Protein AF-0000000076434706 (afdb_homodimer)

Solvent-accessible surface area (backbone atoms only — not comparable to full-atom values): 27942 Å² total; per-residue (Å²): 70,75,66,72,85,72,75,72,94,51,91,73,78,90,73,64,68,85,38,49,45,87,68,60,86,87,56,50,72,70,38,49,73,47,32,59,71,27,40,52,49,27,45,44,50,39,51,59,68,43,44,68,49,67,61,36,30,35,37,32,50,57,23,44,31,42,40,21,42,36,35,35,33,57,46,65,76,40,58,67,49,44,28,37,24,30,38,58,69,92,48,37,65,62,39,45,74,42,54,31,69,41,65,36,38,60,88,79,40,61,60,69,62,58,45,36,74,79,29,72,66,40,31,40,26,29,46,33,44,38,30,53,67,54,45,48,52,43,51,71,36,36,22,79,72,7,30,29,36,33,56,41,44,51,60,74,67,71,54,78,77,91,38,67,65,55,55,52,47,48,62,70,52,43,39,65,51,37,61,78,62,23,22,70,52,19,29,33,48,31,13,38,37,73,75,65,44,73,86,40,49,68,62,53,50,51,52,51,51,52,50,52,50,36,37,76,71,64,60,44,72,62,50,71,48,47,81,34,45,55,92,39,46,67,59,53,49,48,42,56,73,67,62,70,53,50,24,31,77,43,74,39,75,66,80,78,75,81,121,71,75,65,72,84,71,76,73,94,51,90,74,77,90,75,65,69,87,39,50,46,87,68,60,87,87,56,49,72,68,38,48,72,47,33,57,71,26,40,51,50,27,45,43,49,39,51,60,68,42,44,68,50,68,61,37,30,36,37,32,50,57,23,45,30,43,41,20,43,35,36,34,34,56,47,66,76,38,56,67,47,43,28,37,23,29,38,59,69,91,49,38,65,62,39,44,74,42,54,31,69,42,66,35,40,61,86,80,42,62,59,67,62,58,45,36,73,77,31,73,68,41,29,39,28,30,46,34,46,38,31,52,68,53,44,48,52,43,52,71,37,36,22,77,73,8,29,28,36,32,56,42,44,52,60,73,68,71,54,79,78,93,39,69,66,54,54,51,46,48,61,69,53,43,38,66,50,37,60,76,59,24,22,69,53,19,30,32,46,30,12,37,36,74,73,65,44,72,87,40,48,69,60,52,51,52,50,50,51,52,50,51,50,36,36,74,71,65,59,43,73,61,51,71,48,46,80,33,45,56,91,40,46,68,60,54,50,48,42,55,74,68,61,69,52,50,24,32,77,43,74,39,75,66,83,78,73,82,123

Foldseek 3Di:
DFDADDDPLDPDDDDDPLRDDDDDPVDDPLQVVLDQQQLLQLCCQCCVQLVHAAQFEEEQELLQESNNLSNLLVNVVHHNYAYEYEDAPVCVVVSVVSRHNHYDDVVVDPSLVVQCVVVVQAGQEYEAQAFFVVQVVNQVRHHQLHEYEYEHHNNLPPDDDPPVVSVVVSVVRGDDDDPVRCVVRNYYYHYDYPNVCPVVSVVSVVSVVVSVVCVVVVSDTFDEFEEAESVCVVVLVVCVSVSVTGTDYYYDYDDDPPD/DFDADDDPLDPDDDDDPLRDDDDDPVDDPLQVVLPQQQLLQLCCQCCVQLVHAAQFEEEQELLQESNNLSNLLVNVVHHNYAYEYEDAPVCVVVSVVSRHNHYDDVVVDPSLVVQCVVVVQAGQEYEAQAFFVVQVVNQVRHHQLHEYEYEHHNNLPPDDDPPVVSVVVSVVRGDDDDPVRCVVRNYYYHYDYPNVCPVVSVVSVVSVVVSVVCVVVVSDTFDEFEEEESVCVVVLVVCVSVSVTGTDYYYDYDDDPPD

Sequence (518 aa):
MVLIRSGMWQEEVTVPSAQTFLMPEAMTFEEAAALLVNYITAYMVLFDFGNLRPGHSVLVHMAAGGVGMAALQLCRTVENVTVFGTASASKHEVLKENGVTHPIDYHTTDYVDEIKKISPKGVDIVMDPLGGSDTAKGYNLLKPMGKVVTYGMANLLTGPKRNLMALARTWWNQFSVTALQLLPANRAVCGFHLGYLEGEVELVSGVVTRLLALYNQGHIKPRIDSVWPFEKVADAMRQMQEKKNVGKVLLVPGPEKENMVLIRSGMWQEEVTVPSAQTFLMPEAMTFEEAAALLVNYITAYMVLFDFGNLRPGHSVLVHMAAGGVGMAALQLCRTVENVTVFGTASASKHEVLKENGVTHPIDYHTTDYVDEIKKISPKGVDIVMDPLGGSDTAKGYNLLKPMGKVVTYGMANLLTGPKRNLMALARTWWNQFSVTALQLLPANRAVCGFHLGYLEGEVELVSGVVTRLLALYNQGHIKPRIDSVWPFEKVADAMRQMQEKKNVGKVLLVPGPEKEN

Structure (mmCIF, N/CA/C/O backbone):
data_AF-0000000076434706-model_v1
#
loop_
_entity.id
_entity.type
_entity.pdbx_description
1 polymer 'Synaptic vesicle membrane protein VAT-1 homolog'
#
loop_
_atom_site.group_PDB
_atom_site.id
_atom_site.type_symbol
_atom_site.label_atom_id
_atom_site.label_alt_id
_atom_site.label_comp_id
_atom_site.label_asym_id
_atom_site.label_entity_id
_atom_site.label_seq_id
_atom_site.pdbx_PDB_ins_code
_atom_site.Cartn_x
_atom_site.Cartn_y
_atom_site.Cartn_z
_atom_site.occupancy
_atom_site.B_iso_or_equiv
_atom_site.auth_seq_id
_atom_site.auth_comp_id
_atom_site.auth_asym_id
_atom_site.auth_atom_id
_atom_site.pdbx_PDB_model_num
ATOM 1 N N . MET A 1 1 ? -8.234 13.336 24.891 1 95.56 1 MET A N 1
ATOM 2 C CA . MET A 1 1 ? -8.219 13.82 23.516 1 95.56 1 MET A CA 1
ATOM 3 C C . MET A 1 1 ? -9.406 13.273 22.734 1 95.56 1 MET A C 1
ATOM 5 O O . MET A 1 1 ? -9.859 12.156 23 1 95.56 1 MET A O 1
ATOM 9 N N . VAL A 1 2 ? -9.93 14.07 21.844 1 92.5 2 VAL A N 1
ATOM 10 C CA . VAL A 1 2 ? -11.125 13.664 21.109 1 92.5 2 VAL A CA 1
ATOM 11 C C . VAL A 1 2 ? -10.875 13.805 19.609 1 92.5 2 VAL A C 1
ATOM 13 O O . VAL A 1 2 ? -10.289 14.797 19.156 1 92.5 2 VAL A O 1
ATOM 16 N N . LEU A 1 3 ? -11.289 12.75 18.938 1 92.75 3 LEU A N 1
ATOM 17 C CA . LEU A 1 3 ? -11.227 12.758 17.469 1 92.75 3 LEU A CA 1
ATOM 18 C C . LEU A 1 3 ? -12.633 12.758 16.875 1 92.75 3 LEU A C 1
ATOM 20 O O . LEU A 1 3 ? -13.344 11.758 16.953 1 92.75 3 LEU A O 1
ATOM 24 N N . ILE A 1 4 ? -13.016 13.898 16.328 1 86.75 4 ILE A N 1
ATOM 25 C CA . ILE A 1 4 ? -14.32 13.992 15.688 1 86.75 4 ILE A CA 1
ATOM 26 C C . ILE A 1 4 ? -14.195 14.773 14.383 1 86.75 4 ILE A C 1
ATOM 28 O O . ILE A 1 4 ? -13.312 15.617 14.234 1 86.75 4 ILE A O 1
ATOM 32 N N . ARG A 1 5 ? -15.102 14.445 13.461 1 82.06 5 ARG A N 1
ATOM 33 C CA . ARG A 1 5 ? -15.008 14.953 12.094 1 82.06 5 ARG A CA 1
ATOM 34 C C . ARG A 1 5 ? -15.242 16.453 12.055 1 82.06 5 ARG A C 1
ATOM 36 O O . ARG A 1 5 ? -14.586 17.172 11.289 1 82.06 5 ARG A O 1
ATOM 43 N N . SER A 1 6 ? -16.219 16.891 12.812 1 80.62 6 SER A N 1
ATOM 44 C CA . SER A 1 6 ? -16.547 18.312 12.766 1 80.62 6 SER A CA 1
ATOM 45 C C . SER A 1 6 ? -17.203 18.781 14.055 1 80.62 6 SER A C 1
ATOM 47 O O . SER A 1 6 ? -17.594 17.953 14.891 1 80.62 6 SER A O 1
ATOM 49 N N . GLY A 1 7 ? -17.125 20.078 14.289 1 78.81 7 GLY A N 1
ATOM 50 C CA . GLY A 1 7 ? -17.953 20.672 15.336 1 78.81 7 GLY A CA 1
ATOM 51 C C . GLY A 1 7 ? -17.188 20.953 16.609 1 78.81 7 GLY A C 1
ATOM 52 O O . GLY A 1 7 ? -17.781 21.125 17.672 1 78.81 7 GLY A O 1
ATOM 53 N N . MET A 1 8 ? -15.875 21.156 16.469 1 82.31 8 MET A N 1
ATOM 54 C CA . MET A 1 8 ? -15.094 21.25 17.703 1 82.31 8 MET A CA 1
ATOM 55 C C . MET A 1 8 ? -14.828 22.703 18.062 1 82.31 8 MET A C 1
ATOM 57 O O . MET A 1 8 ? -14.352 23 19.172 1 82.31 8 MET A O 1
ATOM 61 N N . TRP A 1 9 ? -15.219 23.609 17.156 1 84.5 9 TRP A N 1
ATOM 62 C CA . TRP A 1 9 ? -15.023 25.016 17.484 1 84.5 9 TRP A CA 1
ATOM 63 C C . TRP A 1 9 ? -16.125 25.531 18.391 1 84.5 9 TRP A C 1
ATOM 65 O O . TRP A 1 9 ? -16.812 26.5 18.047 1 84.5 9 TRP A O 1
ATOM 75 N N . GLN A 1 10 ? -16.266 24.859 19.438 1 86.94 10 GLN A N 1
ATOM 76 C CA . GLN A 1 10 ? -17.297 25.172 20.438 1 86.94 10 GLN A CA 1
ATOM 77 C C . GLN A 1 10 ? -16.719 25.078 21.844 1 86.94 10 GLN A C 1
ATOM 79 O O . GLN A 1 10 ? -15.711 24.406 22.078 1 86.94 10 GLN A O 1
ATOM 84 N N . GLU A 1 11 ? -17.406 25.766 22.812 1 86.5 11 GLU A N 1
ATOM 85 C CA . GLU A 1 11 ? -16.969 25.75 24.203 1 86.5 11 GLU A CA 1
ATOM 86 C C . GLU A 1 11 ? -17.25 24.391 24.859 1 86.5 11 GLU A C 1
ATOM 88 O O . GLU A 1 11 ? -16.484 23.938 25.703 1 86.5 11 GLU A O 1
ATOM 93 N N . GLU A 1 12 ? -18.422 23.812 24.438 1 88.88 12 GLU A N 1
ATOM 94 C CA . GLU A 1 12 ? -18.812 22.5 24.922 1 88.88 12 GLU A CA 1
ATOM 95 C C . GLU A 1 12 ? -19.328 21.609 23.797 1 88.88 12 GLU A C 1
ATOM 97 O O . GLU A 1 12 ? -20.062 22.078 22.922 1 88.88 12 GLU A O 1
ATOM 102 N N . VAL A 1 13 ? -18.766 20.375 23.828 1 89.88 13 VAL A N 1
ATOM 103 C CA . VAL A 1 13 ? -19.203 19.438 22.797 1 89.88 13 VAL A CA 1
ATOM 104 C C . VAL A 1 13 ? -19.484 18.078 23.438 1 89.88 13 VAL A C 1
ATOM 106 O O . VAL A 1 13 ? -18.844 17.688 24.406 1 89.88 13 VAL A O 1
ATOM 109 N N . THR A 1 14 ? -20.578 17.422 22.922 1 91.25 14 THR A N 1
ATOM 110 C CA . THR A 1 14 ? -20.844 16.031 23.266 1 91.25 14 THR A CA 1
ATOM 111 C C . THR A 1 14 ? -20.234 15.086 22.234 1 91.25 14 THR A C 1
ATOM 113 O O . THR A 1 14 ? -20.453 15.25 21.047 1 91.25 14 THR A O 1
ATOM 116 N N . VAL A 1 15 ? -19.391 14.141 22.781 1 90.19 15 VAL A N 1
ATOM 117 C CA . VAL A 1 15 ? -18.703 13.25 21.844 1 90.19 15 VAL A CA 1
ATOM 118 C C . VAL A 1 15 ? -18.875 11.805 22.297 1 90.19 15 VAL A C 1
ATOM 120 O O . VAL A 1 15 ? -19 11.531 23.5 1 90.19 15 VAL A O 1
ATOM 123 N N . PRO A 1 16 ? -18.984 10.867 21.375 1 89.19 16 PRO A N 1
ATOM 124 C CA . PRO A 1 16 ? -18.984 9.453 21.75 1 89.19 16 PRO A CA 1
ATOM 125 C C . PRO A 1 16 ? -17.719 9.055 22.516 1 89.19 16 PRO A C 1
ATOM 127 O O . PRO A 1 16 ? -16.625 9.531 22.188 1 89.19 16 PRO A O 1
ATOM 130 N N . SER A 1 17 ? -17.859 8.125 23.422 1 92.19 17 SER A N 1
ATOM 131 C CA . SER A 1 17 ? -16.719 7.664 24.219 1 92.19 17 SER A CA 1
ATOM 132 C C . SER A 1 17 ? -15.688 6.953 23.359 1 92.19 17 SER A C 1
ATOM 134 O O . SER A 1 17 ? -14.492 7.02 23.641 1 92.19 17 SER A O 1
ATOM 136 N N . ALA A 1 18 ? -16.156 6.371 22.297 1 89.5 18 ALA A N 1
ATOM 137 C CA . ALA A 1 18 ? -15.273 5.602 21.422 1 89.5 18 ALA A CA 1
ATOM 138 C C . ALA A 1 18 ? -14.297 6.512 20.688 1 89.5 18 ALA A C 1
ATOM 140 O O . ALA A 1 18 ? -13.273 6.047 20.172 1 89.5 18 ALA A O 1
ATOM 141 N N . GLN A 1 19 ? -14.594 7.77 20.688 1 91.06 19 GLN A N 1
ATOM 142 C CA . GLN A 1 19 ? -13.75 8.734 19.984 1 91.06 19 GLN A CA 1
ATOM 143 C C . GLN A 1 19 ? -12.898 9.539 20.953 1 91.06 19 GLN A C 1
ATOM 145 O O . GLN A 1 19 ? -12.344 10.578 20.594 1 91.06 19 GLN A O 1
ATOM 150 N N . THR A 1 20 ? -12.883 9.07 22.203 1 94.12 20 THR A N 1
ATOM 151 C CA . THR A 1 20 ? -12.148 9.766 23.266 1 94.12 20 THR A CA 1
ATOM 152 C C . THR A 1 20 ? -10.953 8.938 23.719 1 94.12 20 THR A C 1
ATOM 154 O O . THR A 1 20 ? -11.062 7.727 23.906 1 94.12 20 THR A O 1
ATOM 157 N N . PHE A 1 21 ? -9.805 9.578 23.828 1 95.88 21 PHE A N 1
ATOM 158 C CA . PHE A 1 21 ? -8.555 8.93 24.188 1 95.88 21 PHE A CA 1
ATOM 159 C C . PHE A 1 21 ? -7.918 9.602 25.406 1 95.88 21 PHE A C 1
ATOM 161 O O . PHE A 1 21 ? -7.988 10.82 25.547 1 95.88 21 PHE A O 1
ATOM 168 N N . LEU A 1 22 ? -7.262 8.797 26.203 1 94.56 22 LEU A N 1
ATOM 169 C CA . LEU A 1 22 ? -6.609 9.344 27.391 1 94.56 22 LEU A CA 1
ATOM 170 C C . LEU A 1 22 ? -5.371 10.148 27 1 94.56 22 LEU A C 1
ATOM 172 O O . LEU A 1 22 ? -4.605 9.742 26.125 1 94.56 22 LEU A O 1
ATOM 176 N N . MET A 1 23 ? -5.219 11.234 27.578 1 95.81 23 MET A N 1
ATOM 177 C CA . MET A 1 23 ? -4.059 12.102 27.375 1 95.81 23 MET A CA 1
ATOM 178 C C . MET A 1 23 ? -2.934 11.734 28.344 1 95.81 23 MET A C 1
ATOM 180 O O . MET A 1 23 ? -3.154 11.633 29.547 1 95.81 23 MET A O 1
ATOM 184 N N . PRO A 1 24 ? -1.732 11.523 27.797 1 95.75 24 PRO A N 1
ATOM 185 C CA . PRO A 1 24 ? -0.607 11.297 28.719 1 95.75 24 PRO A CA 1
ATOM 186 C C . PRO A 1 24 ? -0.407 12.445 29.703 1 95.75 24 PRO A C 1
ATOM 188 O O . PRO A 1 24 ? -0.671 13.602 29.359 1 95.75 24 PRO A O 1
ATOM 191 N N . GLU A 1 25 ? 0.149 12.141 30.828 1 94.19 25 GLU A N 1
ATOM 192 C CA . GLU A 1 25 ? 0.311 13.117 31.891 1 94.19 25 GLU A CA 1
ATOM 193 C C . GLU A 1 25 ? 1.234 14.258 31.469 1 94.19 25 GLU A C 1
ATOM 195 O O . GLU A 1 25 ? 0.989 15.422 31.781 1 94.19 25 GLU A O 1
ATOM 200 N N . ALA A 1 26 ? 2.223 13.914 30.734 1 94.5 26 ALA A N 1
ATOM 201 C CA . ALA A 1 26 ? 3.24 14.898 30.375 1 94.5 26 ALA A CA 1
ATOM 202 C C . ALA A 1 26 ? 2.801 15.727 29.172 1 94.5 26 ALA A C 1
ATOM 204 O O . ALA A 1 26 ? 3.451 16.719 28.828 1 94.5 26 ALA A O 1
ATOM 205 N N . MET A 1 27 ? 1.728 15.445 28.578 1 96.69 27 MET A N 1
ATOM 206 C CA . MET A 1 27 ? 1.267 16.094 27.344 1 96.69 27 MET A CA 1
ATOM 207 C C . MET A 1 27 ? 0.471 17.359 27.672 1 96.69 27 MET A C 1
ATOM 209 O O . MET A 1 27 ? -0.375 17.359 28.562 1 96.69 27 MET A O 1
ATOM 213 N N . THR A 1 28 ? 0.796 18.5 27 1 96.31 28 THR A N 1
ATOM 214 C CA . THR A 1 28 ? -0.004 19.719 27.156 1 96.31 28 THR A CA 1
ATOM 215 C C . THR A 1 28 ? -1.301 19.609 26.359 1 96.31 28 THR A C 1
ATOM 217 O O . THR A 1 28 ? -1.406 18.797 25.438 1 96.31 28 THR A O 1
ATOM 220 N N . PHE A 1 29 ? -2.277 20.406 26.656 1 94.75 29 PHE A N 1
ATOM 221 C CA . PHE A 1 29 ? -3.543 20.422 25.938 1 94.75 29 PHE A CA 1
ATOM 222 C C . PHE A 1 29 ? -3.33 20.828 24.484 1 94.75 29 PHE A C 1
ATOM 224 O O . PHE A 1 29 ? -4.039 20.344 23.594 1 94.75 29 PHE A O 1
ATOM 231 N N . GLU A 1 30 ? -2.355 21.734 24.266 1 95.25 30 GLU A N 1
ATOM 232 C CA . GLU A 1 30 ? -2.037 22.156 22.906 1 95.25 30 GLU A CA 1
ATOM 233 C C . GLU A 1 30 ? -1.479 21 22.078 1 95.25 30 GLU A C 1
ATOM 235 O O . GLU A 1 30 ? -1.896 20.781 20.938 1 95.25 30 GLU A O 1
ATOM 240 N N . GLU A 1 31 ? -0.585 20.281 22.672 1 96.56 31 GLU A N 1
ATOM 241 C CA . GLU A 1 31 ? -0.024 19.125 22.016 1 96.56 31 GLU A CA 1
ATOM 242 C C . GLU A 1 31 ? -1.102 18.078 21.719 1 96.56 31 GLU A C 1
ATOM 244 O O . GLU A 1 31 ? -1.13 17.484 20.641 1 96.56 31 GLU A O 1
ATOM 249 N N . ALA A 1 32 ? -1.974 17.891 22.703 1 96.31 32 ALA A N 1
ATOM 250 C CA . ALA A 1 32 ? -3.055 16.922 22.578 1 96.31 32 ALA A CA 1
ATOM 251 C C . ALA A 1 32 ? -3.975 17.281 21.406 1 96.31 32 ALA A C 1
ATOM 253 O O . ALA A 1 32 ? -4.352 16.406 20.625 1 96.31 32 ALA A O 1
ATOM 254 N N . ALA A 1 33 ? -4.297 18.578 21.312 1 94.44 33 ALA A N 1
ATOM 255 C CA . ALA A 1 33 ? -5.191 19.047 20.266 1 94.44 33 ALA A CA 1
ATOM 256 C C . ALA A 1 33 ? -4.551 18.891 18.891 1 94.44 33 ALA A C 1
ATOM 258 O O . ALA A 1 33 ? -5.25 18.766 17.875 1 94.44 33 ALA A O 1
ATOM 259 N N . ALA A 1 34 ? -3.205 18.844 18.891 1 96.19 34 ALA A N 1
ATOM 260 C CA . ALA A 1 34 ? -2.479 18.828 17.625 1 96.19 34 ALA A CA 1
ATOM 261 C C . ALA A 1 34 ? -2.088 17.406 17.219 1 96.19 34 ALA A C 1
ATOM 263 O O . ALA A 1 34 ? -1.602 17.188 16.109 1 96.19 34 ALA A O 1
ATOM 264 N N . LEU A 1 35 ? -2.318 16.406 18.047 1 97.75 35 LEU A N 1
ATOM 265 C CA . LEU A 1 35 ? -1.722 15.102 17.828 1 97.75 35 LEU A CA 1
ATOM 266 C C . LEU A 1 35 ? -2.613 14.227 16.953 1 97.75 35 LEU A C 1
ATOM 268 O O . LEU A 1 35 ? -2.182 13.758 15.898 1 97.75 35 LEU A O 1
ATOM 272 N N . LEU A 1 36 ? -3.861 14.062 17.266 1 96.44 36 LEU A N 1
ATOM 273 C CA . LEU A 1 36 ? -4.672 12.969 16.75 1 96.44 36 LEU A CA 1
ATOM 274 C C . LEU A 1 36 ? -4.828 13.055 15.242 1 96.44 36 LEU A C 1
ATOM 276 O O . LEU A 1 36 ? -4.336 12.195 14.508 1 96.44 36 LEU A O 1
ATOM 280 N N . VAL A 1 37 ? -5.355 14.125 14.68 1 96.38 37 VAL A N 1
ATOM 281 C CA . VAL A 1 37 ? -5.688 14.172 13.258 1 96.38 37 VAL A CA 1
ATOM 282 C C . VAL A 1 37 ? -4.41 14.094 12.43 1 96.38 37 VAL A C 1
ATOM 284 O O . VAL A 1 37 ? -4.305 13.273 11.516 1 96.38 37 VAL A O 1
ATOM 287 N N . ASN A 1 38 ? -3.426 14.875 12.781 1 97.44 38 ASN A N 1
ATOM 288 C CA . ASN A 1 38 ? -2.225 14.992 11.961 1 97.44 38 ASN A CA 1
ATOM 289 C C . ASN A 1 38 ? -1.368 13.734 12.031 1 97.44 38 ASN A C 1
ATOM 291 O O . ASN A 1 38 ? -0.935 13.219 11.008 1 97.44 38 ASN A O 1
ATOM 295 N N . TYR A 1 39 ? -1.211 13.211 13.242 1 98.62 39 TYR A N 1
ATOM 296 C CA . TYR A 1 39 ? -0.28 12.102 13.398 1 98.62 39 TYR A CA 1
ATOM 297 C C . TYR A 1 39 ? -0.934 10.781 13 1 98.62 39 TYR A C 1
ATOM 299 O O . TYR A 1 39 ? -0.264 9.875 12.508 1 98.62 39 TYR A O 1
ATOM 307 N N . ILE A 1 40 ? -2.246 10.625 13.203 1 98.38 40 ILE A N 1
ATOM 308 C CA . ILE A 1 40 ? -2.934 9.453 12.68 1 98.38 40 ILE A CA 1
ATOM 309 C C . ILE A 1 40 ? -2.824 9.43 11.156 1 98.38 40 ILE A C 1
ATOM 311 O O . ILE A 1 40 ? -2.477 8.398 10.57 1 98.38 40 ILE A O 1
ATOM 315 N N . THR A 1 41 ? -3.068 10.578 10.523 1 98.19 41 THR A N 1
ATOM 316 C CA . THR A 1 41 ? -2.986 10.695 9.07 1 98.19 41 THR A CA 1
ATOM 317 C C . THR A 1 41 ? -1.587 10.328 8.578 1 98.19 41 THR A C 1
ATOM 319 O O . THR A 1 41 ? -1.431 9.469 7.711 1 98.19 41 THR A O 1
ATOM 322 N N . ALA A 1 42 ? -0.584 10.945 9.141 1 98.75 42 ALA A N 1
ATOM 323 C CA . ALA A 1 42 ? 0.793 10.688 8.719 1 98.75 42 ALA A CA 1
ATOM 324 C C . ALA A 1 42 ? 1.169 9.227 8.93 1 98.75 42 ALA A C 1
ATOM 326 O O . ALA A 1 42 ? 1.794 8.609 8.062 1 98.75 42 ALA A O 1
ATOM 327 N N . TYR A 1 43 ? 0.765 8.68 10.055 1 98.88 43 TYR A N 1
ATOM 328 C CA . TYR A 1 43 ? 1.098 7.301 10.391 1 98.88 43 TYR A CA 1
ATOM 329 C C . TYR A 1 43 ? 0.472 6.336 9.391 1 98.88 43 TYR A C 1
ATOM 331 O O . TYR A 1 43 ? 1.151 5.449 8.867 1 98.88 43 TYR A O 1
ATOM 339 N N . MET A 1 44 ? -0.799 6.5 9.172 1 98.44 44 MET A N 1
ATOM 340 C CA . MET A 1 44 ? -1.516 5.586 8.289 1 98.44 44 MET A CA 1
ATOM 341 C C . MET A 1 44 ? -1.005 5.707 6.855 1 98.44 44 MET A C 1
ATOM 343 O O . MET A 1 44 ? -0.87 4.703 6.156 1 98.44 44 MET A O 1
ATOM 347 N N . VAL A 1 45 ? -0.68 6.914 6.426 1 98.62 45 VAL A N 1
ATOM 348 C CA . VAL A 1 45 ? -0.166 7.152 5.078 1 98.62 45 VAL A CA 1
ATOM 349 C C . VAL A 1 45 ? 1.216 6.516 4.934 1 98.62 45 VAL A C 1
ATOM 351 O O . VAL A 1 45 ? 1.481 5.805 3.963 1 98.62 45 VAL A O 1
ATOM 354 N N . LEU A 1 46 ? 2.066 6.664 5.934 1 98.81 46 LEU A N 1
ATOM 355 C CA . LEU A 1 46 ? 3.457 6.23 5.836 1 98.81 46 LEU A CA 1
ATOM 356 C C . LEU A 1 46 ? 3.574 4.727 6.082 1 98.81 46 LEU A C 1
ATOM 358 O O . LEU A 1 46 ? 4.262 4.027 5.336 1 98.81 46 LEU A O 1
ATOM 362 N N . PHE A 1 47 ? 2.889 4.25 7.102 1 98.62 47 PHE A N 1
ATOM 363 C CA . PHE A 1 47 ? 3.195 2.902 7.562 1 98.62 47 PHE A CA 1
ATOM 364 C C . PHE A 1 47 ? 2.17 1.904 7.039 1 98.62 47 PHE A C 1
ATOM 366 O O . PHE A 1 47 ? 2.504 0.749 6.77 1 98.62 47 PHE A O 1
ATOM 373 N N . ASP A 1 48 ? 0.913 2.285 6.957 1 97.81 48 ASP A N 1
ATOM 374 C CA . ASP A 1 48 ? -0.093 1.341 6.48 1 97.81 48 ASP A CA 1
ATOM 375 C C . ASP A 1 48 ? -0.117 1.292 4.953 1 97.81 48 ASP A C 1
ATOM 377 O O . ASP A 1 48 ? 0.208 0.264 4.355 1 97.81 48 ASP A O 1
ATOM 381 N N . PHE A 1 49 ? -0.366 2.426 4.281 1 98.31 49 PHE A N 1
ATOM 382 C CA . PHE A 1 49 ? -0.39 2.451 2.824 1 98.31 49 PHE A CA 1
ATOM 383 C C . PHE A 1 49 ? 1.025 2.463 2.26 1 98.31 49 PHE A C 1
ATOM 385 O O . PHE A 1 49 ? 1.336 1.713 1.333 1 98.31 49 PHE A O 1
ATOM 392 N N . GLY A 1 50 ? 1.878 3.248 2.861 1 98.5 50 GLY A N 1
ATOM 393 C CA . GLY A 1 50 ? 3.215 3.447 2.324 1 98.5 50 GLY A CA 1
ATOM 394 C C . GLY A 1 50 ? 4.141 2.273 2.576 1 98.5 50 GLY A C 1
ATOM 395 O O . GLY A 1 50 ? 5.094 2.055 1.823 1 98.5 50 GLY A O 1
ATOM 396 N N . ASN A 1 51 ? 3.797 1.545 3.717 1 98.62 51 ASN A N 1
ATOM 397 C CA . ASN A 1 51 ? 4.691 0.46 4.105 1 98.62 51 ASN A CA 1
ATOM 398 C C . ASN A 1 51 ? 6.141 0.932 4.191 1 98.62 51 ASN A C 1
ATOM 400 O O . ASN A 1 51 ? 7.027 0.342 3.57 1 98.62 51 ASN A O 1
ATOM 404 N N . LEU A 1 52 ? 6.355 2.033 4.945 1 98.81 52 LEU A N 1
ATOM 405 C CA . LEU A 1 52 ? 7.668 2.65 5.102 1 98.81 52 LEU A CA 1
ATOM 406 C C . LEU A 1 52 ? 8.656 1.67 5.723 1 98.81 52 LEU A C 1
ATOM 408 O O . LEU A 1 52 ? 8.367 1.053 6.75 1 98.81 52 LEU A O 1
ATOM 412 N N . ARG A 1 53 ? 9.797 1.525 5.082 1 97.94 53 ARG A N 1
ATOM 413 C CA . ARG A 1 53 ? 10.852 0.609 5.504 1 97.94 53 ARG A CA 1
ATOM 414 C C . ARG A 1 53 ? 12.211 1.305 5.516 1 97.94 53 ARG A C 1
ATOM 416 O O . ARG A 1 53 ? 12.367 2.381 4.938 1 97.94 53 ARG A O 1
ATOM 423 N N . PRO A 1 54 ? 13.172 0.714 6.258 1 98.25 54 PRO A N 1
ATOM 424 C CA . PRO A 1 54 ? 14.516 1.295 6.266 1 98.25 54 PRO A CA 1
ATOM 425 C C . PRO A 1 54 ? 15.086 1.491 4.859 1 98.25 54 PRO A C 1
ATOM 427 O O . PRO A 1 54 ? 14.938 0.617 4.004 1 98.25 54 PRO A O 1
ATOM 430 N N . GLY A 1 55 ? 15.672 2.67 4.641 1 97.75 55 GLY A N 1
ATOM 431 C CA . GLY A 1 55 ? 16.328 2.961 3.377 1 97.75 55 GLY A CA 1
ATOM 432 C C . GLY A 1 55 ? 15.414 3.596 2.354 1 97.75 55 GLY A C 1
ATOM 433 O O . GLY A 1 55 ? 15.859 4.035 1.293 1 97.75 55 GLY A O 1
ATOM 434 N N . HIS A 1 56 ? 14.078 3.746 2.652 1 98.56 56 HIS A N 1
ATOM 435 C CA . HIS A 1 56 ? 13.109 4.316 1.723 1 98.56 56 HIS A CA 1
ATOM 436 C C . HIS A 1 56 ? 13.32 5.82 1.558 1 98.56 56 HIS A C 1
ATOM 438 O O . HIS A 1 56 ? 13.953 6.457 2.404 1 98.56 56 HIS A O 1
ATOM 444 N N . SER A 1 57 ? 12.859 6.312 0.493 1 98.81 57 SER A N 1
ATOM 445 C CA . SER A 1 57 ? 12.773 7.746 0.239 1 98.81 57 SER A CA 1
ATOM 446 C C . SER A 1 57 ? 11.32 8.211 0.18 1 98.81 57 SER A C 1
ATOM 448 O O . SER A 1 57 ? 10.461 7.508 -0.355 1 98.81 57 SER A O 1
ATOM 450 N N . VAL A 1 58 ? 11.078 9.406 0.768 1 98.94 58 VAL A N 1
ATOM 451 C CA . VAL A 1 58 ? 9.719 9.922 0.894 1 98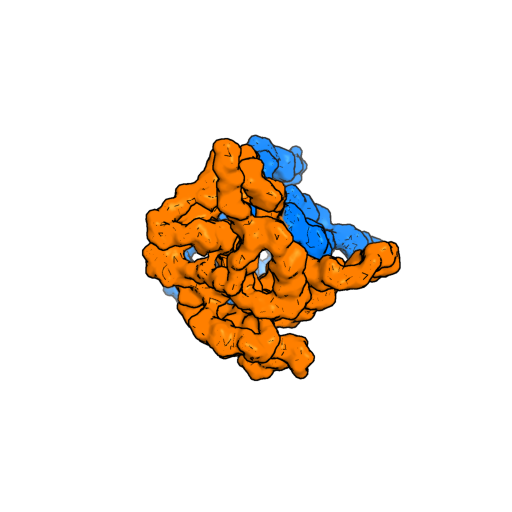.94 58 VAL A CA 1
ATOM 452 C C . VAL A 1 58 ? 9.672 11.375 0.439 1 98.94 58 VAL A C 1
ATOM 454 O O . VAL A 1 58 ? 10.531 12.18 0.814 1 98.94 58 VAL A O 1
ATOM 457 N N . LEU A 1 59 ? 8.727 11.703 -0.431 1 98.94 59 LEU A N 1
ATOM 458 C CA . LEU A 1 59 ? 8.398 13.094 -0.714 1 98.94 59 LEU A CA 1
ATOM 459 C C . LEU A 1 59 ? 7.234 13.562 0.148 1 98.94 59 LEU A C 1
ATOM 461 O O . LEU A 1 59 ? 6.129 13.016 0.059 1 98.94 59 LEU A O 1
ATOM 465 N N . VAL A 1 60 ? 7.488 14.508 0.96 1 98.75 60 VAL A N 1
ATOM 466 C CA . VAL A 1 60 ? 6.48 15.109 1.823 1 98.75 60 VAL A CA 1
ATOM 467 C C . VAL A 1 60 ? 6.168 16.531 1.339 1 98.75 60 VAL A C 1
ATOM 469 O O . VAL A 1 60 ? 6.938 17.453 1.585 1 98.75 60 VAL A O 1
ATOM 472 N N . HIS A 1 61 ? 5.016 16.656 0.691 1 97.69 61 HIS A N 1
ATOM 473 C CA . HIS A 1 61 ? 4.555 18 0.323 1 97.69 61 HIS A CA 1
ATOM 474 C C . HIS A 1 61 ? 4.066 18.766 1.544 1 97.69 61 HIS A C 1
ATOM 476 O O . HIS A 1 61 ? 3.598 18.172 2.514 1 97.69 61 HIS A O 1
ATOM 482 N N . MET A 1 62 ? 4.133 20.125 1.432 1 96.06 62 MET A N 1
ATOM 483 C CA . MET A 1 62 ? 3.701 20.953 2.555 1 96.06 62 MET A CA 1
ATOM 484 C C . MET A 1 62 ? 4.305 20.453 3.863 1 96.06 62 MET A C 1
ATOM 486 O O . MET A 1 62 ? 3.588 20.25 4.848 1 96.06 62 MET A O 1
ATOM 490 N N . ALA A 1 63 ? 5.609 20.297 3.846 1 97.81 63 ALA A N 1
ATOM 491 C CA . ALA A 1 63 ? 6.328 19.578 4.891 1 97.81 63 ALA A CA 1
ATOM 492 C C . ALA A 1 63 ? 6.273 20.328 6.219 1 97.81 63 ALA A C 1
ATOM 494 O O . ALA A 1 63 ? 6.434 19.734 7.285 1 97.81 63 ALA A O 1
ATOM 495 N N . ALA A 1 64 ? 6.059 21.594 6.188 1 96.94 64 ALA A N 1
ATOM 496 C CA . ALA A 1 64 ? 6.094 22.391 7.402 1 96.94 64 ALA A CA 1
ATOM 497 C C . ALA A 1 64 ? 4.719 22.453 8.062 1 96.94 64 ALA A C 1
ATOM 499 O O . ALA A 1 64 ? 4.578 22.969 9.172 1 96.94 64 ALA A O 1
ATOM 500 N N . GLY A 1 65 ? 3.727 21.938 7.387 1 95.06 65 GLY A N 1
ATOM 501 C CA . GLY A 1 65 ? 2.393 21.922 7.965 1 95.06 65 GLY A CA 1
ATOM 502 C C . GLY A 1 65 ? 2.223 20.875 9.055 1 95.06 65 GLY A C 1
ATOM 503 O O . GLY A 1 65 ? 3.193 20.25 9.477 1 95.06 65 GLY A O 1
ATOM 504 N N . GLY A 1 66 ? 0.969 20.781 9.555 1 95.06 66 GLY A N 1
ATOM 505 C CA . GLY A 1 66 ? 0.695 19.844 10.641 1 95.06 66 GLY A CA 1
ATOM 506 C C . GLY A 1 66 ? 1.015 18.406 10.289 1 95.06 66 GLY A C 1
ATOM 507 O O . GLY A 1 66 ? 1.843 17.766 10.945 1 95.06 66 GLY A O 1
ATOM 508 N N . VAL A 1 67 ? 0.397 17.922 9.188 1 97.25 67 VAL A N 1
ATOM 509 C CA . VAL A 1 67 ? 0.619 16.547 8.758 1 97.25 67 VAL A CA 1
ATOM 510 C C . VAL A 1 67 ? 2.061 16.375 8.281 1 97.25 67 VAL A C 1
ATOM 512 O O . VAL A 1 67 ? 2.684 15.336 8.523 1 97.25 67 VAL A O 1
ATOM 515 N N . GLY A 1 68 ? 2.605 17.391 7.641 1 97.88 68 GLY A N 1
ATOM 516 C CA . GLY A 1 68 ? 3.988 17.359 7.188 1 97.88 68 GLY A CA 1
ATOM 517 C C . GLY A 1 68 ? 4.98 17.156 8.312 1 97.88 68 GLY A C 1
ATOM 518 O O . GLY A 1 68 ? 5.812 16.25 8.266 1 97.88 68 GLY A O 1
ATOM 519 N N . MET A 1 69 ? 4.863 17.953 9.32 1 97.69 69 MET A N 1
ATOM 520 C CA . MET A 1 69 ? 5.746 17.844 10.477 1 97.69 69 MET A CA 1
ATOM 521 C C . MET A 1 69 ? 5.605 16.484 11.156 1 97.69 69 MET A C 1
ATOM 523 O O . MET A 1 69 ? 6.594 15.898 11.594 1 97.69 69 MET A O 1
ATOM 527 N N . ALA A 1 70 ? 4.363 16.047 11.258 1 98.25 70 ALA A N 1
ATOM 528 C CA . ALA A 1 70 ? 4.129 14.711 11.805 1 98.25 70 ALA A CA 1
ATOM 529 C C . ALA A 1 70 ? 4.855 13.648 10.984 1 98.25 70 ALA A C 1
ATOM 531 O O . ALA A 1 70 ? 5.508 12.758 11.539 1 98.25 70 ALA A O 1
ATOM 532 N N . ALA A 1 71 ? 4.773 13.742 9.664 1 98.75 71 ALA A N 1
ATOM 533 C CA . ALA A 1 71 ? 5.398 12.789 8.758 1 98.75 71 ALA A CA 1
ATOM 534 C C . ALA A 1 71 ? 6.918 12.789 8.922 1 98.75 71 ALA A C 1
ATOM 536 O O . ALA A 1 71 ? 7.547 11.727 8.938 1 98.75 71 ALA A O 1
ATOM 537 N N . LEU A 1 72 ? 7.484 14 9.047 1 98.56 72 LEU A N 1
ATOM 538 C CA . LEU A 1 72 ? 8.93 14.117 9.227 1 98.56 72 LEU A CA 1
ATOM 539 C C . LEU A 1 72 ? 9.375 13.383 10.492 1 98.56 72 LEU A C 1
ATOM 541 O O . LEU A 1 72 ? 10.328 12.602 10.453 1 98.56 72 LEU A O 1
ATOM 545 N N . GLN A 1 73 ? 8.688 13.594 11.562 1 98.25 73 GLN A N 1
ATOM 546 C CA . GLN A 1 73 ? 9.047 12.961 12.828 1 98.25 73 GLN A CA 1
ATOM 547 C C . GLN A 1 73 ? 8.883 11.445 12.75 1 98.25 73 GLN A C 1
ATOM 549 O O . GLN A 1 73 ? 9.727 10.703 13.266 1 98.25 73 GLN A O 1
ATOM 554 N N . LEU A 1 74 ? 7.844 10.977 12.133 1 98.75 74 LEU A N 1
ATOM 555 C CA . LEU A 1 74 ? 7.602 9.547 12.008 1 98.75 74 LEU A CA 1
ATOM 556 C C . LEU A 1 74 ? 8.648 8.891 11.109 1 98.75 74 LEU A C 1
ATOM 558 O O . LEU A 1 74 ? 9.094 7.773 11.383 1 98.75 74 LEU A O 1
ATOM 562 N N . CYS A 1 75 ? 9.062 9.586 10.047 1 98.81 75 CYS A N 1
ATOM 563 C CA . CYS A 1 75 ? 10.117 9.07 9.18 1 98.81 75 CYS A CA 1
ATOM 564 C C . CYS A 1 75 ? 11.398 8.836 9.969 1 98.81 75 CYS A C 1
ATOM 566 O O . CYS A 1 75 ? 12.141 7.895 9.688 1 98.81 75 CYS A O 1
ATOM 568 N N . ARG A 1 76 ? 11.656 9.641 10.953 1 98.31 76 ARG A N 1
ATOM 569 C CA . ARG A 1 76 ? 12.883 9.547 11.734 1 98.31 76 ARG A CA 1
ATOM 570 C C . ARG A 1 76 ? 12.891 8.297 12.602 1 98.31 76 ARG A C 1
ATOM 572 O O . ARG A 1 76 ? 13.93 7.906 13.133 1 98.31 76 ARG A O 1
ATOM 579 N N . THR A 1 77 ? 11.734 7.711 12.844 1 98.44 77 THR A N 1
ATOM 580 C CA . THR A 1 77 ? 11.664 6.504 13.656 1 98.44 77 THR A CA 1
ATOM 581 C C . THR A 1 77 ? 12.133 5.289 12.859 1 98.44 77 THR A C 1
ATOM 583 O O . THR A 1 77 ? 12.258 4.191 13.414 1 98.44 77 THR A O 1
ATOM 586 N N . VAL A 1 78 ? 12.359 5.387 11.562 1 98.5 78 VAL A N 1
ATOM 587 C CA . VAL A 1 78 ? 12.789 4.309 10.68 1 98.5 78 VAL A CA 1
ATOM 588 C C . VAL A 1 78 ? 14.203 4.594 10.164 1 98.5 78 VAL A C 1
ATOM 590 O O . VAL A 1 78 ? 14.523 5.73 9.805 1 98.5 78 VAL A O 1
ATOM 593 N N . GLU A 1 79 ? 15.062 3.619 10.062 1 98.12 79 GLU A N 1
ATOM 594 C CA . GLU A 1 79 ? 16.484 3.777 9.758 1 98.12 79 GLU A CA 1
ATOM 595 C C . GLU A 1 79 ? 16.688 4.219 8.312 1 98.12 79 GLU A C 1
ATOM 597 O O . GLU A 1 79 ? 16.094 3.648 7.391 1 98.12 79 GLU A O 1
ATOM 602 N N . ASN A 1 80 ? 17.484 5.238 8.125 1 97.88 80 ASN A N 1
ATOM 603 C CA . ASN A 1 80 ? 18.062 5.605 6.84 1 97.88 80 ASN A CA 1
ATOM 604 C C . ASN A 1 80 ? 16.984 6.012 5.84 1 97.88 80 ASN A C 1
ATOM 606 O O . ASN A 1 80 ? 17.031 5.617 4.672 1 97.88 80 ASN A O 1
ATOM 610 N N . VAL A 1 81 ? 15.969 6.684 6.305 1 98.62 81 VAL A N 1
ATOM 611 C CA . VAL A 1 81 ? 14.945 7.215 5.406 1 98.62 81 VAL A CA 1
ATOM 612 C C . VAL A 1 81 ? 15.406 8.555 4.84 1 98.62 81 VAL A C 1
ATOM 614 O O . VAL A 1 81 ? 15.883 9.422 5.578 1 98.62 81 VAL A O 1
ATOM 617 N N . THR A 1 82 ? 15.367 8.703 3.537 1 98.81 82 THR A N 1
ATOM 618 C CA . THR A 1 82 ? 15.641 9.977 2.875 1 98.81 82 THR A CA 1
ATOM 619 C C . THR A 1 82 ? 14.344 10.758 2.65 1 98.81 82 THR A C 1
ATOM 621 O O . THR A 1 82 ? 13.43 10.273 1.979 1 98.81 82 THR A O 1
ATOM 624 N N . VAL A 1 83 ? 14.312 11.961 3.195 1 98.88 83 VAL A N 1
ATOM 625 C CA . VAL A 1 83 ? 13.07 12.727 3.109 1 98.88 83 VAL A CA 1
ATOM 626 C C . VAL A 1 83 ? 13.289 13.961 2.234 1 98.88 83 VAL A C 1
ATOM 628 O O . VAL A 1 83 ? 14.18 14.766 2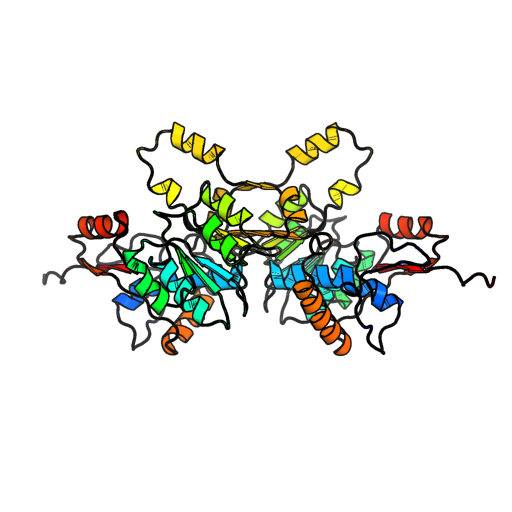.5 1 98.88 83 VAL A O 1
ATOM 631 N N . PHE A 1 84 ? 12.531 14.055 1.164 1 98.88 84 PHE A N 1
ATOM 632 C CA . PHE A 1 84 ? 12.367 15.289 0.397 1 98.88 84 PHE A CA 1
ATOM 633 C C . PHE A 1 84 ? 11.156 16.078 0.886 1 98.88 84 PHE A C 1
ATOM 635 O O . PHE A 1 84 ? 10.039 15.562 0.88 1 98.88 84 PHE A O 1
ATOM 642 N N . GLY A 1 85 ? 11.367 17.266 1.379 1 98.62 85 GLY A N 1
ATOM 643 C CA . GLY A 1 85 ? 10.273 18.078 1.898 1 98.62 85 GLY A CA 1
ATOM 644 C C . GLY A 1 85 ? 10.117 19.406 1.168 1 98.62 85 GLY A C 1
ATOM 645 O O . GLY A 1 85 ? 11.078 20.156 1.022 1 98.62 85 GLY A O 1
ATOM 646 N N . THR A 1 86 ? 8.906 19.641 0.674 1 98.12 86 THR A N 1
ATOM 647 C CA . THR A 1 86 ? 8.688 20.922 0.009 1 98.12 86 THR A CA 1
ATOM 648 C C . THR A 1 86 ? 8.141 21.953 0.992 1 98.12 86 THR A C 1
ATOM 650 O O . THR A 1 86 ? 7.266 21.641 1.799 1 98.12 86 THR A O 1
ATOM 653 N N . ALA A 1 87 ? 8.648 23.125 1.003 1 97.06 87 ALA A N 1
ATOM 654 C CA . ALA A 1 87 ? 8.227 24.281 1.787 1 97.06 87 ALA A CA 1
ATOM 655 C C . ALA A 1 87 ? 8.914 25.547 1.296 1 97.06 87 ALA A C 1
ATOM 657 O O . ALA A 1 87 ? 9.875 25.484 0.522 1 97.06 87 ALA A O 1
ATOM 658 N N . SER A 1 88 ? 8.383 26.672 1.751 1 95.94 88 SER A N 1
ATOM 659 C CA . SER A 1 88 ? 9.078 27.922 1.464 1 95.94 88 SER A CA 1
ATOM 660 C C . SER A 1 88 ? 10.484 27.938 2.062 1 95.94 88 SER A C 1
ATOM 662 O O . SER A 1 88 ? 10.727 27.281 3.08 1 95.94 88 SER A O 1
ATOM 664 N N . ALA A 1 89 ? 11.359 28.688 1.441 1 96.38 89 ALA A N 1
ATOM 665 C CA . ALA A 1 89 ? 12.766 28.719 1.841 1 96.38 89 ALA A CA 1
ATOM 666 C C . ALA A 1 89 ? 12.906 29.109 3.309 1 96.38 89 ALA A C 1
ATOM 668 O O . ALA A 1 89 ? 13.797 28.609 4.004 1 96.38 89 ALA A O 1
ATOM 669 N N . SER A 1 90 ? 12.078 29.969 3.781 1 95.69 90 SER A N 1
ATOM 670 C CA . SER A 1 90 ? 12.164 30.484 5.145 1 95.69 90 SER A CA 1
ATOM 671 C C . SER A 1 90 ? 11.945 29.375 6.172 1 95.69 90 SER A C 1
ATOM 673 O O . SER A 1 90 ? 12.273 29.547 7.348 1 95.69 90 SER A O 1
ATOM 675 N N . LYS A 1 91 ? 11.461 28.219 5.73 1 96.94 91 LYS A N 1
ATOM 676 C CA . LYS A 1 91 ? 11.133 27.141 6.652 1 96.94 91 LYS A CA 1
ATOM 677 C C . LYS A 1 91 ? 12.148 26 6.555 1 96.94 91 LYS A C 1
ATOM 679 O O . LYS A 1 91 ? 12.023 25 7.246 1 96.94 91 LYS A O 1
ATOM 684 N N . HIS A 1 92 ? 13.172 26.125 5.762 1 97.5 92 HIS A N 1
ATOM 685 C CA . HIS A 1 92 ? 14.07 25.016 5.453 1 97.5 92 HIS A CA 1
ATOM 686 C C . HIS A 1 92 ? 14.898 24.625 6.672 1 97.5 92 HIS A C 1
ATOM 688 O O . HIS A 1 92 ? 15.188 23.453 6.883 1 97.5 92 HIS A O 1
ATOM 694 N N . GLU A 1 93 ? 15.25 25.578 7.445 1 96.75 93 GLU A N 1
ATOM 695 C CA . GLU A 1 93 ? 16.062 25.266 8.617 1 96.75 93 GLU A CA 1
ATOM 696 C C . GLU A 1 93 ? 15.297 24.406 9.609 1 96.75 93 GLU A C 1
ATOM 698 O O . GLU A 1 93 ? 15.82 23.406 10.125 1 96.75 93 GLU A O 1
ATOM 703 N N . VAL A 1 94 ? 14.062 24.797 9.805 1 95.12 94 VAL A N 1
ATOM 704 C CA . VAL A 1 94 ? 13.25 24.031 10.742 1 95.12 94 VAL A CA 1
ATOM 705 C C . VAL A 1 94 ? 13.008 22.625 10.18 1 95.12 94 VAL A C 1
ATOM 707 O O . VAL A 1 94 ? 12.969 21.656 10.938 1 95.12 94 VAL A O 1
ATOM 710 N N . LEU A 1 95 ? 12.836 22.484 8.906 1 96.94 95 LEU A N 1
ATOM 711 C CA . LEU A 1 95 ? 12.641 21.172 8.281 1 96.94 95 LEU A CA 1
ATOM 712 C C . LEU A 1 95 ? 13.859 20.281 8.484 1 96.94 95 LEU A C 1
ATOM 714 O O . LEU A 1 95 ? 13.727 19.109 8.828 1 96.94 95 LEU A O 1
ATOM 718 N N . LYS A 1 96 ? 15.016 20.891 8.281 1 96.75 96 LYS A N 1
ATOM 719 C CA . LYS A 1 96 ? 16.25 20.141 8.469 1 96.75 96 LYS A CA 1
ATOM 720 C C . LYS A 1 96 ? 16.406 19.656 9.906 1 96.75 96 LYS A C 1
ATOM 722 O O . LYS A 1 96 ? 16.812 18.516 10.141 1 96.75 96 LYS A O 1
ATOM 727 N N . GLU A 1 97 ? 15.977 20.484 10.758 1 94.75 97 GLU A N 1
ATOM 728 C CA . GLU A 1 97 ? 16.047 20.141 12.172 1 94.75 97 GLU A CA 1
ATOM 729 C C . GLU A 1 97 ? 15.078 19 12.508 1 94.75 97 GLU A C 1
ATOM 731 O O . GLU A 1 97 ? 15.25 18.312 13.516 1 94.75 97 GLU A O 1
ATOM 736 N N . ASN A 1 98 ? 14.125 18.859 11.617 1 94 98 ASN A N 1
ATOM 737 C CA . ASN A 1 98 ? 13.117 17.828 11.867 1 94 98 ASN A CA 1
ATOM 738 C C . ASN A 1 98 ? 13.289 16.641 10.938 1 94 98 ASN A C 1
ATOM 740 O O . ASN A 1 98 ? 12.336 15.898 10.695 1 94 98 ASN A O 1
ATOM 744 N N . GLY A 1 99 ? 14.469 16.531 10.344 1 93.56 99 GLY A N 1
ATOM 745 C CA . GLY A 1 99 ? 14.797 15.273 9.711 1 93.56 99 GLY A CA 1
ATOM 746 C C . GLY A 1 99 ? 14.672 15.305 8.203 1 93.56 99 GLY A C 1
ATOM 747 O O . GLY A 1 99 ? 14.883 14.289 7.535 1 93.56 99 GLY A O 1
ATOM 748 N N . VAL A 1 100 ? 14.32 16.438 7.676 1 97.69 100 VAL A N 1
ATOM 749 C CA . VAL A 1 100 ? 14.297 16.531 6.219 1 97.69 100 VAL A CA 1
ATOM 750 C C . VAL A 1 100 ? 15.719 16.453 5.672 1 97.69 100 VAL A C 1
ATOM 752 O O . VAL A 1 100 ? 16.609 17.188 6.117 1 97.69 100 VAL A O 1
ATOM 755 N N . THR A 1 101 ? 15.953 15.547 4.793 1 98.19 101 THR A N 1
ATOM 756 C CA . THR A 1 101 ? 17.25 15.398 4.16 1 98.19 101 THR A CA 1
ATOM 757 C C . THR A 1 101 ? 17.469 16.469 3.096 1 98.19 101 THR A C 1
ATOM 759 O O . THR A 1 101 ? 18.531 17.094 3.025 1 98.19 101 THR A O 1
ATOM 762 N N . HIS A 1 102 ? 16.422 16.719 2.307 1 98.38 102 HIS A N 1
ATOM 763 C CA . HIS A 1 102 ? 16.516 17.672 1.206 1 98.38 102 HIS A CA 1
ATOM 764 C C . HIS A 1 102 ? 15.289 18.578 1.169 1 98.38 102 HIS A C 1
ATOM 766 O O . HIS A 1 102 ? 14.273 18.234 0.551 1 98.38 102 HIS A O 1
ATOM 772 N N . PRO A 1 103 ? 15.367 19.703 1.83 1 98.38 103 PRO A N 1
ATOM 773 C CA . PRO A 1 103 ? 14.281 20.672 1.672 1 98.38 103 PRO A CA 1
ATOM 774 C C . PRO A 1 103 ? 14.25 21.297 0.279 1 98.38 103 PRO A C 1
ATOM 776 O O . PRO A 1 103 ? 15.297 21.562 -0.313 1 98.38 103 PRO A O 1
ATOM 779 N N . ILE A 1 104 ? 13.102 21.484 -0.257 1 98.5 104 ILE A N 1
ATOM 780 C CA . ILE A 1 104 ? 12.938 22 -1.608 1 98.5 104 ILE A CA 1
ATOM 781 C C . ILE A 1 104 ? 11.992 23.203 -1.586 1 98.5 104 ILE A C 1
ATOM 783 O O . ILE A 1 104 ? 10.859 23.094 -1.108 1 98.5 104 ILE A O 1
ATOM 787 N N . ASP A 1 105 ? 12.414 24.344 -2.078 1 97.62 105 ASP A N 1
ATOM 788 C CA . ASP A 1 105 ? 11.555 25.516 -2.238 1 97.62 105 ASP A CA 1
ATOM 789 C C . ASP A 1 105 ? 10.727 25.406 -3.52 1 97.62 105 ASP A C 1
ATOM 791 O O . ASP A 1 105 ? 11.211 25.75 -4.602 1 97.62 105 ASP A O 1
ATOM 795 N N . TYR A 1 106 ? 9.5 25.047 -3.355 1 92.5 106 TYR A N 1
ATOM 796 C CA . TYR A 1 106 ? 8.648 24.766 -4.508 1 92.5 106 TYR A CA 1
ATOM 797 C C . TYR A 1 106 ? 8.242 26.047 -5.215 1 92.5 106 TYR A C 1
ATOM 799 O O . TYR A 1 106 ? 7.668 26.016 -6.301 1 92.5 106 TYR A O 1
ATOM 807 N N . HIS A 1 107 ? 8.609 27.234 -4.637 1 92.88 107 HIS A N 1
ATOM 808 C CA . HIS A 1 107 ? 8.328 28.516 -5.277 1 92.88 107 HIS A CA 1
ATOM 809 C C . HIS A 1 107 ? 9.359 28.828 -6.352 1 92.88 107 HIS A C 1
ATOM 811 O O . HIS A 1 107 ? 9.07 29.562 -7.305 1 92.88 107 HIS A O 1
ATOM 817 N N . THR A 1 108 ? 10.445 28.312 -6.191 1 94.69 108 THR A N 1
ATOM 818 C CA . THR A 1 108 ? 11.539 28.75 -7.051 1 94.69 108 THR A CA 1
ATOM 819 C C . THR A 1 108 ? 12.016 27.625 -7.957 1 94.69 108 THR A C 1
ATOM 821 O O . THR A 1 108 ? 12.695 27.859 -8.953 1 94.69 108 THR A O 1
ATOM 824 N N . THR A 1 109 ? 11.695 26.453 -7.574 1 94.5 109 THR A N 1
ATOM 825 C CA . THR A 1 109 ? 12.172 25.328 -8.383 1 94.5 109 THR A CA 1
ATOM 826 C C . THR A 1 109 ? 11.07 24.297 -8.57 1 94.5 109 THR A C 1
ATOM 828 O O . THR A 1 109 ? 10.133 24.219 -7.773 1 94.5 109 THR A O 1
ATOM 831 N N . ASP A 1 110 ? 11.219 23.531 -9.656 1 96.25 110 ASP A N 1
ATOM 832 C CA . ASP A 1 110 ? 10.375 22.359 -9.852 1 96.25 110 ASP A CA 1
ATOM 833 C C . ASP A 1 110 ? 10.836 21.188 -8.984 1 96.25 110 ASP A C 1
ATOM 835 O O . ASP A 1 110 ? 11.961 20.703 -9.141 1 96.25 110 ASP A O 1
ATOM 839 N N . TYR A 1 111 ? 10.016 20.766 -8.102 1 97.38 111 TYR A N 1
ATOM 840 C CA . TYR A 1 111 ? 10.453 19.766 -7.133 1 97.38 111 TYR A CA 1
ATOM 841 C C . TYR A 1 111 ? 10.789 18.453 -7.824 1 97.38 111 TYR A C 1
ATOM 843 O O . TYR A 1 111 ? 11.617 17.672 -7.344 1 97.38 111 TYR A O 1
ATOM 851 N N . VAL A 1 112 ? 10.133 18.094 -8.953 1 98 112 VAL A N 1
ATOM 852 C CA . VAL A 1 112 ? 10.43 16.859 -9.695 1 98 112 VAL A CA 1
ATOM 853 C C . VAL A 1 112 ? 11.875 16.891 -10.18 1 98 112 VAL A C 1
ATOM 855 O O . VAL A 1 112 ? 12.617 15.922 -9.992 1 98 112 VAL A O 1
ATOM 858 N N . ASP A 1 113 ? 12.242 18 -10.781 1 97.69 113 ASP A N 1
ATOM 859 C CA . ASP A 1 113 ? 13.609 18.156 -11.273 1 97.69 113 ASP A CA 1
ATOM 860 C C . ASP A 1 113 ? 14.625 18.047 -10.141 1 97.69 113 ASP A C 1
ATOM 862 O O . ASP A 1 113 ? 15.656 17.391 -10.281 1 97.69 113 ASP A O 1
ATOM 866 N N . GLU A 1 114 ? 14.305 18.703 -9.047 1 97.81 114 GLU A N 1
ATOM 867 C CA . GLU A 1 114 ? 15.219 18.703 -7.91 1 97.81 114 GLU A CA 1
ATOM 868 C C . GLU A 1 114 ? 15.398 17.297 -7.352 1 97.81 114 GLU A C 1
ATOM 870 O O . GLU A 1 114 ? 16.516 16.891 -7.008 1 97.81 114 GLU A O 1
ATOM 875 N N . ILE A 1 115 ? 14.359 16.531 -7.273 1 98.5 115 ILE A N 1
ATOM 876 C CA . ILE A 1 115 ? 14.406 15.172 -6.734 1 98.5 115 ILE A CA 1
ATOM 877 C C . ILE A 1 115 ? 15.188 14.273 -7.684 1 98.5 115 ILE A C 1
ATOM 879 O O . ILE A 1 115 ? 16.031 13.477 -7.246 1 98.5 115 ILE A O 1
ATOM 883 N N . LYS A 1 116 ? 15 14.422 -8.93 1 98.12 116 LYS A N 1
ATOM 884 C CA . LYS A 1 116 ? 15.625 13.547 -9.922 1 98.12 116 LYS A CA 1
ATOM 885 C C . LYS A 1 116 ? 17.141 13.773 -9.977 1 98.12 116 LYS A C 1
ATOM 887 O O . LYS A 1 116 ? 17.891 12.883 -10.375 1 98.12 116 LYS A O 1
ATOM 892 N N . LYS A 1 117 ? 17.594 14.977 -9.602 1 97.62 117 LYS A N 1
ATOM 893 C CA . LYS A 1 117 ? 19.031 15.242 -9.516 1 97.62 117 LYS A CA 1
ATOM 894 C C . LYS A 1 117 ? 19.688 14.359 -8.469 1 97.62 117 LYS A C 1
ATOM 896 O O . LYS A 1 117 ? 20.844 13.938 -8.633 1 97.62 117 LYS A O 1
ATOM 901 N N . ILE A 1 118 ? 19 14.117 -7.438 1 97.56 118 ILE A N 1
ATOM 902 C CA . ILE A 1 118 ? 19.531 13.375 -6.301 1 97.56 118 ILE A CA 1
ATOM 903 C C . ILE A 1 118 ? 19.141 11.906 -6.414 1 97.56 118 ILE A C 1
ATOM 905 O O . ILE A 1 118 ? 19.938 11.016 -6.105 1 97.56 118 ILE A O 1
ATOM 909 N N . SER A 1 119 ? 17.891 11.672 -6.809 1 97.44 119 SER A N 1
ATOM 910 C CA . SER A 1 119 ? 17.297 10.344 -6.965 1 97.44 119 SER A CA 1
ATOM 911 C C . SER A 1 119 ? 16.688 10.172 -8.352 1 97.44 119 SER A C 1
ATOM 913 O O . SER A 1 119 ? 15.461 10.227 -8.5 1 97.44 119 SER A O 1
ATOM 915 N N . PRO A 1 120 ? 17.5 9.812 -9.336 1 97.06 120 PRO A N 1
ATOM 916 C CA . PRO A 1 120 ? 17.016 9.75 -10.719 1 97.06 120 PRO A CA 1
ATOM 917 C C . PRO A 1 120 ? 15.891 8.742 -10.914 1 97.06 120 PRO A C 1
ATOM 919 O O . PRO A 1 120 ? 15.055 8.922 -11.805 1 97.06 120 PRO A O 1
ATOM 922 N N . LYS A 1 121 ? 15.812 7.723 -10.094 1 96.06 121 LYS A N 1
ATOM 923 C CA . LYS A 1 121 ? 14.773 6.703 -10.234 1 96.06 121 LYS A CA 1
ATOM 924 C C . LYS A 1 121 ? 13.484 7.129 -9.539 1 96.06 121 LYS A C 1
ATOM 926 O O . LYS A 1 121 ? 12.453 6.465 -9.672 1 96.06 121 LYS A O 1
ATOM 931 N N . GLY A 1 122 ? 13.57 8.211 -8.773 1 98.06 122 GLY A N 1
ATOM 932 C CA . GLY A 1 122 ? 12.391 8.688 -8.07 1 98.06 122 GLY A CA 1
ATOM 933 C C . GLY A 1 122 ? 12.398 8.352 -6.59 1 98.06 122 GLY A C 1
ATOM 934 O O . GLY A 1 122 ? 13.469 8.281 -5.973 1 98.06 122 GLY A O 1
ATOM 935 N N . VAL A 1 123 ? 11.156 8.266 -6.039 1 98.81 123 VAL A N 1
ATOM 936 C CA . VAL A 1 123 ? 11.055 8.031 -4.602 1 98.81 123 VAL A CA 1
ATOM 937 C C . VAL A 1 123 ? 10.109 6.863 -4.332 1 98.81 123 VAL A C 1
ATOM 939 O O . VAL A 1 123 ? 9.32 6.48 -5.203 1 98.81 123 VAL A O 1
ATOM 942 N N . ASP A 1 124 ? 10.141 6.32 -3.098 1 98.75 124 ASP A N 1
ATOM 943 C CA . ASP A 1 124 ? 9.359 5.141 -2.73 1 98.75 124 ASP A CA 1
ATOM 944 C C . ASP A 1 124 ? 7.938 5.523 -2.332 1 98.75 124 ASP A C 1
ATOM 946 O O . ASP A 1 124 ? 6.996 4.77 -2.574 1 98.75 124 ASP A O 1
ATOM 950 N N . ILE A 1 125 ? 7.785 6.672 -1.693 1 98.94 125 ILE A N 1
ATOM 951 C CA . ILE A 1 125 ? 6.484 7.105 -1.199 1 98.94 125 ILE A CA 1
ATOM 952 C C . ILE A 1 125 ? 6.281 8.586 -1.504 1 98.94 125 ILE A C 1
ATOM 954 O O . ILE A 1 125 ? 7.184 9.398 -1.287 1 98.94 125 ILE A O 1
ATOM 958 N N . VAL A 1 126 ? 5.168 8.93 -2.061 1 98.88 126 VAL A N 1
ATOM 959 C CA . VAL A 1 126 ? 4.758 10.312 -2.232 1 98.88 126 VAL A CA 1
ATOM 960 C C . VAL A 1 126 ? 3.541 10.609 -1.359 1 98.88 126 VAL A C 1
ATOM 962 O O . VAL A 1 126 ? 2.482 10 -1.535 1 98.88 126 VAL A O 1
ATOM 965 N N . MET A 1 127 ? 3.693 11.477 -0.38 1 98.62 127 MET A N 1
ATOM 966 C CA . MET A 1 127 ? 2.576 12.008 0.398 1 98.62 127 MET A CA 1
ATOM 967 C C . MET A 1 127 ? 1.975 13.234 -0.276 1 98.62 127 MET A C 1
ATOM 969 O O . MET A 1 127 ? 2.6 14.297 -0.315 1 98.62 127 MET A O 1
ATOM 973 N N . ASP A 1 128 ? 0.708 13.125 -0.726 1 96.69 128 ASP A N 1
ATOM 974 C CA . ASP A 1 128 ? 0.154 14.141 -1.618 1 96.69 128 ASP A CA 1
ATOM 975 C C . ASP A 1 128 ? -1.093 14.781 -1.014 1 96.69 128 ASP A C 1
ATOM 977 O O . ASP A 1 128 ? -2.205 14.289 -1.203 1 96.69 128 ASP A O 1
ATOM 981 N N . PRO A 1 129 ? -0.959 15.891 -0.357 1 95.12 129 PRO A N 1
ATOM 982 C CA . PRO A 1 129 ? -2.125 16.656 0.098 1 95.12 129 PRO A CA 1
ATOM 983 C C . PRO A 1 129 ? -2.646 17.625 -0.962 1 95.12 129 PRO A C 1
ATOM 985 O O . PRO A 1 129 ? -3.604 18.359 -0.712 1 95.12 129 PRO A O 1
ATOM 988 N N . LEU A 1 130 ? -2 17.672 -2.086 1 91.69 130 LEU A N 1
ATOM 989 C CA . LEU A 1 130 ? -2.23 18.719 -3.08 1 91.69 130 LEU A CA 1
ATOM 990 C C . LEU A 1 130 ? -3.34 18.312 -4.047 1 91.69 130 LEU A C 1
ATOM 992 O O . LEU A 1 130 ? -4.273 19.078 -4.285 1 91.69 130 LEU A O 1
ATOM 996 N N . GLY A 1 131 ? -3.27 17.125 -4.613 1 87.69 131 GLY A N 1
ATOM 997 C CA . GLY A 1 131 ? -4.219 16.672 -5.617 1 87.69 131 GLY A CA 1
ATOM 998 C C . GLY A 1 131 ? -4.012 17.312 -6.973 1 87.69 131 GLY A C 1
ATOM 999 O O . GLY A 1 131 ? -2.934 17.844 -7.258 1 87.69 131 GLY A O 1
ATOM 1000 N N . GLY A 1 132 ? -4.984 17.109 -7.855 1 83.31 132 GLY A N 1
ATOM 1001 C CA . GLY A 1 132 ? -4.918 17.688 -9.188 1 83.31 132 GLY A CA 1
ATOM 1002 C C . GLY A 1 132 ? -3.748 17.188 -10.008 1 83.31 132 GLY A C 1
ATOM 1003 O O . GLY A 1 132 ? -3.479 15.984 -10.031 1 83.31 132 GLY A O 1
ATOM 1004 N N . SER A 1 133 ? -3.055 18.125 -10.664 1 85.88 133 SER A N 1
ATOM 1005 C CA . SER A 1 133 ? -1.942 17.75 -11.531 1 85.88 133 SER A CA 1
ATOM 1006 C C . SER A 1 133 ? -0.762 17.219 -10.727 1 85.88 133 SER A C 1
ATOM 1008 O O . SER A 1 133 ? 0.044 16.438 -11.242 1 85.88 133 SER A O 1
ATOM 1010 N N . ASP A 1 134 ? -0.706 17.578 -9.492 1 90.88 134 ASP A N 1
ATOM 1011 C CA . ASP A 1 134 ? 0.423 17.141 -8.672 1 90.88 134 ASP A CA 1
ATOM 1012 C C . ASP A 1 134 ? 0.328 15.656 -8.352 1 90.88 134 ASP A C 1
ATOM 1014 O O . ASP A 1 134 ? 1.346 15 -8.125 1 90.88 134 ASP A O 1
ATOM 1018 N N . THR A 1 135 ? -0.872 15.148 -8.305 1 93.56 135 THR A N 1
ATOM 1019 C CA . THR A 1 135 ? -0.998 13.711 -8.102 1 93.56 135 THR A CA 1
ATOM 1020 C C . THR A 1 135 ? -0.334 12.945 -9.242 1 93.56 135 THR A C 1
ATOM 1022 O O . THR A 1 135 ? 0.39 11.977 -9.008 1 93.56 135 THR A O 1
ATOM 1025 N N . ALA A 1 136 ? -0.566 13.438 -10.43 1 93.62 136 ALA A N 1
ATOM 1026 C CA . ALA A 1 136 ? 0.049 12.812 -11.594 1 93.62 136 ALA A CA 1
ATOM 1027 C C . ALA A 1 136 ? 1.569 12.945 -11.555 1 93.62 136 ALA A C 1
ATOM 1029 O O . ALA A 1 136 ? 2.291 11.992 -11.844 1 93.62 136 ALA A O 1
ATOM 1030 N N . LYS A 1 137 ? 2.057 14.094 -11.219 1 94.88 137 LYS A N 1
ATOM 1031 C CA . LYS A 1 137 ? 3.492 14.32 -11.094 1 94.88 137 LYS A CA 1
ATOM 1032 C C . LYS A 1 137 ? 4.105 13.398 -10.047 1 94.88 137 LYS A C 1
ATOM 1034 O O . LYS A 1 137 ? 5.156 12.797 -10.281 1 94.88 137 LYS A O 1
ATOM 1039 N N . GLY A 1 138 ? 3.418 13.328 -8.922 1 97.06 138 GLY A N 1
ATOM 1040 C CA . GLY A 1 138 ? 3.881 12.445 -7.867 1 97.06 138 GLY A CA 1
ATOM 1041 C C . GLY A 1 138 ? 3.914 10.984 -8.281 1 97.06 138 GLY A C 1
ATOM 1042 O O . GLY A 1 138 ? 4.895 10.289 -8.023 1 97.06 138 GLY A O 1
ATOM 1043 N N . TYR A 1 139 ? 2.83 10.602 -8.945 1 97.31 139 TYR A N 1
ATOM 1044 C CA . TYR A 1 139 ? 2.742 9.234 -9.438 1 97.31 139 TYR A CA 1
ATOM 1045 C C . TYR A 1 139 ? 3.9 8.922 -10.375 1 97.31 139 TYR A C 1
ATOM 1047 O O . TYR A 1 139 ? 4.523 7.863 -10.273 1 97.31 139 TYR A O 1
ATOM 1055 N N . ASN A 1 140 ? 4.223 9.805 -11.227 1 97.06 140 ASN A N 1
ATOM 1056 C CA . ASN A 1 140 ? 5.262 9.594 -12.227 1 97.06 140 ASN A CA 1
ATOM 1057 C C . ASN A 1 140 ? 6.656 9.68 -11.609 1 97.06 140 ASN A C 1
ATOM 1059 O O . ASN A 1 140 ? 7.645 9.289 -12.242 1 97.06 140 ASN A O 1
ATOM 1063 N N . LEU A 1 141 ? 6.742 10.172 -10.453 1 98.25 141 LEU A N 1
ATOM 1064 C CA . LEU A 1 141 ? 8.008 10.312 -9.734 1 98.25 141 LEU A CA 1
ATOM 1065 C C . LEU A 1 141 ? 8.312 9.062 -8.914 1 98.25 141 LEU A C 1
ATOM 1067 O O . LEU A 1 141 ? 9.383 8.961 -8.312 1 98.25 141 LEU A O 1
ATOM 1071 N N . LEU A 1 142 ? 7.449 8.07 -8.906 1 98.38 142 LEU A N 1
ATOM 1072 C CA . LEU A 1 142 ? 7.609 6.883 -8.078 1 98.38 142 LEU A CA 1
ATOM 1073 C C . LEU A 1 142 ? 8.625 5.926 -8.688 1 98.38 142 LEU A C 1
ATOM 1075 O O . LEU A 1 142 ? 8.641 5.723 -9.906 1 98.38 142 LEU A O 1
ATOM 1079 N N . LYS A 1 143 ? 9.438 5.371 -7.84 1 97.56 143 LYS A N 1
ATOM 1080 C CA . LYS A 1 143 ? 10.188 4.164 -8.188 1 97.56 143 LYS A CA 1
ATOM 1081 C C . LYS A 1 143 ? 9.242 2.994 -8.461 1 97.56 143 LYS A C 1
ATOM 1083 O O . LYS A 1 143 ? 8.078 3.016 -8.047 1 97.56 143 LYS A O 1
ATOM 1088 N N . PRO A 1 144 ? 9.805 1.945 -9.195 1 96.69 144 PRO A N 1
ATOM 1089 C CA . PRO A 1 144 ? 9.023 0.707 -9.156 1 96.69 144 PRO A CA 1
ATOM 1090 C C . PRO A 1 144 ? 8.719 0.244 -7.734 1 96.69 144 PRO A C 1
ATOM 1092 O O . PRO A 1 144 ? 9.578 0.339 -6.852 1 96.69 144 PRO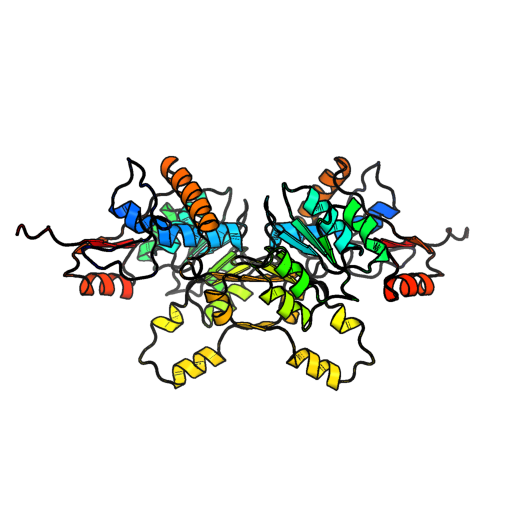 A O 1
ATOM 1095 N N . MET A 1 145 ? 7.418 -0.157 -7.504 1 97.81 145 MET A N 1
ATOM 1096 C CA . MET A 1 145 ? 6.875 -0.614 -6.227 1 97.81 145 MET A CA 1
ATOM 1097 C C . MET A 1 145 ? 6.547 0.567 -5.32 1 97.81 145 MET A C 1
ATOM 1099 O O . MET A 1 145 ? 6.234 0.384 -4.141 1 97.81 145 MET A O 1
ATOM 1103 N N . GLY A 1 146 ? 6.719 1.774 -5.844 1 98.44 146 GLY A N 1
ATOM 1104 C CA . GLY A 1 146 ? 6.406 2.969 -5.074 1 98.44 146 GLY A CA 1
ATOM 1105 C C . GLY A 1 146 ? 4.918 3.195 -4.898 1 98.44 146 GLY A C 1
ATOM 1106 O O . GLY A 1 146 ? 4.105 2.594 -5.609 1 98.44 146 GLY A O 1
ATOM 1107 N N . LYS A 1 147 ? 4.523 4.078 -3.945 1 98.5 147 LYS A N 1
ATOM 1108 C CA . LYS A 1 147 ? 3.133 4.383 -3.617 1 98.5 147 LYS A CA 1
ATOM 1109 C C . LYS A 1 147 ? 2.906 5.891 -3.529 1 98.5 147 LYS A C 1
ATOM 1111 O O . LYS A 1 147 ? 3.686 6.605 -2.895 1 98.5 147 LYS A O 1
ATOM 1116 N N . VAL A 1 148 ? 1.911 6.344 -4.266 1 98.38 148 VAL A N 1
ATOM 1117 C CA . VAL A 1 148 ? 1.438 7.703 -4.031 1 98.38 148 VAL A CA 1
ATOM 1118 C C . VAL A 1 148 ? 0.152 7.668 -3.207 1 98.38 148 VAL A C 1
ATOM 1120 O O . VAL A 1 148 ? -0.783 6.934 -3.535 1 98.38 148 VAL A O 1
ATOM 1123 N N . VAL A 1 149 ? 0.151 8.375 -2.094 1 98.25 149 VAL A N 1
ATOM 1124 C CA . VAL A 1 149 ? -1.008 8.406 -1.206 1 98.25 149 VAL A CA 1
ATOM 1125 C C . VAL A 1 149 ? -1.597 9.812 -1.17 1 98.25 149 VAL A C 1
ATOM 1127 O O . VAL A 1 149 ? -0.995 10.727 -0.605 1 98.25 149 VAL A O 1
ATOM 1130 N N . THR A 1 150 ? -2.707 9.945 -1.783 1 96.88 150 THR A N 1
ATOM 1131 C CA . THR A 1 150 ? -3.432 11.211 -1.731 1 96.88 150 THR A CA 1
ATOM 1132 C C . THR A 1 150 ? -4.273 11.297 -0.461 1 96.88 150 THR A C 1
ATOM 1134 O O . THR A 1 150 ? -5.043 10.383 -0.156 1 96.88 150 THR A O 1
ATOM 1137 N N . TYR A 1 151 ? -4.16 12.414 0.294 1 96.44 151 TYR A N 1
ATOM 1138 C CA . TYR A 1 151 ? -4.918 12.531 1.536 1 96.44 151 TYR A CA 1
ATOM 1139 C C . TYR A 1 151 ? -5.512 13.922 1.688 1 96.44 151 TYR A C 1
ATOM 1141 O O . TYR A 1 151 ? -5.973 14.297 2.77 1 96.44 151 TYR A O 1
ATOM 1149 N N . GLY A 1 152 ? -5.422 14.633 0.593 1 88.38 152 GLY A N 1
ATOM 1150 C CA . GLY A 1 152 ? -6.012 15.961 0.538 1 88.38 152 GLY A CA 1
ATOM 1151 C C . GLY A 1 152 ? -6.137 16.5 -0.874 1 88.38 152 GLY A C 1
ATOM 1152 O O . GLY A 1 152 ? -5.758 15.836 -1.836 1 88.38 152 GLY A O 1
ATOM 1153 N N . MET A 1 153 ? -6.785 17.703 -0.979 1 81.56 153 MET A N 1
ATOM 1154 C CA . MET A 1 153 ? -6.969 18.391 -2.252 1 81.56 153 MET A CA 1
ATOM 1155 C C . MET A 1 153 ? -6.773 19.891 -2.088 1 81.56 153 MET A C 1
ATOM 1157 O O . MET A 1 153 ? -7.633 20.672 -2.48 1 81.56 153 MET A O 1
ATOM 1161 N N . ALA A 1 154 ? -5.645 20.125 -1.561 1 74.44 154 ALA A N 1
ATOM 1162 C CA . ALA A 1 154 ? -5.367 21.531 -1.247 1 74.44 154 ALA A CA 1
ATOM 1163 C C . ALA A 1 154 ? -5.473 22.406 -2.496 1 74.44 154 ALA A C 1
ATOM 1165 O O . ALA A 1 154 ? -5.969 23.531 -2.432 1 74.44 154 ALA A O 1
ATOM 1166 N N . ASN A 1 155 ? -5.066 21.906 -3.65 1 69.06 155 ASN A N 1
ATOM 1167 C CA . ASN A 1 155 ? -5.098 22.656 -4.902 1 69.06 155 ASN A CA 1
ATOM 1168 C C . ASN A 1 155 ? -6.531 22.938 -5.348 1 69.06 155 ASN A C 1
ATOM 1170 O O . ASN A 1 155 ? -6.793 23.953 -5.988 1 69.06 155 ASN A O 1
ATOM 1174 N N . LEU A 1 156 ? -7.336 22.016 -5.074 1 61.88 156 LEU A N 1
ATOM 1175 C CA . LEU A 1 156 ? -8.727 22.172 -5.5 1 61.88 156 LEU A CA 1
ATOM 1176 C C . LEU A 1 156 ? -9.477 23.141 -4.586 1 61.88 156 LEU A C 1
ATOM 1178 O O . LEU A 1 156 ? -10.477 23.734 -4.992 1 61.88 156 LEU A O 1
ATOM 1182 N N . LEU A 1 157 ? -9.062 23.281 -3.365 1 58.53 157 LEU A N 1
ATOM 1183 C CA . LEU A 1 157 ? -9.758 24.094 -2.367 1 58.53 157 LEU A CA 1
ATOM 1184 C C . LEU A 1 157 ? -9.328 25.547 -2.438 1 58.53 157 LEU A C 1
ATOM 1186 O O . LEU A 1 157 ? -10.047 26.438 -1.979 1 58.53 157 LEU A O 1
ATOM 1190 N N . THR A 1 158 ? -8.172 26 -2.869 1 55.28 158 THR A N 1
ATOM 1191 C CA . THR A 1 158 ? -7.652 27.359 -2.855 1 55.28 158 THR A CA 1
ATOM 1192 C C . THR A 1 158 ? -8.07 28.109 -4.117 1 55.28 158 THR A C 1
ATOM 1194 O O . THR A 1 158 ? -7.945 29.344 -4.191 1 55.28 158 THR A O 1
ATOM 1197 N N . GLY A 1 159 ? -8.594 27.5 -5.152 1 50.97 159 GLY A N 1
ATOM 1198 C CA . GLY A 1 159 ? -8.844 28.312 -6.332 1 50.97 159 GLY A CA 1
ATOM 1199 C C . GLY A 1 159 ? -10.109 29.141 -6.223 1 50.97 159 GLY A C 1
ATOM 1200 O O . GLY A 1 159 ? -10.922 28.938 -5.32 1 50.97 159 GLY A O 1
ATOM 1201 N N . PRO A 1 160 ? -10.109 30.375 -6.895 1 50.16 160 PRO A N 1
ATOM 1202 C CA . PRO A 1 160 ? -11.258 31.266 -6.863 1 50.16 160 PRO A CA 1
ATOM 1203 C C . PRO A 1 160 ? -12.594 30.531 -6.84 1 50.16 160 PRO A C 1
ATOM 1205 O O . PRO A 1 160 ? -12.641 29.328 -7.145 1 50.16 160 PRO A O 1
ATOM 1208 N N . LYS A 1 161 ? -13.883 31.359 -6.949 1 52.09 161 LYS A N 1
ATOM 1209 C CA . LYS A 1 161 ? -15.312 31.062 -6.977 1 52.09 161 LYS A CA 1
ATOM 1210 C C . LYS A 1 161 ? -15.586 29.797 -7.781 1 52.09 161 LYS A C 1
ATOM 1212 O O . LYS A 1 161 ? -14.938 29.547 -8.797 1 52.09 161 LYS A O 1
ATOM 1217 N N . ARG A 1 162 ? -16.266 28.781 -7.137 1 55.78 162 ARG A N 1
ATOM 1218 C CA . ARG A 1 162 ? -16.906 27.609 -7.699 1 55.78 162 ARG A CA 1
ATOM 1219 C C . ARG A 1 162 ? -17.438 27.891 -9.094 1 55.78 162 ARG A C 1
ATOM 1221 O O . ARG A 1 162 ? -18.578 28.328 -9.25 1 55.78 162 ARG A O 1
ATOM 1228 N N . ASN A 1 163 ? -16.531 28.391 -9.93 1 60.84 163 ASN A N 1
ATOM 1229 C CA . ASN A 1 163 ? -16.938 28.469 -11.32 1 60.84 163 ASN A CA 1
ATOM 1230 C C . ASN A 1 163 ? -17.156 27.078 -11.922 1 60.84 163 ASN A C 1
ATOM 1232 O O . ASN A 1 163 ? -16.328 26.188 -11.727 1 60.84 163 ASN A O 1
ATOM 1236 N N . LEU A 1 164 ? -18.328 26.766 -12.172 1 62.16 164 LEU A N 1
ATOM 1237 C CA . LEU A 1 164 ? -18.734 25.531 -12.836 1 62.16 164 LEU A CA 1
ATOM 1238 C C . LEU A 1 164 ? -17.656 25.047 -13.805 1 62.16 164 LEU A C 1
ATOM 1240 O O . LEU A 1 164 ? -17.422 23.844 -13.93 1 62.16 164 LEU A O 1
ATOM 1244 N N . MET A 1 165 ? -17.016 26.047 -14.43 1 63.44 165 MET A N 1
ATOM 1245 C CA . MET A 1 165 ? -15.961 25.703 -15.375 1 63.44 165 MET A CA 1
ATOM 1246 C C . MET A 1 165 ? -14.766 25.078 -14.656 1 63.44 165 MET A C 1
ATOM 1248 O O . MET A 1 165 ? -14.141 24.141 -15.164 1 63.44 165 MET A O 1
ATOM 1252 N N . ALA A 1 166 ? -14.539 25.547 -13.469 1 63.72 166 ALA A N 1
ATOM 1253 C CA . ALA A 1 166 ? -13.422 25.031 -12.688 1 63.72 166 ALA A CA 1
ATOM 1254 C C . ALA A 1 166 ? -13.68 23.609 -12.234 1 63.72 166 ALA A C 1
ATOM 1256 O O . ALA A 1 166 ? -12.773 22.766 -12.234 1 63.72 166 ALA A O 1
ATOM 1257 N N . LEU A 1 167 ? -14.914 23.422 -11.875 1 65.25 167 LEU A N 1
ATOM 1258 C CA . LEU A 1 167 ? -15.297 22.062 -11.469 1 65.25 167 LEU A CA 1
ATOM 1259 C C . LEU A 1 167 ? -15.172 21.094 -12.633 1 65.25 167 LEU A C 1
ATOM 1261 O O . LEU A 1 167 ? -14.711 19.969 -12.461 1 65.25 167 LEU A O 1
ATOM 1265 N N . ALA A 1 168 ? -15.648 21.609 -13.734 1 66.75 168 ALA A N 1
ATOM 1266 C CA . ALA A 1 168 ? -15.562 20.766 -14.922 1 66.75 168 ALA A CA 1
ATOM 1267 C C . ALA A 1 168 ? -14.109 20.469 -15.281 1 66.75 168 ALA A C 1
ATOM 1269 O O . ALA A 1 168 ? -13.773 19.359 -15.656 1 66.75 168 ALA A O 1
ATOM 1270 N N . ARG A 1 169 ? -13.258 21.375 -15.164 1 67.81 169 ARG A N 1
ATOM 1271 C CA . ARG A 1 169 ? -11.844 21.219 -15.461 1 67.81 169 ARG A CA 1
ATOM 1272 C C . ARG A 1 169 ? -11.195 20.234 -14.484 1 67.81 169 ARG A C 1
ATOM 1274 O O . ARG A 1 169 ? -10.359 19.422 -14.875 1 67.81 169 ARG A O 1
ATOM 1281 N N . THR A 1 170 ? -11.586 20.344 -13.281 1 67.31 170 THR A N 1
ATOM 1282 C CA . THR A 1 170 ? -11.055 19.453 -12.258 1 67.31 170 THR A CA 1
ATOM 1283 C C . THR A 1 170 ? -11.406 18 -12.578 1 67.31 170 THR A C 1
ATOM 1285 O O . THR A 1 170 ? -10.562 17.109 -12.445 1 67.31 170 THR A O 1
ATOM 1288 N N . TRP A 1 171 ? -12.57 17.953 -12.961 1 67.25 171 TRP A N 1
ATOM 1289 C CA . TRP A 1 171 ? -13.008 16.609 -13.297 1 67.25 171 TRP A CA 1
ATOM 1290 C C . TRP A 1 171 ? -12.25 16.062 -14.508 1 67.25 171 TRP A C 1
ATOM 1292 O O . TRP A 1 171 ? -11.836 14.906 -14.523 1 67.25 171 TRP A O 1
ATOM 1302 N N . TRP A 1 172 ? -12.031 17 -15.359 1 68.69 172 TRP A N 1
ATOM 1303 C CA . TRP A 1 172 ? -11.398 16.578 -16.609 1 68.69 172 TRP A CA 1
ATOM 1304 C C . TRP A 1 172 ? -9.914 16.281 -16.391 1 68.69 172 TRP A C 1
ATOM 1306 O O . TRP A 1 172 ? -9.359 15.398 -17.047 1 68.69 172 TRP A O 1
ATOM 1316 N N . ASN A 1 173 ? -9.406 17.047 -15.5 1 73.5 173 ASN A N 1
ATOM 1317 C CA . ASN A 1 173 ? -7.969 16.938 -15.297 1 73.5 173 ASN A CA 1
ATOM 1318 C C . ASN A 1 173 ? -7.633 16.047 -14.109 1 73.5 173 ASN A C 1
ATOM 1320 O O . ASN A 1 173 ? -6.492 16.031 -13.641 1 73.5 173 ASN A O 1
ATOM 1324 N N . GLN A 1 174 ? -8.648 15.305 -13.766 1 80.06 174 GLN A N 1
ATOM 1325 C CA . GLN A 1 174 ? -8.406 14.492 -12.586 1 80.06 174 GLN A CA 1
ATOM 1326 C C . GLN A 1 174 ? -7.5 13.305 -12.906 1 80.06 174 GLN A C 1
ATOM 1328 O O . GLN A 1 174 ? -7.625 12.688 -13.961 1 80.06 174 GLN A O 1
ATOM 1333 N N . PHE A 1 175 ? -6.551 13.195 -12.031 1 87.31 175 PHE A N 1
ATOM 1334 C CA . PHE A 1 175 ? -5.691 12.023 -12.156 1 87.31 175 PHE A CA 1
ATOM 1335 C C . PHE A 1 175 ? -6.52 10.742 -12.141 1 87.31 175 PHE A C 1
ATOM 1337 O O . PHE A 1 175 ? -7.391 10.578 -11.281 1 87.31 175 PHE A O 1
ATOM 1344 N N . SER A 1 176 ? -6.301 9.953 -13.094 1 89.31 176 SER A N 1
ATOM 1345 C CA . SER A 1 176 ? -6.941 8.648 -13.172 1 89.31 176 SER A CA 1
ATOM 1346 C C . SER A 1 176 ? -5.965 7.582 -13.664 1 89.31 176 SER A C 1
ATOM 1348 O O . SER A 1 176 ? -5.051 7.883 -14.438 1 89.31 176 SER A O 1
ATOM 1350 N N . VAL A 1 177 ? -6.156 6.43 -13.172 1 90.38 177 VAL A N 1
ATOM 1351 C CA . VAL A 1 177 ? -5.312 5.32 -13.602 1 90.38 177 VAL A CA 1
ATOM 1352 C C . VAL A 1 177 ? -6.176 4.082 -13.844 1 90.38 177 VAL A C 1
ATOM 1354 O O . VAL A 1 177 ? -7.168 3.863 -13.148 1 90.38 177 VAL A O 1
ATOM 1357 N N . THR A 1 178 ? -5.816 3.381 -14.836 1 87.44 178 THR A N 1
ATOM 1358 C CA . THR A 1 178 ? -6.488 2.115 -15.109 1 87.44 178 THR A CA 1
ATOM 1359 C C . THR A 1 178 ? -5.641 0.939 -14.633 1 87.44 178 THR A C 1
ATOM 1361 O O . THR A 1 178 ? -4.434 1.079 -14.43 1 87.44 178 THR A O 1
ATOM 1364 N N . ALA A 1 179 ? -6.305 -0.168 -14.461 1 84.12 179 ALA A N 1
ATOM 1365 C CA . ALA A 1 179 ? -5.594 -1.386 -14.078 1 84.12 179 ALA A CA 1
ATOM 1366 C C . ALA A 1 179 ? -4.508 -1.729 -15.094 1 84.12 179 ALA A C 1
ATOM 1368 O O . ALA A 1 179 ? -3.418 -2.172 -14.727 1 84.12 179 ALA A O 1
ATOM 1369 N N . LEU A 1 180 ? -4.734 -1.486 -16.281 1 82.06 180 LEU A N 1
ATOM 1370 C CA . LEU A 1 180 ? -3.807 -1.805 -17.359 1 82.06 180 LEU A CA 1
ATOM 1371 C C . LEU A 1 180 ? -2.555 -0.938 -17.281 1 82.06 180 LEU A C 1
ATOM 1373 O O . LEU A 1 180 ? -1.459 -1.39 -17.609 1 82.06 180 LEU A O 1
ATOM 1377 N N . GLN A 1 181 ? -2.725 0.244 -16.797 1 88.19 181 GLN A N 1
ATOM 1378 C CA . GLN A 1 181 ? -1.595 1.16 -16.672 1 88.19 181 GLN A CA 1
ATOM 1379 C C . GLN A 1 181 ? -0.739 0.832 -15.461 1 88.19 181 GLN A C 1
ATOM 1381 O O . GLN A 1 181 ? 0.472 1.063 -15.461 1 88.19 181 GLN A O 1
ATOM 1386 N N . LEU A 1 182 ? -1.372 0.251 -14.523 1 91.44 182 LEU A N 1
ATOM 1387 C CA . LEU A 1 182 ? -0.683 -0.01 -13.266 1 91.44 182 LEU A CA 1
ATOM 1388 C C . LEU A 1 182 ? 0.225 -1.229 -13.391 1 91.44 182 LEU A C 1
ATOM 1390 O O . LEU A 1 182 ? 1.295 -1.275 -12.773 1 91.44 182 LEU A O 1
ATOM 1394 N N . LEU A 1 183 ? -0.098 -2.139 -14.219 1 90.75 183 LEU A N 1
ATOM 1395 C CA . LEU A 1 183 ? 0.582 -3.428 -14.281 1 90.75 183 LEU A CA 1
ATOM 1396 C C . LEU A 1 183 ? 2.047 -3.25 -14.672 1 90.75 183 LEU A C 1
ATOM 1398 O O . LEU A 1 183 ? 2.943 -3.582 -13.891 1 90.75 183 LEU A O 1
ATOM 1402 N N . PRO A 1 184 ? 2.281 -2.584 -15.781 1 90.62 184 PRO A N 1
ATOM 1403 C CA . PRO A 1 184 ? 3.697 -2.457 -16.125 1 90.62 184 PRO A CA 1
ATOM 1404 C C . PRO A 1 184 ? 4.418 -1.404 -15.289 1 90.62 184 PRO A C 1
ATOM 1406 O O . PRO A 1 184 ? 5.652 -1.386 -15.242 1 90.62 184 PRO A O 1
ATOM 1409 N N . ALA A 1 185 ? 3.682 -0.53 -14.633 1 93.56 185 ALA A N 1
ATOM 1410 C CA . ALA A 1 185 ? 4.293 0.55 -13.867 1 93.56 185 ALA A CA 1
ATOM 1411 C C . ALA A 1 185 ? 4.801 0.044 -12.516 1 93.56 185 ALA A C 1
ATOM 1413 O O . ALA A 1 185 ? 5.688 0.654 -11.914 1 93.56 185 ALA A O 1
ATOM 1414 N N . ASN A 1 186 ? 4.285 -1.079 -12.047 1 97.5 186 ASN A N 1
ATOM 1415 C CA . ASN A 1 186 ? 4.602 -1.577 -10.711 1 97.5 186 ASN A CA 1
ATOM 1416 C C . ASN A 1 186 ? 4.516 -0.471 -9.664 1 97.5 186 ASN A C 1
ATOM 1418 O O . ASN A 1 186 ? 5.461 -0.249 -8.906 1 97.5 186 ASN A O 1
ATOM 1422 N N . ARG A 1 187 ? 3.352 0.167 -9.586 1 98 187 ARG A N 1
ATOM 1423 C CA . ARG A 1 187 ? 3.111 1.269 -8.656 1 98 187 ARG A CA 1
ATOM 1424 C C . ARG A 1 187 ? 1.748 1.133 -7.988 1 98 187 ARG A C 1
ATOM 1426 O O . ARG A 1 187 ? 0.936 0.295 -8.383 1 98 187 ARG A O 1
ATOM 1433 N N . ALA A 1 188 ? 1.532 1.914 -6.945 1 98 188 ALA A N 1
ATOM 1434 C CA . ALA A 1 188 ? 0.261 1.936 -6.227 1 98 188 ALA A CA 1
ATOM 1435 C C . ALA A 1 188 ? -0.281 3.357 -6.113 1 98 188 ALA A C 1
ATOM 1437 O O . ALA A 1 188 ? 0.487 4.309 -5.961 1 98 188 ALA A O 1
ATOM 1438 N N . VAL A 1 189 ? -1.551 3.447 -6.223 1 97.69 189 VAL A N 1
ATOM 1439 C CA . VAL A 1 189 ? -2.277 4.684 -5.953 1 97.69 189 VAL A CA 1
ATOM 1440 C C . VAL A 1 189 ? -3.236 4.477 -4.785 1 97.69 189 VAL A C 1
ATOM 1442 O O . VAL A 1 189 ? -4.035 3.537 -4.785 1 97.69 189 VAL A O 1
ATOM 1445 N N . CYS A 1 190 ? -3.131 5.41 -3.801 1 97.62 190 CYS A N 1
ATOM 1446 C CA . CYS A 1 190 ? -3.893 5.277 -2.564 1 97.62 190 CYS A CA 1
ATOM 1447 C C . CYS A 1 190 ? -4.617 6.578 -2.229 1 97.62 190 CYS A C 1
ATOM 1449 O O . CYS A 1 190 ? -4.141 7.664 -2.564 1 97.62 190 CYS A O 1
ATOM 1451 N N . GLY A 1 191 ? -5.707 6.406 -1.632 1 97 191 GLY A N 1
ATOM 1452 C CA . GLY A 1 191 ? -6.418 7.535 -1.051 1 97 191 GLY A CA 1
ATOM 1453 C C . GLY A 1 191 ? -6.719 7.355 0.425 1 97 191 GLY A C 1
ATOM 1454 O O . GLY A 1 191 ? -7.109 6.27 0.857 1 97 191 GLY A O 1
ATOM 1455 N N . PHE A 1 192 ? -6.543 8.469 1.146 1 97.75 192 PHE A N 1
ATOM 1456 C CA . PHE A 1 192 ? -6.758 8.422 2.588 1 97.75 192 PHE A CA 1
ATOM 1457 C C . PHE A 1 192 ? -7.512 9.656 3.061 1 97.75 192 PHE A C 1
ATOM 1459 O O . PHE A 1 192 ? -7.125 10.789 2.744 1 97.75 192 PHE A O 1
ATOM 1466 N N . HIS A 1 193 ? -8.5 9.383 3.732 1 96.25 193 HIS A N 1
ATOM 1467 C CA . HIS A 1 193 ? -9.219 10.445 4.43 1 96.25 193 HIS A CA 1
ATOM 1468 C C . HIS A 1 193 ? -9.703 9.977 5.797 1 96.25 193 HIS A C 1
ATOM 1470 O O . HIS A 1 193 ? -10.633 9.172 5.879 1 96.25 193 HIS A O 1
ATOM 1476 N N . LEU A 1 194 ? -9.133 10.531 6.82 1 95.81 194 LEU A N 1
ATOM 1477 C CA . LEU A 1 194 ? -9.367 10.086 8.188 1 95.81 194 LEU A CA 1
ATOM 1478 C C . LEU A 1 194 ? -10.836 10.234 8.57 1 95.81 194 LEU A C 1
ATOM 1480 O O . LEU A 1 194 ? -11.375 9.406 9.312 1 95.81 194 LEU A O 1
ATOM 1484 N N . GLY A 1 195 ? -11.461 11.188 8.031 1 92.94 195 GLY A N 1
ATOM 1485 C CA . GLY A 1 195 ? -12.844 11.469 8.367 1 92.94 195 GLY A CA 1
ATOM 1486 C C . GLY A 1 195 ? -13.789 10.344 7.992 1 92.94 195 GLY A C 1
ATOM 1487 O O . GLY A 1 195 ? -14.898 10.258 8.516 1 92.94 195 GLY A O 1
ATOM 1488 N N . TYR A 1 196 ? -13.383 9.492 7.129 1 93.12 196 TYR A N 1
ATOM 1489 C CA . TYR A 1 196 ? -14.242 8.406 6.68 1 93.12 196 TYR A CA 1
AT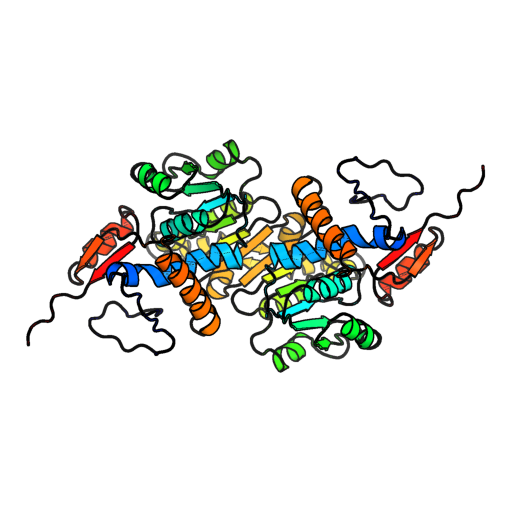OM 1490 C C . TYR A 1 196 ? -13.883 7.102 7.387 1 93.12 196 TYR A C 1
ATOM 1492 O O . TYR A 1 196 ? -14.336 6.027 6.988 1 93.12 196 TYR A O 1
ATOM 1500 N N . LEU A 1 197 ? -13.07 7.18 8.438 1 93.94 197 LEU A N 1
ATOM 1501 C CA . LEU A 1 197 ? -12.711 6 9.219 1 93.94 197 LEU A CA 1
ATOM 1502 C C . LEU A 1 197 ? -13.414 6.012 10.57 1 93.94 197 LEU A C 1
ATOM 1504 O O . LEU A 1 197 ? -12.977 5.34 11.508 1 93.94 197 LEU A O 1
ATOM 1508 N N . GLU A 1 198 ? -14.414 6.766 10.711 1 87.94 198 GLU A N 1
ATOM 1509 C CA . GLU A 1 198 ? -15.141 6.914 11.969 1 87.94 198 GLU A CA 1
ATOM 1510 C C . GLU A 1 198 ? -15.648 5.566 12.477 1 87.94 198 GLU A C 1
ATOM 1512 O O . GLU A 1 198 ? -15.664 5.316 13.68 1 87.94 198 GLU A O 1
ATOM 1517 N N . GLY A 1 199 ? -16.062 4.645 11.586 1 88.19 199 GLY A N 1
ATOM 1518 C CA . GLY A 1 199 ? -16.562 3.336 11.977 1 88.19 199 GLY A CA 1
ATOM 1519 C C . GLY A 1 199 ? -15.469 2.34 12.281 1 88.19 199 GLY A C 1
ATOM 1520 O O . GLY A 1 199 ? -15.727 1.267 12.828 1 88.19 199 GLY A O 1
ATOM 1521 N N . GLU A 1 200 ? -14.25 2.738 12.055 1 94.12 200 GLU A N 1
ATOM 1522 C CA . GLU A 1 200 ? -13.125 1.837 12.258 1 94.12 200 GLU A CA 1
ATOM 1523 C C . GLU A 1 200 ? -12.438 2.1 13.594 1 94.12 200 GLU A C 1
ATOM 1525 O O . GLU A 1 200 ? -11.25 2.428 13.633 1 94.12 200 GLU A O 1
ATOM 1530 N N . VAL A 1 201 ? -13.125 1.854 14.648 1 93.75 201 VAL A N 1
ATOM 1531 C CA . VAL A 1 201 ? -12.734 2.25 16 1 93.75 201 VAL A CA 1
ATOM 1532 C C . VAL A 1 201 ? -11.477 1.49 16.422 1 93.75 201 VAL A C 1
ATOM 1534 O O . VAL A 1 201 ? -10.523 2.09 16.906 1 93.75 201 VAL A O 1
ATOM 1537 N N . GLU A 1 202 ? -11.484 0.196 16.203 1 93.88 202 GLU A N 1
ATOM 1538 C CA . GLU A 1 202 ? -10.344 -0.617 16.609 1 93.88 202 GLU A CA 1
ATOM 1539 C C . GLU A 1 202 ? -9.078 -0.22 15.852 1 93.88 202 GLU A C 1
ATOM 1541 O O . GLU A 1 202 ? -8 -0.127 16.438 1 93.88 202 GLU A O 1
ATOM 1546 N N . LEU A 1 203 ? -9.242 0.011 14.609 1 95.12 203 LEU A N 1
ATOM 1547 C CA . LEU A 1 203 ? -8.117 0.411 13.766 1 95.12 203 LEU A CA 1
ATOM 1548 C C . LEU A 1 203 ? -7.52 1.726 14.258 1 95.12 203 LEU A C 1
ATOM 1550 O O . LEU A 1 203 ? -6.316 1.807 14.508 1 95.12 203 LEU A O 1
ATOM 1554 N N . VAL A 1 204 ? -8.344 2.721 14.422 1 96.31 204 VAL A N 1
ATOM 1555 C CA . VAL A 1 204 ? -7.887 4.055 14.797 1 96.31 204 VAL A CA 1
ATOM 1556 C C . VAL A 1 204 ? -7.316 4.027 16.219 1 96.31 204 VAL A C 1
ATOM 1558 O O . VAL A 1 204 ? -6.27 4.621 16.484 1 96.31 204 VAL A O 1
ATOM 1561 N N . SER A 1 205 ? -7.961 3.268 17.078 1 96.81 205 SER A N 1
ATOM 1562 C CA . SER A 1 205 ? -7.477 3.164 18.453 1 96.81 205 SER A CA 1
ATOM 1563 C C . SER A 1 205 ? -6.102 2.508 18.516 1 96.81 205 SER A C 1
ATOM 1565 O O . SER A 1 205 ? -5.262 2.883 19.328 1 96.81 205 SER A O 1
ATOM 1567 N N . GLY A 1 206 ? -5.926 1.512 17.656 1 96.94 206 GLY A N 1
ATOM 1568 C CA . GLY A 1 206 ? -4.613 0.889 17.578 1 96.94 206 GLY A CA 1
ATOM 1569 C C . GLY A 1 206 ? -3.52 1.852 17.156 1 96.94 206 GLY A C 1
ATOM 1570 O O . GLY A 1 206 ? -2.424 1.844 17.719 1 96.94 206 GLY A O 1
ATOM 1571 N N . VAL A 1 207 ? -3.814 2.666 16.219 1 97.94 207 VAL A N 1
ATOM 1572 C CA . VAL A 1 207 ? -2.863 3.66 15.742 1 97.94 207 VAL A CA 1
ATOM 1573 C C . VAL A 1 207 ? -2.574 4.68 16.844 1 97.94 207 VAL A C 1
ATOM 1575 O O . VAL A 1 207 ? -1.418 5.035 17.078 1 97.94 207 VAL A O 1
ATOM 1578 N N . VAL A 1 208 ? -3.637 5.141 17.531 1 97.94 208 VAL A N 1
ATOM 1579 C CA . VAL A 1 208 ? -3.473 6.113 18.609 1 97.94 208 VAL A CA 1
ATOM 1580 C C . VAL A 1 208 ? -2.582 5.531 19.703 1 97.94 208 VAL A C 1
ATOM 1582 O O . VAL A 1 208 ? -1.707 6.219 20.234 1 97.94 208 VAL A O 1
ATOM 1585 N N . THR A 1 209 ? -2.768 4.281 19.984 1 97.94 209 THR A N 1
ATOM 1586 C CA . THR A 1 209 ? -1.945 3.617 20.984 1 97.94 209 THR A CA 1
ATOM 1587 C C . THR A 1 209 ? -0.473 3.648 20.594 1 97.94 209 THR A C 1
ATOM 1589 O O . THR A 1 209 ? 0.393 3.951 21.406 1 97.94 209 THR A O 1
ATOM 1592 N N . ARG A 1 210 ? -0.188 3.383 19.391 1 98.12 210 ARG A N 1
ATOM 1593 C CA . ARG A 1 210 ? 1.186 3.404 18.891 1 98.12 210 ARG A CA 1
ATOM 1594 C C . ARG A 1 210 ? 1.759 4.816 18.922 1 98.12 210 ARG A C 1
ATOM 1596 O O . ARG A 1 210 ? 2.92 5.012 19.297 1 98.12 210 ARG A O 1
ATOM 1603 N N . LEU A 1 211 ? 0.965 5.742 18.547 1 98.5 211 LEU A N 1
ATOM 1604 C CA . LEU A 1 211 ? 1.411 7.129 18.547 1 98.5 211 LEU A CA 1
ATOM 1605 C C . LEU A 1 211 ? 1.717 7.609 19.953 1 98.5 211 LEU A C 1
ATOM 1607 O O . LEU A 1 211 ? 2.701 8.32 20.172 1 98.5 211 LEU A O 1
ATOM 1611 N N . LEU A 1 212 ? 0.862 7.219 20.906 1 98.25 212 LEU A N 1
ATOM 1612 C CA . LEU A 1 212 ? 1.089 7.617 22.281 1 98.25 212 LEU A CA 1
ATOM 1613 C C . LEU A 1 212 ? 2.352 6.965 22.844 1 98.25 212 LEU A C 1
ATOM 1615 O O . LEU A 1 212 ? 3.068 7.57 23.641 1 98.25 212 LEU A O 1
ATOM 1619 N N . ALA A 1 213 ? 2.6 5.773 22.422 1 98.25 213 ALA A N 1
ATOM 1620 C CA . ALA A 1 213 ? 3.859 5.133 22.797 1 98.25 213 ALA A CA 1
ATOM 1621 C C . ALA A 1 213 ? 5.055 5.91 22.25 1 98.25 213 ALA A C 1
ATOM 1623 O O . ALA A 1 213 ? 6.016 6.168 22.969 1 98.25 213 ALA A O 1
ATOM 1624 N N . LEU A 1 214 ? 4.988 6.289 21.031 1 98.31 214 LEU A N 1
ATOM 1625 C CA . LEU A 1 214 ? 6.059 7.062 20.406 1 98.31 214 LEU A CA 1
ATOM 1626 C C . LEU A 1 214 ? 6.23 8.406 21.109 1 98.31 214 LEU A C 1
ATOM 1628 O O . LEU A 1 214 ? 7.355 8.875 21.297 1 98.31 214 LEU A O 1
ATOM 1632 N N . TYR A 1 215 ? 5.129 9.016 21.438 1 98.25 215 TYR A N 1
ATOM 1633 C CA . TYR A 1 215 ? 5.172 10.281 22.156 1 98.25 215 TYR A CA 1
ATOM 1634 C C . TYR A 1 215 ? 5.859 10.117 23.5 1 98.25 215 TYR A C 1
ATOM 1636 O O . TYR A 1 215 ? 6.754 10.883 23.859 1 98.25 215 TYR A O 1
ATOM 1644 N N . ASN A 1 216 ? 5.441 9.07 24.219 1 97.75 216 ASN A N 1
ATOM 1645 C CA . ASN A 1 216 ? 5.984 8.812 25.547 1 97.75 216 ASN A CA 1
ATOM 1646 C C . ASN A 1 216 ? 7.477 8.484 25.484 1 97.75 216 ASN A C 1
ATOM 1648 O O . ASN A 1 216 ? 8.219 8.781 26.422 1 97.75 216 ASN A O 1
ATOM 1652 N N . GLN A 1 217 ? 7.922 7.973 24.375 1 97.75 217 GLN A N 1
ATOM 1653 C CA . GLN A 1 217 ? 9.328 7.633 24.172 1 97.75 217 GLN A CA 1
ATOM 1654 C C . GLN A 1 217 ? 10.125 8.844 23.688 1 97.75 217 GLN A C 1
ATOM 1656 O O . GLN A 1 217 ? 11.352 8.781 23.578 1 97.75 217 GLN A O 1
ATOM 1661 N N . GLY A 1 218 ? 9.43 9.898 23.312 1 97 218 GLY A N 1
ATOM 1662 C CA . GLY A 1 218 ? 10.078 11.133 22.891 1 97 218 GLY A CA 1
ATOM 1663 C C . GLY A 1 218 ? 10.406 11.156 21.406 1 97 218 GLY A C 1
ATOM 1664 O O . GLY A 1 218 ? 11.156 12.008 20.938 1 97 218 GLY A O 1
ATOM 1665 N N . HIS A 1 219 ? 9.789 10.266 20.688 1 97.56 219 HIS A N 1
ATOM 1666 C CA . HIS A 1 219 ? 10.094 10.172 19.266 1 97.56 219 HIS A CA 1
ATOM 1667 C C . HIS A 1 219 ? 9.258 11.148 18.453 1 97.56 219 HIS A C 1
ATOM 1669 O O . HIS A 1 219 ? 9.641 11.523 17.328 1 97.56 219 HIS A O 1
ATOM 1675 N N . ILE A 1 220 ? 8.078 11.547 19.031 1 97.62 220 ILE A N 1
ATOM 1676 C CA . ILE A 1 220 ? 7.27 12.547 18.328 1 97.62 220 ILE A CA 1
ATOM 1677 C C . ILE A 1 220 ? 6.77 13.586 19.328 1 97.62 220 ILE A C 1
ATOM 1679 O O . ILE A 1 220 ? 6.594 13.289 20.516 1 97.62 220 ILE A O 1
ATOM 1683 N N . LYS A 1 221 ? 6.598 14.727 18.828 1 96.88 221 LYS A N 1
ATOM 1684 C CA . LYS A 1 221 ? 6.074 15.867 19.578 1 96.88 221 LYS A CA 1
ATOM 1685 C C . LYS A 1 221 ? 5.43 16.891 18.656 1 96.88 221 LYS A C 1
ATOM 1687 O O . LYS A 1 221 ? 6.113 17.531 17.859 1 96.88 221 LYS A O 1
ATOM 1692 N N . PRO A 1 222 ? 4.129 17.031 18.797 1 96.94 222 PRO A N 1
ATOM 1693 C CA . PRO A 1 222 ? 3.453 17.984 17.922 1 96.94 222 PRO A CA 1
ATOM 1694 C C . PRO A 1 222 ? 4.051 19.391 18 1 96.94 222 PRO A C 1
ATOM 1696 O O . PRO A 1 222 ? 4.348 19.875 19.109 1 96.94 222 PRO A O 1
ATOM 1699 N N . ARG A 1 223 ? 4.285 19.938 16.891 1 95.88 223 ARG A N 1
ATOM 1700 C CA . ARG A 1 223 ? 4.77 21.312 16.828 1 95.88 223 ARG A CA 1
ATOM 1701 C C . ARG A 1 223 ? 3.607 22.297 16.75 1 95.88 223 ARG A C 1
ATOM 1703 O O . ARG A 1 223 ? 2.801 22.25 15.812 1 95.88 223 ARG A O 1
ATOM 1710 N N . ILE A 1 224 ? 3.539 23.141 17.703 1 96.69 224 ILE A N 1
ATOM 1711 C CA . ILE A 1 224 ? 2.488 24.156 17.734 1 96.69 224 ILE A CA 1
ATOM 1712 C C . ILE A 1 224 ? 3.02 25.469 17.172 1 96.69 224 ILE A C 1
ATOM 1714 O O . ILE A 1 224 ? 4.004 26.016 17.672 1 96.69 224 ILE A O 1
ATOM 1718 N N . ASP A 1 225 ? 2.391 25.859 16.094 1 96.31 225 ASP A N 1
ATOM 1719 C CA . ASP A 1 225 ? 2.783 27.141 15.523 1 96.31 225 ASP A CA 1
ATOM 1720 C C . ASP A 1 225 ? 2.305 28.297 16.391 1 96.31 225 ASP A C 1
ATOM 1722 O O . ASP A 1 225 ? 3.096 29.172 16.766 1 96.31 225 ASP A O 1
ATOM 1726 N N . SER A 1 226 ? 1.022 28.344 16.672 1 95.88 226 SER A N 1
ATOM 1727 C CA . SER A 1 226 ? 0.408 29.438 17.422 1 95.88 226 SER A CA 1
ATOM 1728 C C . SER A 1 226 ? -0.916 29.016 18.047 1 95.88 226 SER A C 1
ATOM 1730 O O . SER A 1 226 ? -1.526 28.031 17.609 1 95.88 226 SER A O 1
ATOM 1732 N N . VAL A 1 227 ? -1.221 29.719 19.109 1 96.06 227 VAL A N 1
ATOM 1733 C CA . VAL A 1 227 ? -2.484 29.516 19.812 1 96.06 227 VAL A CA 1
ATOM 1734 C C . VAL A 1 227 ? -3.289 30.812 19.797 1 96.06 227 VAL A C 1
ATOM 1736 O O . VAL A 1 227 ? -2.777 31.875 20.172 1 96.06 227 VAL A O 1
ATOM 1739 N N . TRP A 1 228 ? -4.57 30.719 19.281 1 94.75 228 TRP A N 1
ATOM 1740 C CA . TRP A 1 228 ? -5.434 31.891 19.125 1 94.75 228 TRP A CA 1
ATOM 1741 C C . TRP A 1 228 ? -6.75 31.688 19.875 1 94.75 228 TRP A C 1
ATOM 1743 O O . TRP A 1 228 ? -7.289 30.578 19.906 1 94.75 228 TRP A O 1
ATOM 1753 N N . PRO A 1 229 ? -7.25 32.781 20.484 1 93.81 229 PRO A N 1
ATOM 1754 C CA . PRO A 1 229 ? -8.609 32.656 21.016 1 93.81 229 PRO A CA 1
ATOM 1755 C C . PRO A 1 229 ? -9.672 32.562 19.922 1 93.81 229 PRO A C 1
ATOM 1757 O O . PRO A 1 229 ? -9.445 33 18.797 1 93.81 229 PRO A O 1
ATOM 1760 N N . PHE A 1 230 ? -10.812 32.031 20.25 1 91.75 230 PHE A N 1
ATOM 1761 C CA . PHE A 1 230 ? -11.914 31.828 19.312 1 91.75 230 PHE A CA 1
ATOM 1762 C C . PHE A 1 230 ? -12.266 33.125 18.594 1 91.75 230 PHE A C 1
ATOM 1764 O O . PHE A 1 230 ? -12.602 33.125 17.406 1 91.75 230 PHE A O 1
ATOM 1771 N N . GLU A 1 231 ? -12.164 34.219 19.344 1 91.62 231 GLU A N 1
ATOM 1772 C CA . GLU A 1 231 ? -12.555 35.531 18.812 1 91.62 231 GLU A CA 1
ATOM 1773 C C . GLU A 1 231 ? -11.633 35.969 17.672 1 91.62 231 GLU A C 1
ATOM 1775 O O . GLU A 1 231 ? -11.984 36.844 16.891 1 91.62 231 GLU A O 1
ATOM 1780 N N . LYS A 1 232 ? -10.523 35.312 17.609 1 93.12 232 LYS A N 1
ATOM 1781 C CA . LYS A 1 232 ? -9.547 35.688 16.594 1 93.12 232 LYS A CA 1
ATOM 1782 C C . LYS A 1 232 ? -9.43 34.625 15.516 1 93.12 232 LYS A C 1
ATOM 1784 O O . LYS A 1 232 ? -8.359 34.438 14.938 1 93.12 232 LYS A O 1
ATOM 1789 N N . VAL A 1 233 ? -10.445 33.938 15.32 1 91.5 233 VAL A N 1
ATOM 1790 C CA . VAL A 1 233 ? -10.461 32.844 14.367 1 91.5 233 VAL A CA 1
ATOM 1791 C C . VAL A 1 233 ? -10.094 33.344 12.977 1 91.5 233 VAL A C 1
ATOM 1793 O O . VAL A 1 233 ? -9.43 32.656 12.203 1 91.5 233 VAL A O 1
ATOM 1796 N N . ALA A 1 234 ? -10.516 34.5 12.617 1 93.19 234 ALA A N 1
ATOM 1797 C CA . ALA A 1 234 ? -10.219 35.062 11.305 1 93.19 234 ALA A CA 1
ATOM 1798 C C . ALA A 1 234 ? -8.719 35.25 11.125 1 93.19 234 ALA A C 1
ATOM 1800 O O . ALA A 1 234 ? -8.164 34.938 10.062 1 93.19 234 ALA A O 1
ATOM 1801 N N . ASP A 1 235 ? -8.117 35.75 12.164 1 93.06 235 ASP A N 1
ATOM 1802 C CA . ASP A 1 235 ? -6.668 35.969 12.125 1 93.06 235 ASP A CA 1
ATOM 1803 C C . ASP A 1 235 ? -5.934 34.625 12.031 1 93.06 235 ASP A C 1
ATOM 1805 O O . ASP A 1 235 ? -4.965 34.5 11.273 1 93.06 235 ASP A O 1
ATOM 1809 N N . ALA A 1 236 ? -6.387 33.688 12.789 1 92 236 ALA A N 1
ATOM 1810 C CA . ALA A 1 236 ? -5.801 32.344 12.766 1 92 236 ALA A CA 1
ATOM 1811 C C . ALA A 1 236 ? -5.898 31.734 11.375 1 92 236 ALA A C 1
ATOM 1813 O O . ALA A 1 236 ? -4.926 31.156 10.867 1 92 236 ALA A O 1
ATOM 1814 N N . MET A 1 237 ? -7.02 31.875 10.75 1 91.25 237 MET A N 1
ATOM 1815 C CA . MET A 1 237 ? -7.246 31.328 9.414 1 91.25 237 MET A CA 1
ATOM 1816 C C . MET A 1 237 ? -6.367 32.031 8.391 1 91.25 237 MET A C 1
ATOM 1818 O O . MET A 1 237 ? -5.887 31.391 7.445 1 91.25 237 MET A O 1
ATOM 1822 N N . ARG A 1 238 ? -6.238 33.312 8.555 1 90.62 238 ARG A N 1
ATOM 1823 C CA . ARG A 1 238 ? -5.367 34.094 7.66 1 90.62 238 ARG A CA 1
ATOM 1824 C C . ARG A 1 238 ? -3.93 33.594 7.746 1 90.62 238 ARG A C 1
ATOM 1826 O O . ARG A 1 238 ? -3.24 33.469 6.73 1 90.62 238 ARG A O 1
ATOM 1833 N N . GLN A 1 239 ? -3.539 33.312 8.984 1 88.19 239 GLN A N 1
ATOM 1834 C CA . GLN A 1 239 ? -2.205 32.781 9.211 1 88.19 239 GLN A CA 1
ATOM 1835 C C . GLN A 1 239 ? -1.999 31.484 8.422 1 88.19 239 GLN A C 1
ATOM 1837 O O . GLN A 1 239 ? -0.943 31.281 7.824 1 88.19 239 GLN A O 1
ATOM 1842 N N . MET A 1 240 ? -2.949 30.609 8.328 1 87.25 240 MET A N 1
ATOM 1843 C CA . MET A 1 240 ? -2.891 29.328 7.633 1 87.25 240 MET A CA 1
ATOM 1844 C C . MET A 1 240 ? -2.969 29.531 6.121 1 87.25 240 MET A C 1
ATOM 1846 O O . MET A 1 240 ? -2.225 28.891 5.367 1 87.25 240 MET A O 1
ATOM 1850 N N . GLN A 1 241 ? -3.818 30.438 5.73 1 85 241 GLN A N 1
ATOM 1851 C CA . GLN A 1 241 ? -4.035 30.688 4.309 1 85 241 GLN A CA 1
ATOM 1852 C C . GLN A 1 241 ? -2.787 31.266 3.656 1 85 241 GLN A C 1
ATOM 1854 O O . GLN A 1 241 ? -2.508 31 2.486 1 85 241 GLN A O 1
ATOM 1859 N N . GLU A 1 242 ? -2.121 32.062 4.445 1 86.25 242 GLU A N 1
ATOM 1860 C CA . GLU A 1 242 ? -0.906 32.688 3.938 1 86.25 242 GLU A CA 1
ATOM 1861 C C . GLU A 1 242 ? 0.292 31.75 4.059 1 86.25 242 GLU A C 1
ATOM 1863 O O . GLU A 1 242 ? 1.411 32.125 3.689 1 86.25 242 GLU A O 1
ATOM 1868 N N . LYS A 1 243 ? 0.091 30.625 4.574 1 85.44 243 LYS A N 1
ATOM 1869 C CA . LYS A 1 243 ? 1.084 29.562 4.699 1 85.44 243 LYS A CA 1
ATOM 1870 C C . LYS A 1 243 ? 2.299 30.031 5.492 1 85.44 243 LYS A C 1
ATOM 1872 O O . LYS A 1 243 ? 3.438 29.719 5.141 1 85.44 243 LYS A O 1
ATOM 1877 N N . LYS A 1 244 ? 2.021 30.766 6.5 1 87.31 244 LYS A N 1
ATOM 1878 C CA . LYS A 1 244 ? 3.092 31.297 7.34 1 87.31 244 LYS A CA 1
ATOM 1879 C C . LYS A 1 244 ? 3.385 30.375 8.516 1 87.31 244 LYS A C 1
ATOM 1881 O O . LYS A 1 244 ? 4.43 30.484 9.156 1 87.31 244 LYS A O 1
ATOM 1886 N N . ASN A 1 245 ? 2.555 29.5 8.711 1 91.69 245 ASN A N 1
ATOM 1887 C CA . ASN A 1 245 ? 2.658 28.703 9.922 1 91.69 245 ASN A CA 1
ATOM 1888 C C . ASN A 1 245 ? 3.648 27.547 9.758 1 91.69 245 ASN A C 1
ATOM 1890 O O . ASN A 1 245 ? 3.846 27.047 8.648 1 91.69 245 ASN A O 1
ATOM 1894 N N . VAL A 1 246 ? 4.316 27.203 10.781 1 94.75 246 VAL A N 1
ATOM 1895 C CA . VAL A 1 246 ? 5.078 25.969 10.953 1 94.75 246 VAL A CA 1
ATOM 1896 C C . VAL A 1 246 ? 4.438 25.109 12.039 1 94.75 246 VAL A C 1
ATOM 1898 O O . VAL A 1 246 ? 4.441 25.484 13.219 1 94.75 246 VAL A O 1
ATOM 1901 N N . GLY A 1 247 ? 3.912 24 11.625 1 95.06 247 GLY A N 1
ATOM 1902 C CA . GLY A 1 247 ? 3.148 23.172 12.547 1 95.06 247 GLY A CA 1
ATOM 1903 C C . GLY A 1 247 ? 1.694 23.594 12.664 1 95.06 247 GLY A C 1
ATOM 1904 O O . GLY A 1 247 ? 1.146 24.203 11.742 1 95.06 247 GLY A O 1
ATOM 1905 N N . LYS A 1 248 ? 1.084 23.219 13.773 1 95.56 248 LYS A N 1
ATOM 1906 C CA . LYS A 1 248 ? -0.362 23.344 13.938 1 95.56 248 LYS A CA 1
ATOM 1907 C C . LYS A 1 248 ? -0.745 24.703 14.516 1 95.56 248 LYS A C 1
ATOM 1909 O O . LYS A 1 248 ? -0.091 25.188 15.438 1 95.56 248 LYS A O 1
ATOM 1914 N N . VAL A 1 249 ? -1.809 25.328 13.945 1 95.12 249 VAL A N 1
ATOM 1915 C CA . VAL A 1 249 ? -2.463 26.516 14.5 1 95.12 249 VAL A CA 1
ATOM 1916 C C . VAL A 1 249 ? -3.688 26.094 15.305 1 95.12 249 VAL A C 1
ATOM 1918 O O . VAL A 1 249 ? -4.523 25.328 14.82 1 95.12 249 VAL A O 1
ATOM 1921 N N . LEU A 1 250 ? -3.775 26.578 16.562 1 95.5 250 LEU A N 1
ATOM 1922 C CA . LEU A 1 250 ? -4.824 26.109 17.469 1 95.5 250 LEU A CA 1
ATOM 1923 C C . LEU A 1 250 ? -5.746 27.266 17.859 1 95.5 250 LEU A C 1
ATOM 1925 O O . LEU A 1 250 ? -5.312 28.422 17.938 1 95.5 250 LEU A O 1
ATOM 1929 N N . LEU A 1 251 ? -6.969 26.906 18.078 1 94.06 251 LEU A N 1
ATOM 1930 C CA . LEU A 1 251 ? -7.938 27.812 18.688 1 94.06 251 LEU A CA 1
ATOM 1931 C C . LEU A 1 251 ? -8.258 27.359 20.109 1 94.06 251 LEU A C 1
ATOM 1933 O O . LEU A 1 251 ? -8.391 26.156 20.375 1 94.06 251 LEU A O 1
ATOM 1937 N N . VAL A 1 252 ? -8.352 28.312 21 1 93 252 VAL A N 1
ATOM 1938 C CA . VAL A 1 252 ? -8.727 28 22.375 1 93 252 VAL A CA 1
ATOM 1939 C C . VAL A 1 252 ? -9.906 28.859 22.797 1 93 252 VAL A C 1
ATOM 1941 O O . VAL A 1 252 ? -10.023 30.031 22.391 1 93 252 VAL A O 1
ATOM 1944 N N . PRO A 1 253 ? -10.82 28.203 23.547 1 87.56 253 PRO A N 1
ATOM 1945 C CA . PRO A 1 253 ? -11.93 29.016 24.047 1 87.56 253 PRO A CA 1
ATOM 1946 C C . PRO A 1 253 ? -11.477 30.094 25.031 1 87.56 253 PRO A C 1
ATOM 1948 O O . PRO A 1 253 ? -10.445 29.938 25.688 1 87.56 253 PRO A O 1
ATOM 1951 N N . GLY A 1 254 ? -12.141 31.312 25.016 1 76.94 254 GLY A N 1
ATOM 1952 C CA . GLY A 1 254 ? -11.867 32.375 25.984 1 76.94 254 GLY A CA 1
ATOM 1953 C C . GLY A 1 254 ? -12.148 31.969 27.406 1 76.94 254 GLY A C 1
ATOM 1954 O O . GLY A 1 254 ? -12.727 30.906 27.656 1 76.94 254 GLY A O 1
ATOM 1955 N N . PRO A 1 255 ? -11.43 32.781 28.312 1 71 255 PRO A N 1
ATOM 1956 C CA . PRO A 1 255 ? -11.688 32.531 29.734 1 71 255 PRO A CA 1
ATOM 1957 C C . PRO A 1 255 ? -13.172 32.406 30.047 1 71 255 PRO A C 1
ATOM 1959 O O . PRO A 1 255 ? -14 33.031 29.375 1 71 255 PRO A O 1
ATOM 1962 N N . GLU A 1 256 ? -13.594 31.25 30.75 1 60 256 GLU A N 1
ATOM 1963 C CA . GLU A 1 256 ? -14.977 31.047 31.172 1 60 256 GLU A CA 1
ATOM 1964 C C . GLU A 1 256 ? -15.555 32.344 31.766 1 60 256 GLU A C 1
ATOM 1966 O O . GLU A 1 256 ? -14.883 33.031 32.531 1 60 256 GLU A O 1
ATOM 1971 N N . LYS A 1 257 ? -16.484 33.062 31.078 1 56.34 257 LYS A N 1
ATOM 1972 C CA . LYS A 1 257 ? -17.172 34.188 31.734 1 56.34 257 LYS A CA 1
ATOM 1973 C C . LYS A 1 257 ? -17.766 33.75 33.062 1 56.34 257 LYS A C 1
ATOM 1975 O O . LYS A 1 257 ? -18.438 32.719 33.156 1 56.34 257 LYS A O 1
ATOM 1980 N N . GLU A 1 258 ? -17.047 34.031 34.156 1 48.28 258 GLU A N 1
ATOM 1981 C CA . GLU A 1 258 ? -17.703 33.875 35.438 1 48.28 258 GLU A CA 1
ATOM 1982 C C . GLU A 1 258 ? -19.141 34.344 35.406 1 48.28 258 GLU A C 1
ATOM 1984 O O . GLU A 1 258 ? -19.406 35.5 35.031 1 48.28 258 GLU A O 1
ATOM 1989 N N . ASN A 1 259 ? -20.016 33.5 34.875 1 42.38 259 ASN A N 1
ATOM 1990 C CA . ASN A 1 259 ? -21.344 33.938 35.281 1 42.38 259 ASN A CA 1
ATOM 1991 C C . ASN A 1 259 ? -21.438 34.156 36.781 1 42.38 259 ASN A C 1
ATOM 1993 O O . ASN A 1 259 ? -20.891 33.344 37.562 1 42.38 259 ASN A O 1
ATOM 1997 N N . MET B 1 1 ? 19.406 -21.094 -10.062 1 95.38 1 MET B N 1
ATOM 1998 C CA . MET B 1 1 ? 18.094 -20.703 -10.57 1 95.38 1 MET B CA 1
ATOM 1999 C C . MET B 1 1 ? 18.203 -19.422 -11.383 1 95.38 1 MET B C 1
ATOM 2001 O O . MET B 1 1 ? 19.031 -18.547 -11.086 1 95.38 1 MET B O 1
ATOM 2005 N N . VAL B 1 2 ? 17.406 -19.328 -12.422 1 91.69 2 VAL B N 1
ATOM 2006 C CA . VAL B 1 2 ? 17.484 -18.156 -13.312 1 91.69 2 VAL B CA 1
ATOM 2007 C C . VAL B 1 2 ? 16.094 -17.531 -13.461 1 91.69 2 VAL B C 1
ATOM 2009 O O . VAL B 1 2 ? 15.102 -18.25 -13.617 1 91.69 2 VAL B O 1
ATOM 2012 N N . LEU B 1 3 ? 16.125 -16.234 -13.328 1 92.31 3 LEU B N 1
ATOM 2013 C CA . LEU B 1 3 ? 14.914 -15.453 -13.555 1 92.31 3 LEU B CA 1
ATOM 2014 C C . LEU B 1 3 ? 15.047 -14.594 -14.812 1 92.31 3 LEU B C 1
ATOM 2016 O O . LEU B 1 3 ? 15.812 -13.633 -14.828 1 92.31 3 LEU B O 1
ATOM 2020 N N . ILE B 1 4 ? 14.32 -14.992 -15.844 1 85.5 4 ILE B N 1
ATOM 2021 C CA . ILE B 1 4 ? 14.344 -14.219 -17.078 1 85.5 4 ILE B CA 1
ATOM 2022 C C . ILE B 1 4 ? 12.93 -14.125 -17.656 1 85.5 4 ILE B C 1
ATOM 2024 O O . ILE B 1 4 ? 12.102 -15.016 -17.438 1 85.5 4 ILE B O 1
ATOM 2028 N N . ARG B 1 5 ? 12.703 -13.039 -18.375 1 81 5 ARG B N 1
ATOM 2029 C CA . ARG B 1 5 ? 11.359 -12.695 -18.844 1 81 5 ARG B CA 1
ATOM 2030 C C . ARG B 1 5 ? 10.867 -13.703 -19.875 1 81 5 ARG B C 1
ATOM 2032 O O . ARG B 1 5 ? 9.688 -14.062 -19.875 1 81 5 ARG B O 1
ATOM 2039 N N . SER B 1 6 ? 11.75 -14.086 -20.75 1 79.5 6 SER B N 1
ATOM 2040 C CA . SER B 1 6 ? 11.32 -14.992 -21.812 1 79.5 6 SER B CA 1
ATOM 2041 C C . SER B 1 6 ? 12.492 -15.797 -22.359 1 79.5 6 SER B C 1
ATOM 2043 O O . SER B 1 6 ? 13.648 -15.5 -22.062 1 79.5 6 SER B O 1
ATOM 2045 N N . GLY B 1 7 ? 12.156 -16.922 -22.984 1 77.94 7 GLY B N 1
ATOM 2046 C CA . GLY B 1 7 ? 13.156 -17.609 -23.781 1 77.94 7 GLY B CA 1
ATOM 2047 C C . GLY B 1 7 ? 13.742 -18.828 -23.078 1 77.94 7 GLY B C 1
ATOM 2048 O O . GLY B 1 7 ? 14.812 -19.312 -23.453 1 77.94 7 GLY B O 1
ATOM 2049 N N . MET B 1 8 ? 12.984 -19.391 -22.141 1 81.5 8 MET B N 1
ATOM 2050 C CA . MET B 1 8 ? 13.602 -20.438 -21.328 1 81.5 8 MET B CA 1
ATOM 2051 C C . MET B 1 8 ? 13.227 -21.828 -21.859 1 81.5 8 MET B C 1
ATOM 2053 O O . MET B 1 8 ? 13.797 -22.828 -21.422 1 81.5 8 MET B O 1
ATOM 2057 N N . TRP B 1 9 ? 12.328 -21.844 -22.844 1 83.88 9 TRP B N 1
ATOM 2058 C CA . TRP B 1 9 ? 11.969 -23.141 -23.406 1 83.88 9 TRP B CA 1
ATOM 2059 C C . TRP B 1 9 ? 13.008 -23.609 -24.422 1 83.88 9 TRP B C 1
ATOM 2061 O O . TRP B 1 9 ? 12.672 -23.891 -25.578 1 83.88 9 TRP B O 1
ATOM 2071 N N . GLN B 1 10 ? 14.172 -23.609 -23.984 1 86.12 10 GLN B N 1
ATOM 2072 C CA . GLN B 1 10 ? 15.312 -24.016 -24.797 1 86.12 10 GLN B CA 1
ATOM 2073 C C . GLN B 1 10 ? 16.25 -24.938 -24.016 1 86.12 10 GLN B C 1
ATOM 2075 O O . GLN B 1 10 ? 16.25 -24.938 -22.781 1 86.12 10 GLN B O 1
ATOM 2080 N N . GLU B 1 11 ? 17.078 -25.703 -24.766 1 85.62 11 GLU B N 1
ATOM 2081 C CA . GLU B 1 11 ? 18.016 -26.625 -24.141 1 85.62 11 GLU B CA 1
ATOM 2082 C C . GLU B 1 11 ? 19.188 -25.891 -23.5 1 85.62 11 GLU B C 1
ATOM 2084 O O . GLU B 1 11 ? 19.703 -26.297 -22.469 1 85.62 11 GLU B O 1
ATOM 2089 N N . GLU B 1 12 ? 19.578 -24.781 -24.219 1 88.12 12 GLU B N 1
ATOM 2090 C CA . GLU B 1 12 ? 20.656 -23.922 -23.719 1 88.12 12 GLU B CA 1
ATOM 2091 C C . GLU B 1 12 ? 20.297 -22.453 -23.859 1 88.12 12 GLU B C 1
ATOM 2093 O O . GLU B 1 12 ? 19.75 -22.031 -24.875 1 88.12 12 GLU B O 1
ATOM 2098 N N . VAL B 1 13 ? 20.531 -21.766 -22.719 1 89.12 13 VAL B N 1
ATOM 2099 C CA . VAL B 1 13 ? 20.25 -20.328 -22.734 1 89.12 13 VAL B CA 1
ATOM 2100 C C . VAL B 1 13 ? 21.406 -19.562 -22.094 1 89.12 13 VAL B C 1
ATOM 2102 O O . VAL B 1 13 ? 22.047 -20.047 -21.172 1 89.12 13 VAL B O 1
ATOM 2105 N N . THR B 1 14 ? 21.719 -18.375 -22.719 1 90.56 14 THR B N 1
ATOM 2106 C CA . THR B 1 14 ? 22.656 -17.438 -22.094 1 90.56 14 THR B CA 1
ATOM 2107 C C . THR B 1 14 ? 21.906 -16.391 -21.266 1 90.56 14 THR B C 1
ATOM 2109 O O . THR B 1 14 ? 20.953 -15.766 -21.766 1 90.56 14 THR B O 1
ATOM 2112 N N . VAL B 1 15 ? 22.312 -16.312 -19.953 1 89.69 15 VAL B N 1
ATOM 2113 C CA . VAL B 1 15 ? 21.578 -15.406 -19.078 1 89.69 15 VAL B CA 1
ATOM 2114 C C . VAL B 1 15 ? 22.562 -14.516 -18.328 1 89.69 15 VAL B C 1
ATOM 2116 O O . VAL B 1 15 ? 23.703 -14.914 -18.062 1 89.69 15 VAL B O 1
ATOM 2119 N N . PRO B 1 16 ? 22.203 -13.25 -18.094 1 88.69 16 PRO B N 1
ATOM 2120 C CA . PRO B 1 16 ? 23.047 -12.406 -17.234 1 88.69 16 PRO B CA 1
ATOM 2121 C C . PRO B 1 16 ? 23.25 -13 -15.852 1 88.69 16 PRO B C 1
ATOM 2123 O O . PRO B 1 16 ? 22.344 -13.602 -15.281 1 88.69 16 PRO B O 1
ATOM 2126 N N . SER B 1 17 ? 24.406 -12.758 -15.289 1 91.69 17 SER B N 1
ATOM 2127 C CA . SER B 1 17 ? 24.734 -13.281 -13.961 1 91.69 17 SER B CA 1
ATOM 2128 C C . SER B 1 17 ? 23.844 -12.672 -12.891 1 91.69 17 SER B C 1
ATOM 2130 O O . SER B 1 17 ? 23.516 -13.328 -11.898 1 91.69 17 SER B O 1
ATOM 2132 N N . ALA B 1 18 ? 23.406 -11.484 -13.141 1 89 18 ALA B N 1
ATOM 2133 C CA . ALA B 1 18 ? 22.594 -10.766 -12.164 1 89 18 ALA B CA 1
ATOM 2134 C C . ALA B 1 18 ? 21.219 -11.414 -12.008 1 89 18 ALA B C 1
ATOM 2136 O O . ALA B 1 18 ? 20.516 -11.172 -11.023 1 89 18 ALA B O 1
ATOM 2137 N N . GLN B 1 19 ? 20.875 -12.227 -12.938 1 90.81 19 GLN B N 1
ATOM 2138 C CA . GLN B 1 19 ? 19.578 -12.875 -12.922 1 90.81 19 GLN B CA 1
ATOM 2139 C C . GLN B 1 19 ? 19.688 -14.336 -12.492 1 90.81 19 GLN B C 1
ATOM 2141 O O . GLN B 1 19 ? 18.76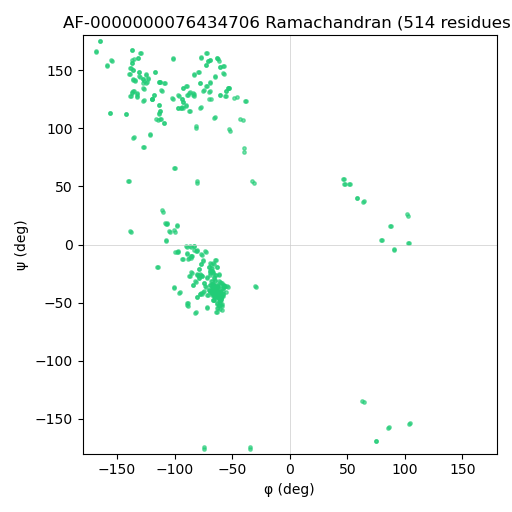6 -15.125 -12.688 1 90.81 19 GLN B O 1
ATOM 2146 N N . THR B 1 20 ? 20.875 -14.68 -12 1 93.81 20 THR B N 1
ATOM 2147 C CA . THR B 1 20 ? 21.156 -16.047 -11.594 1 93.81 20 THR B CA 1
ATOM 2148 C C . THR B 1 20 ? 21.297 -16.141 -10.078 1 93.81 20 THR B C 1
ATOM 2150 O O . THR B 1 20 ? 21.969 -15.312 -9.461 1 93.81 20 THR B O 1
ATOM 2153 N N . PHE B 1 21 ? 20.641 -17.109 -9.477 1 95.5 21 PHE B N 1
ATOM 2154 C CA . PHE B 1 21 ? 20.625 -17.297 -8.031 1 95.5 21 PHE B CA 1
ATOM 2155 C C . PHE B 1 21 ? 21.078 -18.703 -7.656 1 95.5 21 PHE B C 1
ATOM 2157 O O . PHE B 1 21 ? 20.766 -19.672 -8.359 1 95.5 21 PHE B O 1
ATOM 2164 N N . LEU B 1 22 ? 21.75 -18.797 -6.531 1 94.12 22 LEU B N 1
ATOM 2165 C CA . LEU B 1 22 ? 22.219 -20.094 -6.074 1 94.12 22 LEU B CA 1
ATOM 2166 C C . LEU B 1 22 ? 21.047 -20.953 -5.586 1 94.12 22 LEU B C 1
ATOM 2168 O O . LEU B 1 22 ? 20.156 -20.453 -4.902 1 94.12 22 LEU B O 1
ATOM 2172 N N . MET B 1 23 ? 21.047 -22.141 -5.945 1 95.5 23 MET B N 1
ATOM 2173 C CA . MET B 1 23 ? 20.031 -23.109 -5.512 1 95.5 23 MET B CA 1
ATOM 2174 C C . MET B 1 23 ? 20.469 -23.797 -4.215 1 95.5 23 MET B C 1
ATOM 2176 O O . MET B 1 23 ? 21.578 -24.297 -4.113 1 95.5 23 MET B O 1
ATOM 2180 N N . PRO B 1 24 ? 19.578 -23.797 -3.234 1 95.5 24 PRO B N 1
ATOM 2181 C CA . PRO B 1 24 ? 19.906 -24.547 -2.023 1 95.5 24 PRO B CA 1
ATOM 2182 C C . PRO B 1 24 ? 20.188 -26.016 -2.305 1 95.5 24 PRO B C 1
ATOM 2184 O O . PRO B 1 24 ? 19.594 -26.594 -3.221 1 95.5 24 PRO B O 1
ATOM 2187 N N . GLU B 1 25 ? 20.969 -26.625 -1.463 1 94 25 GLU B N 1
ATOM 2188 C CA . GLU B 1 25 ? 21.391 -28 -1.668 1 94 25 GLU B CA 1
ATOM 2189 C C . GLU B 1 25 ? 20.203 -28.953 -1.622 1 94 25 GLU B C 1
ATOM 2191 O O . GLU B 1 25 ? 20.141 -29.922 -2.4 1 94 25 GLU B O 1
ATOM 2196 N N . ALA B 1 26 ? 19.312 -28.672 -0.764 1 94.38 26 ALA B N 1
ATOM 2197 C CA . ALA B 1 26 ? 18.188 -29.578 -0.545 1 94.38 26 ALA B CA 1
ATOM 2198 C C . ALA B 1 26 ? 17.094 -29.375 -1.588 1 94.38 26 ALA B C 1
ATOM 2200 O O . ALA B 1 26 ? 16.156 -30.156 -1.667 1 94.38 26 ALA B O 1
ATOM 2201 N N . MET B 1 27 ? 17.188 -28.438 -2.426 1 96.5 27 MET B N 1
ATOM 2202 C CA . MET B 1 27 ? 16.156 -28.078 -3.391 1 96.5 27 MET B CA 1
ATOM 2203 C C . MET B 1 27 ? 16.297 -28.891 -4.672 1 96.5 27 MET B C 1
ATOM 2205 O O . MET B 1 27 ? 17.391 -29.062 -5.188 1 96.5 27 MET B O 1
ATOM 2209 N N . THR B 1 28 ? 15.172 -29.5 -5.156 1 96.12 28 THR B N 1
ATOM 2210 C CA . THR B 1 28 ? 15.195 -30.188 -6.441 1 96.12 28 THR B CA 1
ATOM 2211 C C . THR B 1 28 ? 15.156 -29.188 -7.594 1 96.12 28 THR B C 1
ATOM 2213 O O . THR B 1 28 ? 14.758 -28.031 -7.406 1 96.12 28 THR B O 1
ATOM 2216 N N . PHE B 1 29 ? 15.539 -29.562 -8.773 1 94.56 29 PHE B N 1
ATOM 2217 C CA . PHE B 1 29 ? 15.5 -28.703 -9.945 1 94.56 29 PHE B CA 1
ATOM 2218 C C . PHE B 1 29 ? 14.07 -28.281 -10.266 1 94.56 29 PHE B C 1
ATOM 2220 O O . PHE B 1 29 ? 13.836 -27.172 -10.742 1 94.56 29 PHE B O 1
ATOM 2227 N N . GLU B 1 30 ? 13.117 -29.219 -10.016 1 95.06 30 GLU B N 1
ATOM 2228 C CA . GLU B 1 30 ? 11.711 -28.891 -10.242 1 95.06 30 GLU B CA 1
ATOM 2229 C C . GLU B 1 30 ? 11.234 -27.797 -9.305 1 95.06 30 GLU B C 1
ATOM 2231 O O . GLU B 1 30 ? 10.57 -26.844 -9.734 1 95.06 30 GLU B O 1
ATOM 2236 N N . GLU B 1 31 ? 11.586 -27.938 -8.07 1 96.31 31 GLU B N 1
ATOM 2237 C CA . GLU B 1 31 ? 11.234 -26.906 -7.09 1 96.31 31 GLU B CA 1
ATOM 2238 C C . GLU B 1 31 ? 11.875 -25.562 -7.445 1 96.31 31 GLU B C 1
ATOM 2240 O O . GLU B 1 31 ? 11.227 -24.531 -7.344 1 96.31 31 GLU B O 1
ATOM 2245 N N . ALA B 1 32 ? 13.125 -25.656 -7.875 1 96.06 32 ALA B N 1
ATOM 2246 C CA . ALA B 1 32 ? 13.867 -24.438 -8.242 1 96.06 32 ALA B CA 1
ATOM 2247 C C . ALA B 1 32 ? 13.195 -23.719 -9.398 1 96.06 32 ALA B C 1
ATOM 2249 O O . ALA B 1 32 ? 13.047 -22.5 -9.375 1 96.06 32 ALA B O 1
ATOM 2250 N N . ALA B 1 33 ? 12.766 -24.5 -10.391 1 94.25 33 ALA B N 1
ATOM 2251 C CA . ALA B 1 33 ? 12.133 -23.938 -11.578 1 94.25 33 ALA B CA 1
ATOM 2252 C C . ALA B 1 33 ? 10.789 -23.297 -11.227 1 94.25 33 ALA B C 1
ATOM 2254 O O . ALA B 1 33 ? 10.32 -22.391 -11.914 1 94.25 33 ALA B O 1
ATOM 2255 N N . ALA B 1 34 ? 10.211 -23.781 -10.109 1 96 34 ALA B N 1
ATOM 2256 C CA . ALA B 1 34 ? 8.859 -23.344 -9.75 1 96 34 ALA B CA 1
ATOM 2257 C C . ALA B 1 34 ? 8.898 -22.219 -8.727 1 96 34 ALA B C 1
ATOM 2259 O O . ALA B 1 34 ? 7.863 -21.625 -8.414 1 96 34 ALA B O 1
ATOM 2260 N N . LEU B 1 35 ? 10.047 -21.859 -8.203 1 97.62 35 LEU B N 1
ATOM 2261 C CA . LEU B 1 35 ? 10.109 -20.984 -7.031 1 97.62 35 LEU B CA 1
ATOM 2262 C C . LEU B 1 35 ? 10.117 -19.516 -7.445 1 97.62 35 LEU B C 1
ATOM 2264 O O . LEU B 1 35 ? 9.242 -18.75 -7.027 1 97.62 35 LEU B O 1
ATOM 2268 N N . LEU B 1 36 ? 10.984 -19.094 -8.312 1 96.19 36 LEU B N 1
ATOM 2269 C CA . LEU B 1 36 ? 11.344 -17.688 -8.461 1 96.19 36 LEU B CA 1
ATOM 2270 C C . LEU B 1 36 ? 10.148 -16.859 -8.914 1 96.19 36 LEU B C 1
ATOM 2272 O O . LEU B 1 36 ? 9.656 -16.016 -8.172 1 96.19 36 LEU B O 1
ATOM 2276 N N . VAL B 1 37 ? 9.516 -17.141 -10.039 1 96.31 37 VAL B N 1
ATOM 2277 C CA . VAL B 1 37 ? 8.492 -16.266 -10.602 1 96.31 37 VAL B CA 1
ATOM 2278 C C . VAL B 1 37 ? 7.281 -16.219 -9.672 1 96.31 37 VAL B C 1
ATOM 2280 O O . VAL B 1 37 ? 6.812 -15.148 -9.297 1 96.31 37 VAL B O 1
ATOM 2283 N N . ASN B 1 38 ? 6.84 -17.375 -9.242 1 97.31 38 ASN B N 1
ATOM 2284 C CA . ASN B 1 38 ? 5.594 -17.469 -8.484 1 97.31 38 ASN B CA 1
ATOM 2285 C C . ASN B 1 38 ? 5.75 -16.891 -7.078 1 97.31 38 ASN B C 1
ATOM 2287 O O . ASN B 1 38 ? 4.914 -16.094 -6.633 1 97.31 38 ASN B O 1
ATOM 2291 N N . TYR B 1 39 ? 6.859 -17.234 -6.445 1 98.62 39 TYR B N 1
ATOM 2292 C CA . TYR B 1 39 ? 6.996 -16.844 -5.047 1 98.62 39 TYR B CA 1
ATOM 2293 C C . TYR B 1 39 ? 7.469 -15.398 -4.926 1 98.62 39 TYR B C 1
ATOM 2295 O O . TYR B 1 39 ? 7.113 -14.703 -3.971 1 98.62 39 TYR B O 1
ATOM 2303 N N . ILE B 1 40 ? 8.266 -14.898 -5.871 1 98.31 40 ILE B N 1
ATOM 2304 C CA . ILE B 1 40 ? 8.586 -13.477 -5.879 1 98.31 40 ILE B CA 1
ATOM 2305 C C . ILE B 1 40 ? 7.312 -12.656 -6.059 1 98.31 40 ILE B C 1
ATOM 2307 O O . ILE B 1 40 ? 7.074 -11.703 -5.316 1 98.31 40 ILE B O 1
ATOM 2311 N N . THR B 1 41 ? 6.469 -13.07 -7.012 1 98.19 41 THR B N 1
ATOM 2312 C CA . THR B 1 41 ? 5.211 -12.383 -7.277 1 98.19 41 THR B CA 1
ATOM 2313 C C . THR B 1 41 ? 4.328 -12.375 -6.031 1 98.19 41 THR B C 1
ATOM 2315 O O . THR B 1 41 ? 3.881 -11.312 -5.59 1 98.19 41 THR B O 1
ATOM 2318 N N . ALA B 1 42 ? 4.105 -13.516 -5.445 1 98.75 42 ALA B N 1
ATOM 2319 C CA . ALA B 1 42 ? 3.254 -13.617 -4.262 1 98.75 42 ALA B CA 1
ATOM 2320 C C . ALA B 1 42 ? 3.812 -12.781 -3.111 1 98.75 42 ALA B C 1
ATOM 2322 O O . ALA B 1 42 ? 3.064 -12.086 -2.424 1 98.75 42 ALA B O 1
ATOM 2323 N N . TYR B 1 43 ? 5.113 -12.852 -2.928 1 98.88 43 TYR B N 1
ATOM 2324 C CA . TYR B 1 43 ? 5.762 -12.141 -1.833 1 98.88 43 TYR B CA 1
ATOM 2325 C C . TYR B 1 43 ? 5.594 -10.633 -1.988 1 98.88 43 TYR B C 1
ATOM 2327 O O . TYR B 1 43 ? 5.199 -9.945 -1.043 1 98.88 43 TYR B O 1
ATOM 2335 N N . MET B 1 44 ? 5.914 -10.156 -3.137 1 98.5 44 MET B N 1
ATOM 2336 C CA . MET B 1 44 ? 5.871 -8.711 -3.369 1 98.5 44 MET B CA 1
ATOM 2337 C C . MET B 1 44 ? 4.438 -8.195 -3.309 1 98.5 44 MET B C 1
ATOM 2339 O O . MET B 1 44 ? 4.184 -7.109 -2.785 1 98.5 44 MET B O 1
ATOM 2343 N N . VAL B 1 45 ? 3.479 -8.977 -3.803 1 98.62 45 VAL B N 1
ATOM 2344 C CA . VAL B 1 45 ? 2.068 -8.609 -3.768 1 98.62 45 VAL B CA 1
ATOM 2345 C C . VAL B 1 45 ? 1.578 -8.578 -2.322 1 98.62 45 VAL B C 1
ATOM 2347 O O . VAL B 1 45 ? 0.937 -7.613 -1.897 1 98.62 45 VAL B O 1
ATOM 2350 N N . LEU B 1 46 ? 1.961 -9.555 -1.523 1 98.81 46 LEU B N 1
ATOM 2351 C CA . LEU B 1 46 ? 1.431 -9.703 -0.173 1 98.81 46 LEU B CA 1
ATOM 2352 C C . LEU B 1 46 ? 2.141 -8.766 0.797 1 98.81 46 LEU B C 1
ATOM 2354 O O . LEU B 1 46 ? 1.493 -8.094 1.6 1 98.81 46 LEU B O 1
ATOM 2358 N N . PHE B 1 47 ? 3.445 -8.719 0.69 1 98.62 47 PHE B N 1
ATOM 2359 C CA . PHE B 1 47 ? 4.191 -8.086 1.769 1 98.62 47 PHE B CA 1
ATOM 2360 C C . PHE B 1 47 ? 4.598 -6.664 1.386 1 98.62 47 PHE B C 1
ATOM 2362 O O . PHE B 1 47 ? 4.664 -5.781 2.242 1 98.62 47 PHE B O 1
ATOM 2369 N N . ASP B 1 48 ? 4.953 -6.43 0.141 1 97.81 48 ASP B N 1
ATOM 2370 C CA . ASP B 1 48 ? 5.367 -5.086 -0.25 1 97.81 48 ASP B CA 1
ATOM 2371 C C . ASP B 1 48 ? 4.156 -4.199 -0.529 1 97.81 48 ASP B C 1
ATOM 2373 O O . ASP B 1 48 ? 3.92 -3.223 0.184 1 97.81 48 ASP B O 1
ATOM 2377 N N . PHE B 1 49 ? 3.287 -4.582 -1.476 1 98.38 49 PHE B N 1
ATOM 2378 C CA . PHE B 1 49 ? 2.102 -3.791 -1.779 1 98.38 49 PHE B CA 1
ATOM 2379 C C . PHE B 1 49 ? 1.015 -4.023 -0.736 1 98.38 49 PHE B C 1
ATOM 2381 O O . PHE B 1 49 ? 0.41 -3.068 -0.24 1 98.38 49 PHE B O 1
ATOM 2388 N N . GLY B 1 50 ? 0.828 -5.246 -0.36 1 98.5 50 GLY B N 1
ATOM 2389 C CA . GLY B 1 50 ? -0.275 -5.602 0.518 1 98.5 50 GLY B CA 1
ATOM 2390 C C . GLY B 1 50 ? -0.034 -5.219 1.965 1 98.5 50 GLY B C 1
ATOM 2391 O O . GLY B 1 50 ? -0.983 -4.996 2.721 1 98.5 50 GLY B O 1
ATOM 2392 N N . ASN B 1 51 ? 1.322 -5.184 2.297 1 98.62 51 ASN B N 1
ATOM 2393 C CA . ASN B 1 51 ? 1.654 -4.926 3.695 1 98.62 51 ASN B CA 1
ATOM 2394 C C . ASN B 1 51 ? 0.905 -5.875 4.629 1 98.62 51 ASN B C 1
ATOM 2396 O O . ASN B 1 51 ? 0.232 -5.43 5.562 1 98.62 51 ASN B O 1
ATOM 2400 N N . LEU B 1 52 ? 1.014 -7.191 4.336 1 98.81 52 LEU B N 1
ATOM 2401 C CA . LEU B 1 52 ? 0.327 -8.234 5.094 1 98.81 52 LEU B CA 1
ATOM 2402 C C . LEU B 1 52 ? 0.763 -8.219 6.555 1 98.81 52 LEU B C 1
ATOM 2404 O O . LEU B 1 52 ? 1.96 -8.219 6.848 1 98.81 52 LEU B O 1
ATOM 2408 N N . ARG B 1 53 ? -0.213 -8.188 7.438 1 97.94 53 ARG B N 1
ATOM 2409 C CA . ARG B 1 53 ? 0.011 -8.133 8.875 1 97.94 53 ARG B CA 1
ATOM 2410 C C . ARG B 1 53 ? -0.839 -9.172 9.602 1 97.94 53 ARG B C 1
ATOM 2412 O O . ARG B 1 53 ? -1.785 -9.719 9.023 1 97.94 53 ARG B O 1
ATOM 2419 N N . PRO B 1 54 ? -0.444 -9.516 10.852 1 98.25 54 PRO B N 1
ATOM 2420 C CA . PRO B 1 54 ? -1.25 -10.461 11.625 1 98.25 54 PRO B CA 1
ATOM 2421 C C . PRO B 1 54 ? -2.719 -10.047 11.719 1 98.25 54 PRO B C 1
ATOM 2423 O O . PRO B 1 54 ? -3.021 -8.867 11.914 1 98.25 54 PRO B O 1
ATOM 2426 N N . GLY B 1 55 ? -3.602 -11.023 11.508 1 97.69 55 GLY B N 1
ATOM 2427 C CA . GLY B 1 55 ? -5.031 -10.805 11.648 1 97.69 55 GLY B CA 1
ATOM 2428 C C . GLY B 1 55 ? -5.699 -10.359 10.359 1 97.69 55 GLY B C 1
ATOM 2429 O O . GLY B 1 55 ? -6.926 -10.273 10.289 1 97.69 55 GLY B O 1
ATOM 2430 N N . HIS B 1 56 ? -4.918 -10.133 9.25 1 98.5 56 HIS B N 1
ATOM 2431 C CA . HIS B 1 56 ? -5.465 -9.68 7.973 1 98.5 56 HIS B CA 1
ATOM 2432 C C . HIS B 1 56 ? -6.262 -10.781 7.293 1 98.5 56 HIS B C 1
ATOM 2434 O O . HIS B 1 56 ? -6.094 -11.961 7.609 1 98.5 56 HIS B O 1
ATOM 2440 N N . SER B 1 57 ? -7.113 -10.391 6.445 1 98.81 57 SER B N 1
ATOM 2441 C CA . SER B 1 57 ? -7.828 -11.281 5.539 1 98.81 57 SER B CA 1
ATOM 2442 C C . SER B 1 57 ? -7.41 -11.047 4.09 1 98.81 57 SER B C 1
ATOM 2444 O O . SER B 1 57 ? -7.199 -9.906 3.678 1 98.81 57 SER B O 1
ATOM 2446 N N . VAL B 1 58 ? -7.27 -12.172 3.342 1 98.94 58 VAL B N 1
ATOM 2447 C CA . VAL B 1 58 ? -6.758 -12.109 1.975 1 98.94 58 VAL B CA 1
ATOM 2448 C C . VAL B 1 58 ? -7.656 -12.93 1.051 1 98.94 58 VAL B C 1
ATOM 2450 O O . VAL B 1 58 ? -8.031 -14.055 1.378 1 98.94 58 VAL B O 1
ATOM 2453 N N . LEU B 1 59 ? -8.078 -12.328 -0.057 1 98.94 59 LEU B N 1
ATOM 2454 C CA . LEU B 1 59 ? -8.688 -13.086 -1.144 1 98.94 59 LEU B CA 1
ATOM 2455 C C . LEU B 1 59 ? -7.648 -13.469 -2.193 1 98.94 59 LEU B C 1
ATOM 2457 O O . LEU B 1 59 ? -7.031 -12.594 -2.807 1 98.94 59 LEU B O 1
ATOM 2461 N N . VAL B 1 60 ? -7.453 -14.719 -2.354 1 98.75 60 VAL B N 1
ATOM 2462 C CA . VAL B 1 60 ? -6.535 -15.258 -3.348 1 98.75 60 VAL B CA 1
ATOM 2463 C C . VAL B 1 60 ? -7.324 -15.93 -4.473 1 98.75 60 VAL B C 1
ATOM 2465 O O . VAL B 1 60 ? -7.812 -17.047 -4.312 1 98.75 60 VAL B O 1
ATOM 2468 N N . HIS B 1 61 ? -7.395 -15.234 -5.602 1 97.62 61 HIS B N 1
ATOM 2469 C CA . HIS B 1 61 ? -7.996 -15.852 -6.777 1 97.62 61 HIS B CA 1
ATOM 2470 C C . HIS B 1 61 ? -7.078 -16.906 -7.375 1 97.62 61 HIS B C 1
ATOM 2472 O O . HIS B 1 61 ? -5.855 -16.828 -7.238 1 97.62 61 HIS B O 1
ATOM 2478 N N . MET B 1 62 ? -7.711 -17.891 -8.102 1 96 62 MET B N 1
ATOM 2479 C CA . MET B 1 62 ? -6.922 -18.953 -8.695 1 96 62 MET B CA 1
ATOM 2480 C C . MET B 1 62 ? -5.934 -19.531 -7.688 1 96 62 MET B C 1
ATOM 2482 O O . MET B 1 62 ? -4.742 -19.656 -7.98 1 96 62 MET B O 1
ATOM 2486 N N . ALA B 1 63 ? -6.473 -19.906 -6.539 1 97.75 63 ALA B N 1
ATOM 2487 C CA . ALA B 1 63 ? -5.664 -20.219 -5.363 1 97.75 63 ALA B CA 1
ATOM 2488 C C . ALA B 1 63 ? -4.848 -21.484 -5.574 1 97.75 63 ALA B C 1
ATOM 2490 O O . ALA B 1 63 ? -3.822 -21.688 -4.918 1 97.75 63 ALA B O 1
ATOM 2491 N N . ALA B 1 64 ? -5.246 -22.328 -6.445 1 96.81 64 ALA B N 1
ATOM 2492 C CA . ALA B 1 64 ? -4.578 -23.609 -6.637 1 96.81 64 ALA B CA 1
ATOM 2493 C C . ALA B 1 64 ? -3.455 -23.484 -7.664 1 96.81 64 ALA B C 1
ATOM 2495 O O . ALA B 1 64 ? -2.68 -24.438 -7.852 1 96.81 64 ALA B O 1
ATOM 2496 N N . GLY B 1 65 ? -3.367 -22.359 -8.312 1 94.88 65 GLY B N 1
ATOM 2497 C CA . GLY B 1 65 ? -2.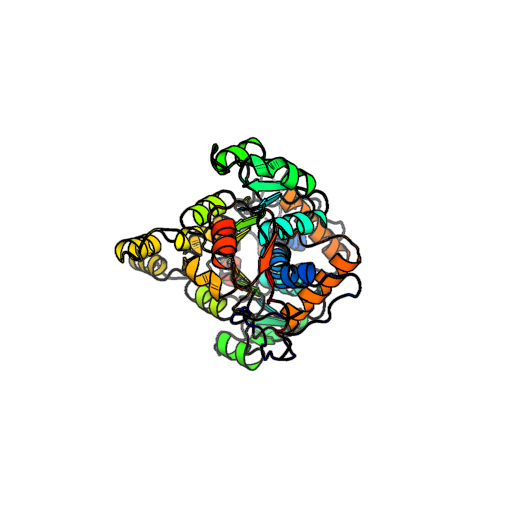305 -22.172 -9.281 1 94.88 65 GLY B CA 1
ATOM 2498 C C . GLY B 1 65 ? -0.949 -21.938 -8.648 1 94.88 65 GLY B C 1
ATOM 2499 O O . GLY B 1 65 ? -0.797 -22.062 -7.43 1 94.88 65 GLY B O 1
ATOM 2500 N N . GLY B 1 66 ? 0.048 -21.641 -9.516 1 94.94 66 GLY B N 1
ATOM 2501 C CA . GLY B 1 66 ? 1.404 -21.453 -9.031 1 94.94 66 GLY B CA 1
ATOM 2502 C C . GLY B 1 66 ? 1.521 -20.297 -8.039 1 94.94 66 GLY B C 1
ATOM 2503 O O . GLY B 1 66 ? 1.924 -20.5 -6.891 1 94.94 66 GLY B O 1
ATOM 2504 N N . VAL B 1 67 ? 1.073 -19.094 -8.484 1 97.19 67 VAL B N 1
ATOM 2505 C CA . VAL B 1 67 ? 1.149 -17.922 -7.621 1 97.19 67 VAL B CA 1
ATOM 2506 C C . VAL B 1 67 ? 0.19 -18.078 -6.445 1 97.19 67 VAL B C 1
ATOM 2508 O O . VAL B 1 67 ? 0.502 -17.672 -5.324 1 97.19 67 VAL B O 1
ATOM 2511 N N . GLY B 1 68 ? -0.949 -18.703 -6.684 1 97.81 68 GLY B N 1
ATOM 2512 C CA . GLY B 1 68 ? -1.912 -18.938 -5.621 1 97.81 68 GLY B CA 1
ATOM 2513 C C . GLY B 1 68 ? -1.359 -19.781 -4.492 1 97.81 68 GLY B C 1
ATOM 2514 O O . GLY B 1 68 ? -1.426 -19.391 -3.324 1 97.81 68 GLY B O 1
ATOM 2515 N N . MET B 1 69 ? -0.79 -20.875 -4.844 1 97.62 69 MET B N 1
ATOM 2516 C CA . MET B 1 69 ? -0.204 -21.781 -3.85 1 97.62 69 MET B CA 1
ATOM 2517 C C . MET B 1 69 ? 0.925 -21.094 -3.092 1 97.62 69 MET B C 1
ATOM 2519 O O . MET B 1 69 ? 1.063 -21.266 -1.88 1 97.62 69 MET B O 1
ATOM 2523 N N . ALA B 1 70 ? 1.724 -20.344 -3.838 1 98.25 70 ALA B N 1
ATOM 2524 C CA . ALA B 1 70 ? 2.773 -19.562 -3.189 1 98.25 70 ALA B CA 1
ATOM 2525 C C . ALA B 1 70 ? 2.186 -18.594 -2.166 1 98.25 70 ALA B C 1
ATOM 2527 O O . ALA B 1 70 ? 2.686 -18.484 -1.043 1 98.25 70 ALA B O 1
ATOM 2528 N N . ALA B 1 71 ? 1.108 -17.922 -2.531 1 98.75 71 ALA B N 1
ATOM 2529 C CA . ALA B 1 71 ? 0.455 -16.938 -1.661 1 98.75 71 ALA B CA 1
ATOM 2530 C C . ALA B 1 71 ? -0.085 -17.609 -0.399 1 98.75 71 ALA B C 1
ATOM 2532 O O . ALA B 1 71 ? 0.05 -17.062 0.702 1 98.75 71 ALA B O 1
ATOM 2533 N N . LEU B 1 72 ? -0.683 -18.781 -0.578 1 98.56 72 LEU B N 1
ATOM 2534 C CA . LEU B 1 72 ? -1.216 -19.516 0.568 1 98.56 72 LEU B CA 1
ATOM 2535 C C . LEU B 1 72 ? -0.112 -19.828 1.571 1 98.56 72 LEU B C 1
ATOM 2537 O O . LEU B 1 72 ? -0.269 -19.594 2.77 1 98.56 72 LEU B O 1
ATOM 2541 N N . GLN B 1 73 ? 0.98 -20.328 1.093 1 98.19 73 GLN B N 1
ATOM 2542 C CA . GLN B 1 73 ? 2.09 -20.688 1.969 1 98.19 73 GLN B CA 1
ATOM 2543 C C . GLN B 1 73 ? 2.674 -19.453 2.658 1 98.19 73 GLN B C 1
ATOM 2545 O O . GLN B 1 73 ? 3 -19.5 3.846 1 98.19 73 GLN B O 1
ATOM 2550 N N . LEU B 1 74 ? 2.809 -18.375 1.948 1 98.69 74 LEU B N 1
ATOM 2551 C CA . LEU B 1 74 ? 3.357 -17.141 2.518 1 98.69 74 LEU B CA 1
ATOM 2552 C C . LEU B 1 74 ? 2.412 -16.562 3.562 1 98.69 74 LEU B C 1
ATOM 2554 O O . LEU B 1 74 ? 2.859 -16.047 4.59 1 98.69 74 LEU B O 1
ATOM 2558 N N . CYS B 1 75 ? 1.098 -16.656 3.322 1 98.75 75 CYS B N 1
ATOM 2559 C CA . CYS B 1 75 ? 0.125 -16.188 4.305 1 98.75 75 CYS B CA 1
ATOM 2560 C C . CYS B 1 75 ? 0.283 -16.938 5.625 1 98.75 75 CYS B C 1
ATOM 2562 O O . CYS B 1 75 ? 0.085 -16.359 6.695 1 98.75 75 CYS B O 1
ATOM 2564 N N . ARG B 1 76 ? 0.668 -18.172 5.57 1 98.25 76 ARG B N 1
ATOM 2565 C CA . ARG B 1 76 ? 0.795 -19 6.762 1 98.25 76 ARG B CA 1
ATOM 2566 C C . ARG B 1 76 ? 1.976 -18.547 7.617 1 98.25 76 ARG B C 1
ATOM 2568 O O . ARG B 1 76 ? 2.094 -18.938 8.781 1 98.25 76 ARG B O 1
ATOM 2575 N N . THR B 1 77 ? 2.895 -17.812 7.047 1 98.44 77 THR B N 1
ATOM 2576 C CA . THR B 1 77 ? 4.043 -17.344 7.809 1 98.44 77 THR B CA 1
ATOM 2577 C C . THR B 1 77 ? 3.654 -16.172 8.711 1 98.44 77 THR B C 1
ATOM 2579 O O . THR B 1 77 ? 4.461 -15.703 9.516 1 98.44 77 THR B O 1
ATOM 2582 N N . VAL B 1 78 ? 2.453 -15.609 8.609 1 98.44 78 VAL B N 1
ATOM 2583 C CA . VAL B 1 78 ? 1.952 -14.477 9.391 1 98.44 78 VAL B CA 1
ATOM 2584 C C . VAL B 1 78 ? 0.803 -14.938 10.281 1 98.44 78 VAL B C 1
ATOM 2586 O O . VAL B 1 78 ? -0.065 -15.695 9.844 1 98.44 78 VAL B O 1
ATOM 2589 N N . GLU B 1 79 ? 0.715 -14.492 11.492 1 98.12 79 GLU B N 1
ATOM 2590 C CA . GLU B 1 79 ? -0.224 -14.977 12.5 1 98.12 79 GLU B CA 1
ATOM 2591 C C . GLU B 1 79 ? -1.656 -14.578 12.156 1 98.12 79 GLU B C 1
ATOM 2593 O O . GLU B 1 79 ? -1.923 -13.422 11.82 1 98.12 79 GLU B O 1
ATOM 2598 N N . ASN B 1 80 ? -2.545 -15.547 12.227 1 97.81 80 ASN B N 1
ATOM 2599 C CA . ASN B 1 80 ? -3.986 -15.32 12.25 1 97.81 80 ASN B CA 1
ATOM 2600 C C . ASN B 1 80 ? -4.477 -14.672 10.961 1 97.81 80 ASN B C 1
ATOM 2602 O O . ASN B 1 80 ? -5.305 -13.758 11 1 97.81 80 ASN B O 1
ATOM 2606 N N . VAL B 1 81 ? -3.896 -15.039 9.852 1 98.56 81 VAL B N 1
ATOM 2607 C CA . VAL B 1 81 ? -4.375 -14.547 8.562 1 98.56 81 VAL B CA 1
ATOM 2608 C C . VAL B 1 81 ? -5.547 -15.406 8.086 1 98.56 81 VAL B C 1
ATOM 2610 O O . VAL B 1 81 ? -5.48 -16.641 8.141 1 98.56 81 VAL B O 1
ATOM 2613 N N . THR B 1 82 ? -6.648 -14.789 7.738 1 98.81 82 THR B N 1
ATOM 2614 C CA . THR B 1 82 ? -7.789 -15.477 7.137 1 98.81 82 THR B CA 1
ATOM 2615 C C . THR B 1 82 ? -7.695 -15.438 5.613 1 98.81 82 THR B C 1
ATOM 2617 O O . THR B 1 82 ? -7.656 -14.367 5.012 1 98.81 82 THR B O 1
ATOM 2620 N N . VAL B 1 83 ? -7.695 -16.625 5.016 1 98.81 83 VAL B N 1
ATOM 2621 C CA . VAL B 1 83 ? -7.508 -16.688 3.568 1 98.81 83 VAL B CA 1
ATOM 2622 C C . VAL B 1 83 ? -8.781 -17.203 2.902 1 98.81 83 VAL B C 1
ATOM 2624 O O . VAL B 1 83 ? -9.266 -18.281 3.236 1 98.81 83 VAL B O 1
ATOM 2627 N N . PHE B 1 84 ? -9.344 -16.406 2.031 1 98.88 84 PHE B N 1
ATOM 2628 C CA . PHE B 1 84 ? -10.359 -16.844 1.078 1 98.88 84 PHE B CA 1
ATOM 2629 C C . PHE B 1 84 ? -9.727 -17.234 -0.248 1 98.88 84 PHE B C 1
ATOM 2631 O O . PHE B 1 84 ? -9.039 -16.422 -0.878 1 98.88 84 PHE B O 1
ATOM 2638 N N . GLY B 1 85 ? -9.867 -18.469 -0.645 1 98.62 85 GLY B N 1
ATOM 2639 C CA . GLY B 1 85 ? -9.273 -18.953 -1.882 1 98.62 85 GLY B CA 1
ATOM 2640 C C . GLY B 1 85 ? -10.297 -19.469 -2.873 1 98.62 85 GLY B C 1
ATOM 2641 O O . GLY B 1 85 ? -11.117 -20.328 -2.535 1 98.62 85 GLY B O 1
ATOM 2642 N N . THR B 1 86 ? -10.25 -18.906 -4.078 1 98.06 86 THR B N 1
ATOM 2643 C CA . THR B 1 86 ? -11.18 -19.422 -5.082 1 98.06 86 THR B CA 1
ATOM 2644 C C . THR B 1 86 ? -10.531 -20.516 -5.91 1 98.06 86 THR B C 1
ATOM 2646 O O . THR B 1 86 ? -9.375 -20.406 -6.312 1 98.06 86 THR B O 1
ATOM 2649 N N . ALA B 1 87 ? -11.188 -21.594 -6.145 1 96.94 87 ALA B N 1
ATOM 2650 C CA . ALA B 1 87 ? -10.805 -22.734 -6.98 1 96.94 87 ALA B CA 1
ATOM 2651 C C . ALA B 1 87 ? -11.992 -23.672 -7.211 1 96.94 87 ALA B C 1
ATOM 2653 O O . ALA B 1 87 ? -13.016 -23.547 -6.535 1 96.94 87 ALA B O 1
ATOM 2654 N N . SER B 1 88 ? -11.812 -24.547 -8.172 1 95.75 88 SER B N 1
ATOM 2655 C CA . SER B 1 88 ? -12.82 -25.594 -8.352 1 95.75 88 SER B CA 1
ATOM 2656 C C . SER B 1 88 ? -12.953 -26.453 -7.102 1 95.75 88 SER B C 1
ATOM 2658 O O . SER B 1 88 ? -11.992 -26.625 -6.352 1 95.75 88 SER B O 1
ATOM 2660 N N . ALA B 1 89 ? -14.133 -27.016 -6.914 1 96.31 89 ALA B N 1
ATOM 2661 C CA . ALA B 1 89 ? -14.438 -27.797 -5.715 1 96.31 89 ALA B CA 1
ATOM 2662 C C . ALA B 1 89 ? -13.453 -28.953 -5.539 1 96.31 89 ALA B C 1
ATOM 2664 O O . ALA B 1 89 ? -13.086 -29.297 -4.414 1 96.31 89 ALA B O 1
ATOM 2665 N N . SER B 1 90 ? -13.023 -29.516 -6.609 1 95.5 90 SER B N 1
ATOM 2666 C CA . SER B 1 90 ? -12.148 -30.688 -6.578 1 95.5 90 SER B CA 1
ATOM 2667 C C . SER B 1 90 ? -10.797 -30.344 -5.949 1 95.5 90 SER B C 1
ATOM 2669 O O . SER B 1 90 ? -10.047 -31.234 -5.559 1 95.5 90 SER B O 1
ATOM 2671 N N . LYS B 1 91 ? -10.508 -29.062 -5.789 1 96.75 91 LYS B N 1
ATOM 2672 C CA . LYS B 1 91 ? -9.203 -28.641 -5.289 1 96.75 91 LYS B CA 1
ATOM 2673 C C . LYS B 1 91 ? -9.305 -28.125 -3.857 1 96.75 91 LYS B C 1
ATOM 2675 O O . LYS B 1 91 ? -8.305 -27.703 -3.273 1 96.75 91 LYS B O 1
ATOM 2680 N N . HIS B 1 92 ? -10.453 -28.172 -3.23 1 97.44 92 HIS B N 1
ATOM 2681 C CA . HIS B 1 92 ? -10.68 -27.516 -1.946 1 97.44 92 HIS B CA 1
ATOM 2682 C C . HIS B 1 92 ? -9.906 -28.203 -0.829 1 97.44 92 HIS B C 1
ATOM 2684 O O . HIS B 1 92 ? -9.414 -27.547 0.09 1 97.44 92 HIS B O 1
ATOM 2690 N N . GLU B 1 93 ? -9.789 -29.469 -0.925 1 96.62 93 GLU B N 1
ATOM 2691 C CA . GLU B 1 93 ? -9.078 -30.188 0.126 1 96.62 93 GLU B CA 1
ATOM 2692 C C . GLU B 1 93 ? -7.605 -29.812 0.159 1 96.62 93 GLU B C 1
ATOM 2694 O O . GLU B 1 93 ? -7.047 -29.547 1.228 1 96.62 93 GLU B O 1
ATOM 2699 N N . VAL B 1 94 ? -7.055 -29.734 -1.027 1 95 94 VAL B N 1
ATOM 2700 C CA . VAL B 1 94 ? -5.645 -29.359 -1.093 1 95 94 VAL B CA 1
ATOM 2701 C C . VAL B 1 94 ? -5.461 -27.922 -0.617 1 95 94 VAL B C 1
ATOM 2703 O O . VAL B 1 94 ? -4.465 -27.594 0.03 1 95 94 VAL B O 1
ATOM 2706 N N . LEU B 1 95 ? -6.379 -27.047 -0.911 1 96.81 95 LEU B N 1
ATOM 2707 C CA . LEU B 1 95 ? -6.305 -25.656 -0.471 1 96.81 95 LEU B CA 1
ATOM 2708 C C . LEU B 1 95 ? -6.348 -25.562 1.051 1 96.81 95 LEU B C 1
ATOM 2710 O O . LEU B 1 95 ? -5.566 -24.828 1.655 1 96.81 95 LEU B O 1
ATOM 2714 N N . LYS B 1 96 ? -7.242 -26.359 1.622 1 96.62 96 LYS B N 1
ATOM 2715 C CA . LYS B 1 96 ? -7.359 -26.375 3.076 1 96.62 96 LYS B CA 1
ATOM 2716 C C . LYS B 1 96 ? -6.066 -26.844 3.73 1 96.62 96 LYS B C 1
ATOM 2718 O O . LYS B 1 96 ? -5.629 -26.297 4.738 1 96.62 96 LYS B O 1
ATOM 2723 N N . GLU B 1 97 ? -5.496 -27.766 3.09 1 94.56 97 GLU B N 1
ATOM 2724 C CA . GLU B 1 97 ? -4.242 -28.312 3.596 1 94.56 97 GLU B CA 1
ATOM 2725 C C . GLU B 1 97 ? -3.117 -27.281 3.506 1 94.56 97 GLU B C 1
ATOM 2727 O O . GLU B 1 97 ? -2.109 -27.391 4.207 1 94.56 97 GLU B O 1
ATOM 2732 N N . ASN B 1 98 ? -3.373 -26.328 2.646 1 93.81 98 ASN B N 1
ATOM 2733 C CA . ASN B 1 98 ? -2.334 -25.328 2.438 1 93.81 98 ASN B CA 1
ATOM 2734 C C . ASN B 1 98 ? -2.717 -23.984 3.053 1 93.81 98 ASN B C 1
ATOM 2736 O O . ASN B 1 98 ? -2.221 -22.938 2.631 1 93.81 98 ASN B O 1
ATOM 2740 N N . GLY B 1 99 ? -3.678 -24.016 3.957 1 93.38 99 GLY B N 1
ATOM 2741 C CA . GLY B 1 99 ? -3.855 -22.844 4.805 1 93.38 99 GLY B CA 1
ATOM 2742 C C . GLY B 1 99 ? -5.043 -22 4.402 1 93.38 99 GLY B C 1
ATOM 2743 O O . GLY B 1 99 ? -5.301 -20.953 5.012 1 93.38 99 GLY B O 1
ATOM 2744 N N . VAL B 1 100 ? -5.758 -22.438 3.393 1 97.56 100 VAL B N 1
ATOM 2745 C CA . VAL B 1 100 ? -6.965 -21.688 3.055 1 97.56 100 VAL B CA 1
ATOM 2746 C C . VAL B 1 100 ? -8.016 -21.875 4.148 1 97.56 100 VAL B C 1
ATOM 2748 O O . VAL B 1 100 ? -8.32 -23 4.535 1 97.56 100 VAL B O 1
ATOM 2751 N N . THR B 1 101 ? -8.484 -20.797 4.672 1 98.12 101 THR B N 1
ATOM 2752 C CA . THR B 1 101 ? -9.523 -20.844 5.699 1 98.12 101 THR B CA 1
ATOM 2753 C C . THR B 1 101 ? -10.883 -21.125 5.074 1 98.12 101 THR B C 1
ATOM 2755 O O . THR B 1 101 ? -11.648 -21.953 5.594 1 98.12 101 THR B O 1
ATOM 2758 N N . HIS B 1 102 ? -11.156 -20.484 3.949 1 98.31 102 HIS B N 1
ATOM 2759 C CA . HIS B 1 102 ? -12.445 -20.625 3.287 1 98.31 102 HIS B CA 1
ATOM 2760 C C . HIS B 1 102 ? -12.273 -20.812 1.783 1 98.31 102 HIS B C 1
ATOM 2762 O O . HIS B 1 102 ? -12.203 -19.844 1.031 1 98.31 102 HIS B O 1
ATOM 2768 N N . PRO B 1 103 ? -12.203 -22.047 1.353 1 98.31 103 PRO B N 1
ATOM 2769 C CA . PRO B 1 103 ? -12.219 -22.281 -0.095 1 98.31 103 PRO B CA 1
ATOM 2770 C C . PRO B 1 103 ? -13.57 -21.969 -0.729 1 98.31 103 PRO B C 1
ATOM 2772 O O . PRO B 1 103 ? -14.609 -22.219 -0.125 1 98.31 103 PRO B O 1
ATOM 2775 N N . ILE B 1 104 ? -13.562 -21.359 -1.858 1 98.44 104 ILE B N 1
ATOM 2776 C CA . ILE B 1 104 ? -14.789 -20.953 -2.531 1 98.44 104 ILE B CA 1
ATOM 2777 C C . ILE B 1 104 ? -14.805 -21.484 -3.959 1 98.44 104 ILE B C 1
ATOM 2779 O O . ILE B 1 104 ? -13.883 -21.234 -4.734 1 98.44 104 ILE B O 1
ATOM 2783 N N . ASP B 1 105 ? -15.82 -22.219 -4.328 1 97.56 105 ASP B N 1
ATOM 2784 C CA . ASP B 1 105 ? -16.016 -22.688 -5.703 1 97.56 105 ASP B CA 1
ATOM 2785 C C . ASP B 1 105 ? -16.656 -21.594 -6.559 1 97.56 105 ASP B C 1
ATOM 2787 O O . ASP B 1 105 ? -17.875 -21.438 -6.555 1 97.56 105 ASP B O 1
ATOM 2791 N N . TYR B 1 106 ? -15.844 -20.938 -7.32 1 92.44 106 TYR B N 1
ATOM 2792 C CA . TYR B 1 106 ? -16.297 -19.781 -8.07 1 92.44 106 TYR B CA 1
ATOM 2793 C C . TYR B 1 106 ? -17.188 -20.203 -9.242 1 92.44 106 TYR B C 1
ATOM 2795 O O . TYR B 1 106 ? -17.797 -19.359 -9.891 1 92.44 106 TYR B O 1
ATOM 2803 N N . HIS B 1 107 ? -17.312 -21.531 -9.492 1 92.62 107 HIS B N 1
ATOM 2804 C CA . HIS B 1 107 ? -18.188 -22.016 -10.547 1 92.62 107 HIS B CA 1
ATOM 2805 C C . HIS B 1 107 ? -19.641 -22.062 -10.086 1 92.62 107 HIS B C 1
ATOM 2807 O O . HIS B 1 107 ? -20.562 -21.984 -10.898 1 92.62 107 HIS B O 1
ATOM 2813 N N . THR B 1 108 ? -19.797 -22.172 -8.875 1 94.5 108 THR B N 1
ATOM 2814 C CA . THR B 1 108 ? -21.141 -22.438 -8.398 1 94.5 108 THR B CA 1
ATOM 2815 C C . THR B 1 108 ? -21.672 -21.281 -7.562 1 94.5 108 THR B C 1
ATOM 2817 O O . THR B 1 108 ? -22.875 -21.172 -7.332 1 94.5 108 THR B O 1
ATOM 2820 N N . THR B 1 109 ? -20.766 -20.484 -7.094 1 94.19 109 THR B N 1
ATOM 2821 C CA . THR B 1 109 ? -21.219 -19.375 -6.246 1 94.19 109 THR B CA 1
ATOM 2822 C C . THR B 1 109 ? -20.5 -18.094 -6.605 1 94.19 109 THR B C 1
ATOM 2824 O O . THR B 1 109 ? -19.406 -18.125 -7.18 1 94.19 109 THR B O 1
ATOM 2827 N N . ASP B 1 110 ? -21.172 -16.984 -6.273 1 96.12 110 ASP B N 1
ATOM 2828 C CA . ASP B 1 110 ? -20.5 -15.695 -6.355 1 96.12 110 ASP B CA 1
ATOM 2829 C C . ASP B 1 110 ? -19.562 -15.477 -5.172 1 96.12 110 ASP B C 1
ATOM 2831 O O . ASP B 1 110 ? -20 -15.453 -4.02 1 96.12 110 ASP B O 1
ATOM 2835 N N . TYR B 1 111 ? -18.328 -15.336 -5.441 1 97.31 111 TYR B N 1
ATOM 2836 C CA . TYR B 1 111 ? -17.344 -15.289 -4.355 1 97.31 111 TYR B CA 1
ATOM 2837 C C . TYR B 1 111 ? -17.562 -14.055 -3.488 1 97.31 111 TYR B C 1
ATOM 2839 O O . TYR B 1 111 ? -17.25 -14.062 -2.297 1 97.31 111 TYR B O 1
ATOM 2847 N N . VAL B 1 112 ? -18.047 -12.914 -4.035 1 97.94 112 VAL B N 1
ATOM 2848 C CA . VAL B 1 112 ? -18.312 -11.703 -3.26 1 97.94 112 VAL B CA 1
ATOM 2849 C C . VAL B 1 112 ? -19.359 -12 -2.188 1 97.94 112 VAL B C 1
ATOM 2851 O O . VAL B 1 112 ? -19.172 -11.664 -1.017 1 97.94 112 VAL B O 1
ATOM 2854 N N . ASP B 1 113 ? -20.422 -12.641 -2.607 1 97.62 113 ASP B N 1
ATOM 2855 C CA . ASP B 1 113 ? -21.5 -12.992 -1.676 1 97.62 113 ASP B CA 1
ATOM 2856 C C . ASP B 1 113 ? -20.984 -13.93 -0.582 1 97.62 113 ASP B C 1
ATOM 2858 O O . ASP B 1 113 ? -21.297 -13.742 0.596 1 97.62 113 ASP B O 1
ATOM 2862 N N . GLU B 1 114 ? -20.203 -14.898 -0.992 1 97.81 114 GLU B N 1
ATOM 2863 C CA . GLU B 1 114 ? -19.688 -15.867 -0.035 1 97.81 114 GLU B CA 1
ATOM 2864 C C . GLU B 1 114 ? -18.781 -15.195 0.992 1 97.81 114 GLU B C 1
ATOM 2866 O O . GLU B 1 114 ? -18.844 -15.508 2.182 1 97.81 114 GLU B O 1
ATOM 2871 N N . ILE B 1 115 ? -17.969 -14.281 0.572 1 98.44 115 ILE B N 1
ATOM 2872 C CA . ILE B 1 115 ? -17.031 -13.594 1.462 1 98.44 115 ILE B CA 1
ATOM 2873 C C . ILE B 1 115 ? -17.812 -12.688 2.418 1 98.44 115 ILE B C 1
ATOM 2875 O O . ILE B 1 115 ? -17.531 -12.656 3.619 1 98.44 115 ILE B O 1
ATOM 2879 N N . LYS B 1 116 ? -18.797 -12.039 1.95 1 98.06 116 LYS B N 1
ATOM 2880 C CA . LYS B 1 116 ? -19.547 -11.078 2.758 1 98.06 116 LYS B CA 1
ATOM 2881 C C . LYS B 1 116 ? -20.359 -11.781 3.85 1 98.06 116 LYS B C 1
ATOM 2883 O O . LYS B 1 116 ? -20.672 -11.188 4.875 1 98.06 116 LYS B O 1
ATOM 2888 N N . LYS B 1 117 ? -20.703 -13.062 3.635 1 97.62 117 LYS B N 1
ATOM 2889 C CA . LYS B 1 117 ? -21.359 -13.852 4.668 1 97.62 117 LYS B CA 1
ATOM 2890 C C . LYS B 1 117 ? -20.469 -14.023 5.887 1 97.62 117 LYS B C 1
ATOM 2892 O O . LYS B 1 117 ? -20.953 -14.047 7.023 1 97.62 117 LYS B O 1
ATOM 2897 N N . ILE B 1 118 ? -19.234 -14.156 5.641 1 97.5 118 ILE B N 1
ATOM 2898 C CA . ILE B 1 118 ? -18.266 -14.43 6.695 1 97.5 118 ILE B CA 1
ATOM 2899 C C . ILE B 1 118 ? -17.625 -13.133 7.168 1 97.5 118 ILE B C 1
ATOM 2901 O O . ILE B 1 118 ? -17.391 -12.945 8.367 1 97.5 118 ILE B O 1
ATOM 2905 N N . SER B 1 119 ? -17.312 -12.258 6.223 1 97.44 119 SER B N 1
ATOM 2906 C CA . SER B 1 119 ? -16.688 -10.969 6.445 1 97.44 119 SER B CA 1
ATOM 2907 C C . SER B 1 119 ? -17.469 -9.844 5.781 1 97.44 119 SER B C 1
ATOM 2909 O O . SER B 1 119 ? -17.062 -9.328 4.734 1 97.44 119 SER B O 1
ATOM 2911 N N . PRO B 1 120 ? -18.5 -9.344 6.457 1 97 120 PRO B N 1
ATOM 2912 C CA . PRO B 1 120 ? -19.391 -8.359 5.844 1 97 120 PRO B CA 1
ATOM 2913 C C . PRO B 1 120 ? -18.672 -7.074 5.445 1 97 120 PRO B C 1
ATOM 2915 O O . PRO B 1 120 ? -19.078 -6.398 4.5 1 97 120 PRO B O 1
ATOM 2918 N N . LYS B 1 121 ? -17.562 -6.73 6.09 1 95.94 121 LYS B N 1
ATOM 2919 C CA . LYS B 1 121 ? -16.844 -5.5 5.789 1 95.94 121 LYS B CA 1
ATOM 2920 C C . LYS B 1 121 ? -15.867 -5.711 4.629 1 95.94 121 LYS B C 1
ATOM 2922 O O . LYS B 1 121 ? -15.273 -4.754 4.129 1 95.94 121 LYS B O 1
ATOM 2927 N N . GLY B 1 122 ? -15.688 -6.973 4.254 1 98.06 122 GLY B N 1
ATOM 2928 C CA . GLY B 1 122 ? -14.773 -7.277 3.162 1 98.06 122 GLY B CA 1
ATOM 2929 C C . GLY B 1 122 ? -13.453 -7.848 3.627 1 98.06 122 GLY B C 1
ATOM 2930 O O . GLY B 1 122 ? -13.391 -8.539 4.645 1 98.06 122 GLY B O 1
ATOM 2931 N N . VAL B 1 123 ? -12.414 -7.605 2.762 1 98.81 123 VAL B N 1
ATOM 2932 C CA . VAL B 1 123 ? -11.109 -8.188 3.076 1 98.81 123 VAL B CA 1
ATOM 2933 C C . VAL B 1 123 ? -10.031 -7.105 3.002 1 98.81 123 VAL B C 1
ATOM 2935 O O . VAL B 1 123 ? -10.242 -6.047 2.408 1 98.81 123 VAL B O 1
ATOM 2938 N N . ASP B 1 124 ? -8.836 -7.391 3.559 1 98.75 124 ASP B N 1
ATOM 2939 C CA . ASP B 1 124 ? -7.754 -6.422 3.646 1 98.75 124 ASP B CA 1
ATOM 2940 C C . ASP B 1 124 ? -6.941 -6.387 2.354 1 98.75 124 ASP B C 1
ATOM 2942 O O . ASP B 1 124 ? -6.43 -5.336 1.962 1 98.75 124 ASP B O 1
ATOM 2946 N N . ILE B 1 125 ? -6.789 -7.535 1.715 1 98.94 125 ILE B N 1
ATOM 2947 C CA . ILE B 1 125 ? -5.973 -7.637 0.508 1 98.94 125 ILE B CA 1
ATOM 2948 C C . ILE B 1 125 ? -6.691 -8.5 -0.53 1 98.94 125 ILE B C 1
ATOM 2950 O O . ILE B 1 125 ? -7.219 -9.562 -0.204 1 98.94 125 ILE B O 1
ATOM 2954 N N . VAL B 1 126 ? -6.781 -8.023 -1.729 1 98.88 126 VAL B N 1
ATOM 2955 C CA . VAL B 1 126 ? -7.266 -8.805 -2.859 1 98.88 126 VAL B CA 1
ATOM 2956 C C . VAL B 1 126 ? -6.129 -9.047 -3.85 1 98.88 126 VAL B C 1
ATOM 2958 O O . VAL B 1 126 ? -5.574 -8.094 -4.41 1 98.88 126 VAL B O 1
ATOM 2961 N N . MET B 1 127 ? -5.727 -10.289 -4.027 1 98.62 127 MET B N 1
ATOM 2962 C CA . MET B 1 127 ? -4.797 -10.688 -5.082 1 98.62 127 MET B CA 1
ATOM 2963 C C . MET B 1 127 ? -5.547 -11 -6.371 1 98.62 127 MET B C 1
ATOM 2965 O O . MET B 1 127 ? -6.25 -12.008 -6.453 1 98.62 127 MET B O 1
ATOM 2969 N N . ASP B 1 128 ? -5.312 -10.188 -7.426 1 96.69 128 ASP B N 1
ATOM 2970 C CA . ASP B 1 128 ? -6.176 -10.242 -8.602 1 96.69 128 ASP B CA 1
ATOM 2971 C C . ASP B 1 128 ? -5.379 -10.586 -9.859 1 96.69 128 ASP B C 1
ATOM 2973 O O . ASP B 1 128 ? -4.855 -9.688 -10.531 1 96.69 128 ASP B O 1
ATOM 2977 N N . PRO B 1 129 ? -5.316 -11.82 -10.234 1 95.06 129 PRO B N 1
ATOM 2978 C CA . PRO B 1 129 ? -4.723 -12.195 -11.523 1 95.06 129 PRO B CA 1
ATOM 2979 C C . PRO B 1 129 ? -5.723 -12.133 -12.672 1 95.06 129 PRO B C 1
ATOM 2981 O O . PRO B 1 129 ? -5.379 -12.453 -13.812 1 95.06 129 PRO B O 1
ATOM 2984 N N . LEU B 1 130 ? -6.941 -11.812 -12.391 1 91.62 130 LEU B N 1
ATOM 2985 C CA . LEU B 1 130 ? -8.039 -11.945 -13.336 1 91.62 130 LEU B CA 1
ATOM 2986 C C . LEU B 1 130 ? -8.18 -10.688 -14.195 1 91.62 130 LEU B C 1
ATOM 2988 O O . LEU B 1 130 ? -8.25 -10.773 -15.422 1 91.62 130 LEU B O 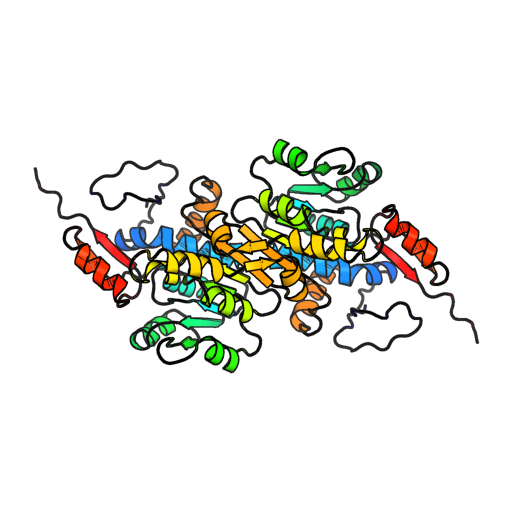1
ATOM 2992 N N . GLY B 1 131 ? -8.227 -9.531 -13.594 1 87.62 131 GLY B N 1
ATOM 2993 C CA . GLY B 1 131 ? -8.445 -8.273 -14.305 1 87.62 131 GLY B CA 1
ATOM 2994 C C . GLY B 1 131 ? -9.883 -8.086 -14.742 1 87.62 131 GLY B C 1
ATOM 2995 O O . GLY B 1 131 ? -10.797 -8.719 -14.211 1 87.62 131 GLY B O 1
ATOM 2996 N N . GLY B 1 132 ? -10.094 -7.07 -15.586 1 83.25 132 GLY B N 1
ATOM 2997 C CA . GLY B 1 132 ? -11.422 -6.805 -16.109 1 83.25 132 GLY B CA 1
ATOM 2998 C C . GLY B 1 132 ? -12.414 -6.41 -15.031 1 83.25 132 GLY B C 1
ATOM 2999 O O . GLY B 1 132 ? -12.102 -5.605 -14.156 1 83.25 132 GLY B O 1
ATOM 3000 N N . SER B 1 133 ? -13.609 -7.004 -15.109 1 85.69 133 SER B N 1
ATOM 3001 C CA . SER B 1 133 ? -14.672 -6.664 -14.164 1 85.69 133 SER B CA 1
ATOM 3002 C C . SER B 1 133 ? -14.344 -7.16 -12.758 1 85.69 133 SER B C 1
ATOM 3004 O O . SER B 1 133 ? -14.82 -6.602 -11.773 1 85.69 133 SER B O 1
ATOM 3006 N N . ASP B 1 134 ? -13.5 -8.133 -12.68 1 90.69 134 ASP B N 1
ATOM 3007 C CA . ASP B 1 134 ? -13.172 -8.688 -11.367 1 90.69 134 ASP B CA 1
ATOM 3008 C C . ASP B 1 134 ? -12.312 -7.727 -10.562 1 90.69 134 ASP B C 1
ATOM 3010 O O . ASP B 1 134 ? -12.32 -7.754 -9.328 1 90.69 134 ASP B O 1
ATOM 3014 N N . THR B 1 135 ? -11.547 -6.922 -11.25 1 93.44 135 THR B N 1
ATOM 3015 C CA . THR B 1 135 ? -10.781 -5.918 -10.523 1 93.44 135 THR B CA 1
ATOM 3016 C C . THR B 1 135 ? -11.711 -4.969 -9.766 1 93.44 135 THR B C 1
ATOM 3018 O O . THR B 1 135 ? -11.477 -4.656 -8.602 1 93.44 135 THR B O 1
ATOM 3021 N N . ALA B 1 136 ? -12.758 -4.594 -10.445 1 93.56 136 ALA B N 1
ATOM 3022 C CA . ALA B 1 136 ? -13.742 -3.715 -9.812 1 93.56 136 ALA B CA 1
ATOM 3023 C C . ALA B 1 136 ? -14.43 -4.414 -8.648 1 93.56 136 ALA B C 1
ATOM 3025 O O . ALA B 1 136 ? -14.633 -3.816 -7.586 1 93.56 136 ALA B O 1
ATOM 3026 N N . LYS B 1 137 ? -14.812 -5.637 -8.828 1 94.75 137 LYS B N 1
ATOM 3027 C CA . LYS B 1 137 ? -15.43 -6.414 -7.762 1 94.75 137 LYS B CA 1
ATOM 3028 C C . LYS B 1 137 ? -14.5 -6.539 -6.559 1 94.75 137 LYS B C 1
ATOM 3030 O O . LYS B 1 137 ? -14.93 -6.363 -5.418 1 94.75 137 LYS B O 1
ATOM 3035 N N . GLY B 1 138 ? -13.258 -6.852 -6.871 1 97 138 GLY B N 1
ATOM 3036 C CA . GLY B 1 138 ? -12.273 -6.949 -5.812 1 97 138 GLY B CA 1
ATOM 3037 C C . GLY B 1 138 ? -12.078 -5.652 -5.055 1 97 138 GLY B C 1
ATOM 3038 O O . GLY B 1 138 ? -12.039 -5.645 -3.822 1 97 138 GLY B O 1
ATOM 3039 N N . TYR B 1 139 ? -11.984 -4.59 -5.848 1 97.25 139 TYR B N 1
ATOM 3040 C CA . TYR B 1 139 ? -11.836 -3.266 -5.254 1 97.25 139 TYR B CA 1
ATOM 3041 C C . TYR B 1 139 ? -12.992 -2.953 -4.312 1 97.25 139 TYR B C 1
ATOM 3043 O O . TYR B 1 139 ? -12.781 -2.459 -3.203 1 97.25 139 TYR B O 1
ATOM 3051 N N . ASN B 1 140 ? -14.156 -3.268 -4.695 1 97.06 140 ASN B N 1
ATOM 3052 C CA . ASN B 1 140 ? -15.352 -2.953 -3.918 1 97.06 140 ASN B CA 1
ATOM 3053 C C . ASN B 1 140 ? -15.5 -3.885 -2.721 1 97.06 140 ASN B C 1
ATOM 3055 O O . ASN B 1 140 ? -16.297 -3.623 -1.82 1 97.06 140 ASN B O 1
ATOM 3059 N N . LEU B 1 141 ? -14.773 -4.926 -2.701 1 98.25 141 LEU B N 1
ATOM 3060 C CA . LEU B 1 141 ? -14.812 -5.898 -1.616 1 98.25 141 LEU B CA 1
ATOM 3061 C C . LEU B 1 141 ? -13.805 -5.535 -0.527 1 98.25 141 LEU B C 1
ATOM 3063 O O . LEU B 1 141 ? -13.75 -6.191 0.515 1 98.25 141 LEU B O 1
ATOM 3067 N N . LEU B 1 142 ? -13.039 -4.469 -0.683 1 98.38 142 LEU B N 1
ATOM 3068 C CA . LEU B 1 142 ? -11.984 -4.105 0.258 1 98.38 142 LEU B CA 1
ATOM 3069 C C . LEU B 1 142 ? -12.57 -3.441 1.499 1 98.38 142 LEU B C 1
ATOM 3071 O O . LEU B 1 142 ? -13.492 -2.629 1.397 1 98.38 142 LEU B O 1
ATOM 3075 N N . LYS B 1 143 ? -12.031 -3.803 2.631 1 97.5 143 LYS B N 1
ATOM 3076 C CA . LYS B 1 143 ? -12.188 -2.996 3.838 1 97.5 143 LYS B CA 1
ATOM 3077 C C . LYS B 1 143 ? -11.547 -1.622 3.668 1 97.5 143 LYS B C 1
ATOM 3079 O O . LYS B 1 143 ? -10.703 -1.43 2.789 1 97.5 143 LYS B O 1
ATOM 3084 N N . PRO B 1 144 ? -12.008 -0.661 4.559 1 96.62 144 PRO B N 1
ATOM 3085 C CA . PRO B 1 144 ? -11.164 0.536 4.613 1 96.62 144 PRO B CA 1
ATOM 3086 C C . PRO B 1 144 ? -9.695 0.212 4.879 1 96.62 144 PRO B C 1
ATOM 3088 O O . PRO B 1 144 ? -9.391 -0.67 5.688 1 96.62 144 PRO B O 1
ATOM 3091 N N . MET B 1 145 ? -8.781 0.88 4.086 1 97.81 145 MET B N 1
ATOM 3092 C CA . MET B 1 145 ? -7.332 0.722 4.133 1 97.81 145 MET B CA 1
ATOM 3093 C C . MET B 1 145 ? -6.895 -0.532 3.383 1 97.81 145 MET B C 1
ATOM 3095 O O . MET B 1 145 ? -5.73 -0.923 3.443 1 97.81 145 MET B O 1
ATOM 3099 N N . GLY B 1 146 ? -7.852 -1.201 2.773 1 98.44 146 GLY B N 1
ATOM 3100 C CA . GLY B 1 146 ? -7.539 -2.396 2.006 1 98.44 146 GLY B CA 1
ATOM 3101 C C . GLY B 1 146 ? -6.82 -2.1 0.704 1 98.44 146 GLY B C 1
ATOM 3102 O O . GLY B 1 146 ? -6.801 -0.956 0.246 1 98.44 146 GLY B O 1
ATOM 3103 N N . LYS B 1 147 ? -6.203 -3.131 0.069 1 98.5 147 LYS B N 1
ATOM 3104 C CA . LYS B 1 147 ? -5.438 -3.016 -1.168 1 98.5 147 LYS B CA 1
ATOM 3105 C C . LYS B 1 147 ? -5.84 -4.098 -2.166 1 98.5 147 LYS B C 1
ATOM 3107 O O . LYS B 1 147 ? -5.938 -5.273 -1.809 1 98.5 147 LYS B O 1
ATOM 3112 N N . VAL B 1 148 ? -6.156 -3.654 -3.357 1 98.38 148 VAL B N 1
ATOM 3113 C CA . VAL B 1 148 ? -6.27 -4.613 -4.449 1 98.38 148 VAL B CA 1
ATOM 3114 C C . VAL B 1 148 ? -5.02 -4.555 -5.324 1 98.38 148 VAL B C 1
ATOM 3116 O O . VAL B 1 148 ? -4.594 -3.475 -5.734 1 98.38 148 VAL B O 1
ATOM 3119 N N . VAL B 1 149 ? -4.391 -5.699 -5.52 1 98.25 149 VAL B N 1
ATOM 3120 C CA . VAL B 1 149 ? -3.168 -5.766 -6.312 1 98.25 149 VAL B CA 1
ATOM 3121 C C . VAL B 1 149 ? -3.412 -6.613 -7.562 1 98.25 149 VAL B C 1
ATOM 3123 O O . VAL B 1 149 ? -3.57 -7.832 -7.473 1 98.25 149 VAL B O 1
ATOM 3126 N N . THR B 1 150 ? -3.465 -5.945 -8.648 1 96.81 150 THR B N 1
ATOM 3127 C CA . THR B 1 150 ? -3.582 -6.645 -9.93 1 96.81 150 THR B CA 1
ATOM 3128 C C . THR B 1 150 ? -2.209 -7.09 -10.422 1 96.81 150 THR B C 1
ATOM 3130 O O . THR B 1 150 ? -1.278 -6.285 -10.5 1 96.81 150 THR B O 1
ATOM 3133 N N . TYR B 1 151 ? -2.07 -8.383 -10.812 1 96.44 151 TYR B N 1
ATOM 3134 C CA . TYR B 1 151 ? -0.768 -8.867 -11.258 1 96.44 151 TYR B CA 1
ATOM 3135 C C . TYR B 1 151 ? -0.911 -9.766 -12.477 1 96.44 151 TYR B C 1
ATOM 3137 O O . TYR B 1 151 ? 0.03 -10.469 -12.852 1 96.44 151 TYR B O 1
ATOM 3145 N N . GLY B 1 152 ? -2.104 -9.727 -13 1 88.31 152 GLY B N 1
ATOM 3146 C CA . GLY B 1 152 ? -2.393 -10.461 -14.227 1 88.31 152 GLY B CA 1
ATOM 3147 C C . GLY B 1 152 ? -3.689 -10.031 -14.883 1 88.31 152 GLY B C 1
ATOM 3148 O O . GLY B 1 152 ? -4.387 -9.148 -14.383 1 88.31 152 GLY B O 1
ATOM 3149 N N . MET B 1 153 ? -3.939 -10.617 -16.094 1 81.38 153 MET B N 1
ATOM 3150 C CA . MET B 1 153 ? -5.152 -10.352 -16.859 1 81.38 153 MET B CA 1
ATOM 3151 C C . MET B 1 153 ? -5.684 -11.633 -17.5 1 81.38 153 MET B C 1
ATOM 3153 O O . MET B 1 153 ? -5.922 -11.672 -18.703 1 81.38 153 MET B O 1
ATOM 3157 N N . ALA B 1 154 ? -5.848 -12.531 -16.625 1 73.94 154 ALA B N 1
ATOM 3158 C CA . ALA B 1 154 ? -6.25 -13.844 -17.109 1 73.94 154 ALA B CA 1
ATOM 3159 C C . ALA B 1 154 ? -7.551 -13.758 -17.906 1 73.94 154 ALA B C 1
ATOM 3161 O O . ALA B 1 154 ? -7.711 -14.445 -18.922 1 73.94 154 ALA B O 1
ATOM 3162 N N . ASN B 1 155 ? -8.461 -12.898 -17.5 1 68.56 155 ASN B N 1
ATOM 3163 C CA . ASN B 1 155 ? -9.75 -12.742 -18.172 1 68.56 155 ASN B CA 1
ATOM 3164 C C . ASN B 1 155 ? -9.578 -12.172 -19.578 1 68.56 155 ASN B C 1
ATOM 3166 O O . ASN B 1 155 ? -10.375 -12.469 -20.469 1 68.56 155 ASN B O 1
ATOM 3170 N N . LEU B 1 156 ? -8.648 -11.336 -19.688 1 61.62 156 LEU B N 1
ATOM 3171 C CA . LEU B 1 156 ? -8.445 -10.688 -20.969 1 61.62 156 LEU B CA 1
ATOM 3172 C C . LEU B 1 156 ? -7.727 -11.617 -21.953 1 61.62 156 LEU B C 1
ATOM 3174 O O . LEU B 1 156 ? -7.828 -11.453 -23.156 1 61.62 156 LEU B O 1
ATOM 3178 N N . LEU B 1 157 ? -6.98 -12.562 -21.469 1 58.78 157 LEU B N 1
ATOM 3179 C CA . LEU B 1 157 ? -6.156 -13.438 -22.297 1 58.78 157 LEU B CA 1
ATOM 3180 C C . LEU B 1 157 ? -6.957 -14.648 -22.766 1 58.78 157 LEU B C 1
ATOM 3182 O O . LEU B 1 157 ? -6.602 -15.281 -23.766 1 58.78 157 LEU B O 1
ATOM 3186 N N . THR B 1 158 ? -7.98 -15.18 -22.156 1 55.19 158 THR B N 1
ATOM 3187 C CA . THR B 1 158 ? -8.719 -16.391 -22.5 1 55.19 158 THR B CA 1
ATOM 3188 C C . THR B 1 158 ? -9.844 -16.078 -23.484 1 55.19 158 THR B C 1
ATOM 3190 O O . THR B 1 158 ? -10.438 -16.984 -24.062 1 55.19 158 THR B O 1
ATOM 3193 N N . GLY B 1 159 ? -10.219 -14.852 -23.75 1 51.03 159 GLY B N 1
ATOM 3194 C CA . GLY B 1 159 ? -11.375 -14.695 -24.625 1 51.03 159 GLY B CA 1
ATOM 3195 C C . GLY B 1 159 ? -11.062 -14.875 -26.094 1 51.03 159 GLY B C 1
ATOM 3196 O O . GLY B 1 159 ? -9.891 -14.914 -26.484 1 51.03 159 GLY B O 1
ATOM 3197 N N . PRO B 1 160 ? -12.062 -15.414 -26.906 1 50.03 160 PRO B N 1
ATOM 3198 C CA . PRO B 1 160 ? -11.891 -15.656 -28.344 1 50.03 160 PRO B CA 1
ATOM 3199 C C . PRO B 1 160 ? -11.008 -14.602 -29 1 50.03 160 PRO B C 1
ATOM 3201 O O . PRO B 1 160 ? -10.781 -13.531 -28.438 1 50.03 160 PRO B O 1
ATOM 3204 N N . LYS B 1 161 ? -10.836 -14.695 -30.531 1 52.28 161 LYS B N 1
ATOM 3205 C CA . LYS B 1 161 ? -10.133 -13.914 -31.547 1 52.28 161 LYS B CA 1
ATOM 3206 C C . LYS B 1 161 ? -10.219 -12.414 -31.234 1 52.28 161 LYS B C 1
ATOM 3208 O O . LYS B 1 161 ? -11.242 -11.93 -30.766 1 52.28 161 LYS B O 1
ATOM 3213 N N . ARG B 1 162 ? -9.039 -11.758 -31.125 1 55.81 162 ARG B N 1
ATOM 3214 C CA . ARG B 1 162 ? -8.781 -10.32 -31.094 1 55.81 162 ARG B CA 1
ATOM 3215 C C . ARG B 1 162 ? -9.789 -9.562 -31.953 1 55.81 162 ARG B C 1
ATOM 3217 O O . ARG B 1 162 ? -9.586 -9.383 -33.156 1 55.81 162 ARG B O 1
ATOM 3224 N N . ASN B 1 163 ? -11.062 -9.828 -31.625 1 61.25 163 ASN B N 1
ATOM 3225 C CA . ASN B 1 163 ? -12.055 -8.961 -32.25 1 61.25 163 ASN B CA 1
ATOM 3226 C C . ASN B 1 163 ? -11.922 -7.52 -31.766 1 61.25 163 ASN B C 1
ATOM 3228 O O . ASN B 1 163 ? -11.773 -7.27 -30.578 1 61.25 163 ASN B O 1
ATOM 3232 N N . LEU B 1 164 ? -11.484 -6.695 -32.594 1 62.47 164 LEU B N 1
ATOM 3233 C CA . LEU B 1 164 ? -11.359 -5.258 -32.375 1 62.47 164 LEU B CA 1
ATOM 3234 C C . LEU B 1 164 ? -12.438 -4.777 -31.391 1 62.47 164 LEU B C 1
ATOM 3236 O O . LEU B 1 164 ? -12.172 -3.908 -30.547 1 62.47 164 LEU B O 1
ATOM 3240 N N . MET B 1 165 ? -13.609 -5.391 -31.531 1 63.62 165 MET B N 1
ATOM 3241 C CA . MET B 1 165 ? -14.703 -5.008 -30.641 1 63.62 165 MET B CA 1
ATOM 3242 C C . MET B 1 165 ? -14.398 -5.414 -29.203 1 63.62 165 MET B C 1
ATOM 3244 O O . MET B 1 165 ? -14.727 -4.68 -28.266 1 63.62 165 MET B O 1
ATOM 3248 N N . ALA B 1 166 ? -13.719 -6.512 -29.094 1 63.78 166 ALA B N 1
ATOM 3249 C CA . ALA B 1 166 ? -13.375 -6.996 -27.75 1 63.78 166 ALA B CA 1
ATOM 3250 C C . ALA B 1 166 ? -12.336 -6.094 -27.094 1 63.78 166 ALA B C 1
ATOM 3252 O O . ALA B 1 166 ? -12.414 -5.82 -25.891 1 63.78 166 ALA B O 1
ATOM 3253 N N . LEU B 1 167 ? -11.422 -5.684 -27.922 1 65.62 167 LEU B N 1
ATOM 3254 C CA . LEU B 1 167 ? -10.414 -4.766 -27.422 1 65.62 167 LEU B CA 1
ATOM 3255 C C . LEU B 1 167 ? -11.039 -3.447 -26.984 1 65.62 167 LEU B C 1
ATOM 3257 O O . LEU B 1 167 ? -10.672 -2.889 -25.953 1 65.62 167 LEU B O 1
ATOM 3261 N N . ALA B 1 168 ? -11.938 -3.043 -27.844 1 67.19 168 ALA B N 1
ATOM 3262 C CA . ALA B 1 168 ? -12.617 -1.796 -27.516 1 67.19 168 ALA B CA 1
ATOM 3263 C C . ALA B 1 168 ? -13.43 -1.94 -26.234 1 67.19 168 ALA B C 1
ATOM 3265 O O . ALA B 1 168 ? -13.453 -1.03 -25.391 1 67.19 168 ALA B O 1
ATOM 3266 N N . ARG B 1 169 ? -14.055 -2.994 -26.016 1 68.06 169 ARG B N 1
ATOM 3267 C CA . ARG B 1 169 ? -14.844 -3.248 -24.812 1 68.06 169 ARG B CA 1
ATOM 3268 C C . ARG B 1 169 ? -13.961 -3.316 -23.578 1 68.06 169 ARG B C 1
ATOM 3270 O O . ARG B 1 169 ? -14.328 -2.809 -22.516 1 68.06 169 ARG B O 1
ATOM 3277 N N . THR B 1 170 ? -12.859 -3.922 -23.75 1 67.12 170 THR B N 1
ATOM 3278 C CA . THR B 1 170 ? -11.914 -4.031 -22.641 1 67.12 170 THR B CA 1
ATOM 3279 C C . THR B 1 170 ? -11.461 -2.65 -22.172 1 67.12 170 THR B C 1
ATOM 3281 O O . THR B 1 170 ? -11.383 -2.387 -20.969 1 67.12 170 THR B O 1
ATOM 3284 N N . TRP B 1 171 ? -11.25 -1.952 -23.172 1 67.19 171 TRP B N 1
ATOM 3285 C CA . TRP B 1 171 ? -10.805 -0.6 -22.844 1 67.19 171 TRP B CA 1
ATOM 3286 C C . TRP B 1 171 ? -11.914 0.181 -22.156 1 67.19 171 TRP B C 1
ATOM 3288 O O . TRP B 1 171 ? -11.672 0.882 -21.172 1 67.19 171 TRP B O 1
ATOM 3298 N N . TRP B 1 172 ? -13.062 -0.115 -22.641 1 69 172 TRP B N 1
ATOM 3299 C CA . TRP B 1 172 ? -14.195 0.642 -22.109 1 69 172 TRP B CA 1
ATOM 3300 C C . TRP B 1 172 ? -14.562 0.182 -20.703 1 69 172 TRP B C 1
ATOM 3302 O O . TRP B 1 172 ? -15 0.983 -19.875 1 69 172 TRP B O 1
ATOM 3312 N N . ASN B 1 173 ? -14.344 -1.077 -20.562 1 73.19 173 ASN B N 1
ATOM 3313 C CA . ASN B 1 173 ? -14.781 -1.661 -19.297 1 73.19 173 ASN B CA 1
ATOM 3314 C C . ASN B 1 173 ? -13.625 -1.779 -18.312 1 73.19 173 ASN B C 1
ATOM 3316 O O . ASN B 1 173 ? -13.742 -2.449 -17.281 1 73.19 173 ASN B O 1
ATOM 3320 N N . GLN B 1 174 ? -12.609 -1.044 -18.672 1 79.94 174 GLN B N 1
ATOM 3321 C CA . GLN B 1 174 ? -11.445 -1.194 -17.797 1 79.94 174 GLN B CA 1
ATOM 3322 C C . GLN B 1 174 ? -11.656 -0.479 -16.469 1 79.94 174 GLN B C 1
ATOM 3324 O O . GLN B 1 174 ? -12.203 0.623 -16.422 1 79.94 174 GLN B O 1
ATOM 3329 N N . PHE B 1 175 ? -11.328 -1.245 -15.477 1 87.12 175 PHE B N 1
ATOM 3330 C CA . PHE B 1 175 ? -11.367 -0.631 -14.156 1 87.12 175 PHE B CA 1
ATOM 3331 C C . PHE B 1 175 ? -10.492 0.616 -14.109 1 87.12 175 PHE B C 1
ATOM 3333 O O . PHE B 1 175 ? -9.352 0.593 -14.57 1 87.12 175 PHE B O 1
ATOM 3340 N N . SER B 1 176 ? -11.055 1.659 -13.68 1 89.25 176 SER B N 1
ATOM 3341 C CA . SER B 1 176 ? -10.336 2.914 -13.484 1 89.25 176 SER B CA 1
ATOM 3342 C C . SER B 1 176 ? -10.766 3.605 -12.195 1 89.25 176 SER B C 1
ATOM 3344 O O . SER B 1 176 ? -11.898 3.447 -11.75 1 89.25 176 SER B O 1
ATOM 3346 N N . VAL B 1 177 ? -9.836 4.254 -11.625 1 90.44 177 VAL B N 1
ATOM 3347 C CA . VAL B 1 177 ? -10.133 5 -10.398 1 90.44 177 VAL B CA 1
ATOM 3348 C C . VAL B 1 177 ? -9.484 6.379 -10.469 1 90.44 177 VAL B C 1
ATOM 3350 O O . VAL B 1 177 ? -8.398 6.539 -11.039 1 90.44 177 VAL B O 1
ATOM 3353 N N . THR B 1 178 ? -10.18 7.312 -9.977 1 87.69 178 THR B N 1
ATOM 3354 C CA . THR B 1 178 ? -9.641 8.664 -9.875 1 87.69 178 THR B CA 1
ATOM 3355 C C . THR B 1 178 ? -9.18 8.953 -8.445 1 87.69 178 THR B C 1
ATOM 3357 O O . THR B 1 178 ? -9.609 8.281 -7.504 1 87.69 178 THR B O 1
ATOM 3360 N N . ALA B 1 179 ? -8.336 9.93 -8.344 1 84.25 179 ALA B N 1
ATOM 3361 C CA . ALA B 1 179 ? -7.883 10.352 -7.023 1 84.25 179 ALA B CA 1
ATOM 3362 C C . ALA B 1 179 ? -9.062 10.758 -6.145 1 84.25 179 ALA B C 1
ATOM 3364 O O . ALA B 1 179 ? -9.078 10.477 -4.945 1 84.25 179 ALA B O 1
ATOM 3365 N N . LEU B 1 180 ? -10.016 11.328 -6.688 1 82.06 180 LEU B N 1
ATOM 3366 C CA . LEU B 1 180 ? -11.188 11.812 -5.961 1 82.06 180 LEU B CA 1
ATOM 3367 C C . LEU B 1 180 ? -12 10.648 -5.41 1 82.06 180 LEU B C 1
ATOM 3369 O O . LEU B 1 180 ? -12.594 10.758 -4.332 1 82.06 180 LEU B O 1
ATOM 3373 N N . GLN B 1 181 ? -11.969 9.562 -6.105 1 88.12 181 GLN B N 1
ATOM 3374 C CA . GLN B 1 181 ? -12.734 8.398 -5.672 1 88.12 181 GLN B CA 1
ATOM 3375 C C . GLN B 1 181 ? -11.992 7.645 -4.566 1 88.12 181 GLN B C 1
ATOM 3377 O O . GLN B 1 181 ? -12.625 7.02 -3.711 1 88.12 181 GLN B O 1
ATOM 3382 N N . LEU B 1 182 ? -10.742 7.793 -4.586 1 91.31 182 LEU B N 1
ATOM 3383 C CA . LEU B 1 182 ? -9.922 7.031 -3.646 1 91.31 182 LEU B CA 1
ATOM 3384 C C . LEU B 1 182 ? -9.961 7.664 -2.258 1 91.31 182 LEU B C 1
ATOM 3386 O O . LEU B 1 182 ? -9.922 6.957 -1.249 1 91.31 182 LEU B O 1
ATOM 3390 N N . LEU B 1 183 ? -10.141 8.922 -2.189 1 90.69 183 LEU B N 1
ATOM 3391 C CA . LEU B 1 183 ? -10.008 9.664 -0.94 1 90.69 183 LEU B CA 1
ATOM 3392 C C . LEU B 1 183 ? -11.031 9.195 0.085 1 90.69 183 LEU B C 1
ATOM 3394 O O . LEU B 1 183 ? -10.672 8.68 1.144 1 90.69 183 LEU B O 1
ATOM 3398 N N . PRO B 1 184 ? -12.289 9.211 -0.291 1 90.56 184 PRO B N 1
ATOM 3399 C CA . PRO B 1 184 ? -13.25 8.773 0.73 1 90.56 184 PRO B CA 1
ATOM 3400 C C . PRO B 1 184 ? -13.281 7.258 0.896 1 90.56 184 PRO B C 1
ATOM 3402 O O . PRO B 1 184 ? -13.797 6.754 1.9 1 90.56 184 PRO B O 1
ATOM 3405 N N . ALA B 1 185 ? -12.75 6.52 -0.068 1 93.62 185 ALA B N 1
ATOM 3406 C CA . ALA B 1 185 ? -12.812 5.062 -0.022 1 93.62 185 ALA B CA 1
ATOM 3407 C C . ALA B 1 185 ? -11.75 4.5 0.92 1 93.62 185 ALA B C 1
ATOM 3409 O O . ALA B 1 185 ? -11.883 3.377 1.414 1 93.62 185 ALA B O 1
ATOM 3410 N N . ASN B 1 186 ? -10.711 5.262 1.203 1 97.5 186 ASN B N 1
ATOM 3411 C CA . ASN B 1 186 ? -9.586 4.773 1.987 1 97.5 186 ASN B CA 1
ATOM 3412 C C . ASN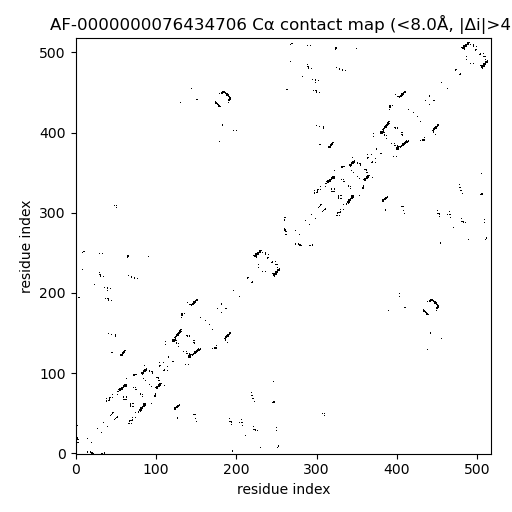 B 1 186 ? -9.117 3.404 1.501 1 97.5 186 ASN B C 1
ATOM 3414 O O . ASN B 1 186 ? -9.008 2.465 2.291 1 97.5 186 ASN B O 1
ATOM 3418 N N . ARG B 1 187 ? -8.781 3.326 0.227 1 98 187 ARG B N 1
ATOM 3419 C CA . ARG B 1 187 ? -8.336 2.088 -0.403 1 98 187 ARG B CA 1
ATOM 3420 C C . ARG B 1 187 ? -7.137 2.334 -1.312 1 98 187 ARG B C 1
ATOM 3422 O O . ARG B 1 187 ? -6.781 3.484 -1.582 1 98 187 ARG B O 1
ATOM 3429 N N . ALA B 1 188 ? -6.492 1.263 -1.724 1 98 188 ALA B N 1
ATOM 3430 C CA . ALA B 1 188 ? -5.352 1.33 -2.637 1 98 188 ALA B CA 1
ATOM 3431 C C . ALA B 1 188 ? -5.559 0.414 -3.84 1 98 188 ALA B C 1
ATOM 3433 O O . ALA B 1 188 ? -6.141 -0.667 -3.713 1 98 188 ALA B O 1
ATOM 3434 N N . VAL B 1 189 ? -5.125 0.883 -4.945 1 97.69 189 VAL B N 1
ATOM 3435 C CA . VAL B 1 189 ? -5.059 0.092 -6.168 1 97.69 189 VAL B CA 1
ATOM 3436 C C . VAL B 1 189 ? -3.605 -0.035 -6.625 1 97.69 189 VAL B C 1
ATOM 3438 O O . VAL B 1 189 ? -2.904 0.969 -6.766 1 97.69 189 VAL B O 1
ATOM 3441 N N . CYS B 1 190 ? -3.201 -1.313 -6.867 1 97.62 190 CYS B N 1
ATOM 3442 C CA . CYS B 1 190 ? -1.809 -1.604 -7.191 1 97.62 190 CYS B CA 1
ATOM 3443 C C . CYS B 1 190 ? -1.709 -2.482 -8.43 1 97.62 190 CYS B C 1
ATOM 3445 O O . CYS B 1 190 ? -2.602 -3.289 -8.703 1 97.62 190 CYS B O 1
ATOM 3447 N N . GLY B 1 191 ? -0.673 -2.262 -9.117 1 96.94 191 GLY B N 1
ATOM 3448 C CA . GLY B 1 191 ? -0.313 -3.152 -10.211 1 96.94 191 GLY B CA 1
ATOM 3449 C C . GLY B 1 191 ? 1.088 -3.719 -10.078 1 96.94 191 GLY B C 1
ATOM 3450 O O . GLY B 1 191 ? 2.023 -3.002 -9.719 1 96.94 191 GLY B O 1
ATOM 3451 N N . PHE B 1 192 ? 1.168 -5.008 -10.43 1 97.69 192 PHE B N 1
ATOM 3452 C CA . PHE B 1 192 ? 2.449 -5.691 -10.312 1 97.69 192 PHE B CA 1
ATOM 3453 C C . PHE B 1 192 ? 2.699 -6.59 -11.523 1 97.69 192 PHE B C 1
ATOM 3455 O O . PHE B 1 192 ? 1.843 -7.395 -11.891 1 97.69 192 PHE B O 1
ATOM 3462 N N . HIS B 1 193 ? 3.789 -6.379 -12.039 1 96.19 193 HIS B N 1
ATOM 3463 C CA . HIS B 1 193 ? 4.27 -7.285 -13.078 1 96.19 193 HIS B CA 1
ATOM 3464 C C . HIS B 1 193 ? 5.777 -7.504 -12.961 1 96.19 193 HIS B C 1
ATOM 3466 O O . HIS B 1 193 ? 6.562 -6.602 -13.258 1 96.19 193 HIS B O 1
ATOM 3472 N N . LEU B 1 194 ? 6.145 -8.703 -12.609 1 95.75 194 LEU B N 1
ATOM 3473 C CA . LEU B 1 194 ? 7.527 -9.039 -12.305 1 95.75 194 LEU B CA 1
ATOM 3474 C C . LEU B 1 194 ? 8.43 -8.797 -13.508 1 95.75 194 LEU B C 1
ATOM 3476 O O . LEU B 1 194 ? 9.586 -8.391 -13.352 1 95.75 194 LEU B O 1
ATOM 3480 N N . GLY B 1 195 ? 7.906 -8.977 -14.648 1 92.75 195 GLY B N 1
ATOM 3481 C CA . GLY B 1 195 ? 8.688 -8.844 -15.867 1 92.75 195 GLY B CA 1
ATOM 3482 C C . GLY B 1 195 ? 9.227 -7.445 -16.078 1 92.75 195 GLY B C 1
ATOM 3483 O O . GLY B 1 195 ? 10.18 -7.25 -16.844 1 92.75 195 GLY B O 1
ATOM 3484 N N . TYR B 1 196 ? 8.672 -6.488 -15.445 1 93 196 TYR B N 1
ATOM 3485 C CA . TYR B 1 196 ? 9.094 -5.105 -15.617 1 93 196 TYR B CA 1
ATOM 3486 C C . TYR B 1 196 ? 10.008 -4.668 -14.477 1 93 196 TYR B C 1
ATOM 3488 O O . TYR B 1 196 ? 10.297 -3.48 -14.32 1 93 196 TYR B O 1
ATOM 3496 N N . LEU B 1 197 ? 10.461 -5.609 -13.664 1 93.94 197 LEU B N 1
ATOM 3497 C CA . LEU B 1 197 ? 11.391 -5.305 -12.578 1 93.94 197 LEU B CA 1
ATOM 3498 C C . LEU B 1 197 ? 12.789 -5.797 -12.906 1 93.94 197 LEU B C 1
ATOM 3500 O O . LEU B 1 197 ? 13.617 -5.973 -12.008 1 93.94 197 LEU B O 1
ATOM 3504 N N . GLU B 1 198 ? 13.062 -6.051 -14.109 1 87.81 198 GLU B N 1
ATOM 3505 C CA . GLU B 1 198 ? 14.344 -6.586 -14.539 1 87.81 198 GLU B CA 1
ATOM 3506 C C . GLU B 1 198 ? 15.492 -5.672 -14.125 1 87.81 198 GLU B C 1
ATOM 3508 O O . GLU B 1 198 ? 16.578 -6.145 -13.773 1 87.81 198 GLU B O 1
ATOM 3513 N N . GLY B 1 199 ? 15.305 -4.34 -14.125 1 88.06 199 GLY B N 1
ATOM 3514 C CA . GLY B 1 199 ? 16.344 -3.391 -13.742 1 88.06 199 GLY B CA 1
ATOM 3515 C C . GLY B 1 199 ? 16.484 -3.232 -12.242 1 88.06 199 GLY B C 1
ATOM 3516 O O . GLY B 1 199 ? 17.453 -2.633 -11.766 1 88.06 199 GLY B O 1
ATOM 3517 N N . GLU B 1 200 ? 15.617 -3.869 -11.516 1 94 200 GLU B N 1
ATOM 3518 C CA . GLU B 1 200 ? 15.617 -3.734 -10.062 1 94 200 GLU B CA 1
ATOM 3519 C C . GLU B 1 200 ? 16.297 -4.926 -9.398 1 94 200 GLU B C 1
ATOM 3521 O O . GLU B 1 200 ? 15.688 -5.637 -8.602 1 94 200 GLU B O 1
ATOM 3526 N N . VAL B 1 201 ? 17.547 -5.062 -9.625 1 93.69 201 VAL B N 1
ATOM 3527 C CA . VAL B 1 201 ? 18.328 -6.25 -9.281 1 93.69 201 VAL B CA 1
ATOM 3528 C C . VAL B 1 201 ? 18.406 -6.391 -7.762 1 93.69 201 VAL B C 1
ATOM 3530 O O . VAL B 1 201 ? 18.156 -7.469 -7.219 1 93.69 201 VAL B O 1
ATOM 3533 N N . GLU B 1 202 ? 18.734 -5.305 -7.094 1 93.88 202 GLU B N 1
ATOM 3534 C CA . GLU B 1 202 ? 18.875 -5.359 -5.645 1 93.88 202 GLU B CA 1
ATOM 3535 C C . GLU B 1 202 ? 17.547 -5.711 -4.969 1 93.88 202 GLU B C 1
ATOM 3537 O O . GLU B 1 202 ? 17.516 -6.52 -4.039 1 93.88 202 GLU B O 1
ATOM 3542 N N . LEU B 1 203 ? 16.516 -5.137 -5.461 1 95.12 203 LEU B N 1
ATOM 3543 C CA . LEU B 1 203 ? 15.188 -5.391 -4.922 1 95.12 203 LEU B CA 1
ATOM 3544 C C . LEU B 1 203 ? 14.812 -6.863 -5.066 1 95.12 203 LEU B C 1
ATOM 3546 O O . LEU B 1 203 ? 14.461 -7.52 -4.082 1 95.12 203 LEU B O 1
ATOM 3550 N N . VAL B 1 204 ? 14.938 -7.383 -6.254 1 96.25 204 VAL B N 1
ATOM 3551 C CA . VAL B 1 204 ? 14.531 -8.75 -6.547 1 96.25 204 VAL B CA 1
ATOM 3552 C C . VAL B 1 204 ? 15.438 -9.727 -5.809 1 96.25 204 VAL B C 1
ATOM 3554 O O . VAL B 1 204 ? 14.969 -10.719 -5.234 1 96.25 204 VAL B O 1
ATOM 3557 N N . SER B 1 205 ? 16.719 -9.398 -5.758 1 96.75 205 SER B N 1
ATOM 3558 C CA . SER B 1 205 ? 17.656 -10.266 -5.055 1 96.75 205 SER B CA 1
ATOM 3559 C C . SER B 1 205 ? 17.344 -10.32 -3.562 1 96.75 205 SER B C 1
ATOM 3561 O O . SER B 1 205 ? 17.5 -11.375 -2.934 1 96.75 205 SER B O 1
ATOM 3563 N N . GLY B 1 206 ? 16.969 -9.18 -3.023 1 96.94 206 GLY B N 1
ATOM 3564 C CA . GLY B 1 206 ? 16.562 -9.172 -1.628 1 96.94 206 GLY B CA 1
ATOM 3565 C C . GLY B 1 206 ? 15.359 -10.062 -1.347 1 96.94 206 GLY B C 1
ATOM 3566 O O . GLY B 1 206 ? 15.344 -10.781 -0.346 1 96.94 206 GLY B O 1
ATOM 3567 N N . VAL B 1 207 ? 14.422 -10.039 -2.207 1 97.94 207 VAL B N 1
ATOM 3568 C CA . VAL B 1 207 ? 13.227 -10.867 -2.068 1 97.94 207 VAL B CA 1
ATOM 3569 C C . VAL B 1 207 ? 13.609 -12.344 -2.188 1 97.94 207 VAL B C 1
ATOM 3571 O O . VAL B 1 207 ? 13.156 -13.172 -1.396 1 97.94 207 VAL B O 1
ATOM 3574 N N . VAL B 1 208 ? 14.469 -12.664 -3.186 1 97.88 208 VAL B N 1
ATOM 3575 C CA . VAL B 1 208 ? 14.898 -14.047 -3.387 1 97.88 208 VAL B CA 1
ATOM 3576 C C . VAL B 1 208 ? 15.617 -14.547 -2.137 1 97.88 208 VAL B C 1
ATOM 3578 O O . VAL B 1 208 ? 15.398 -15.688 -1.704 1 97.88 208 VAL B O 1
ATOM 3581 N N . THR B 1 209 ? 16.406 -13.711 -1.548 1 97.88 209 THR B N 1
ATOM 3582 C CA . THR B 1 209 ? 17.109 -14.078 -0.325 1 97.88 209 THR B CA 1
ATOM 3583 C C . THR B 1 209 ? 16.125 -14.438 0.782 1 97.88 209 THR B C 1
ATOM 3585 O O . THR B 1 209 ? 16.297 -15.438 1.474 1 97.88 209 THR B O 1
ATOM 3588 N N . ARG B 1 210 ? 15.125 -13.688 0.947 1 98.12 210 ARG B N 1
ATOM 3589 C CA . ARG B 1 210 ? 14.109 -13.953 1.963 1 98.12 210 ARG B CA 1
ATOM 3590 C C . ARG B 1 210 ? 13.352 -15.234 1.66 1 98.12 210 ARG B C 1
ATOM 3592 O O . ARG B 1 210 ? 13.055 -16.016 2.566 1 98.12 210 ARG B O 1
ATOM 3599 N N . LEU B 1 211 ? 13.039 -15.414 0.431 1 98.5 211 LEU B N 1
ATOM 3600 C CA . LEU B 1 211 ? 12.312 -16.609 0.029 1 98.5 211 LEU B CA 1
ATOM 3601 C C . LEU B 1 211 ? 13.141 -17.859 0.278 1 98.5 211 LEU B C 1
ATOM 3603 O O . LEU B 1 211 ? 12.625 -18.891 0.732 1 98.5 211 LEU B O 1
ATOM 3607 N N . LEU B 1 212 ? 14.438 -17.766 -0.034 1 98.19 212 LEU B N 1
ATOM 3608 C CA . LEU B 1 212 ? 15.32 -18.906 0.189 1 98.19 212 LEU B CA 1
ATOM 3609 C C . LEU B 1 212 ? 15.453 -19.203 1.679 1 98.19 212 LEU B C 1
ATOM 3611 O O . LEU B 1 212 ? 15.562 -20.375 2.078 1 98.19 212 LEU B O 1
ATOM 3615 N N . ALA B 1 213 ? 15.461 -18.188 2.463 1 98.19 213 ALA B N 1
ATOM 3616 C CA . ALA B 1 213 ? 15.453 -18.391 3.908 1 98.19 213 ALA B CA 1
ATOM 3617 C C . ALA B 1 213 ? 14.188 -19.125 4.352 1 98.19 213 ALA B C 1
ATOM 3619 O O . ALA B 1 213 ? 14.258 -20.078 5.125 1 98.19 213 ALA B O 1
ATOM 3620 N N . LEU B 1 214 ? 13.078 -18.719 3.871 1 98.31 214 LEU B N 1
ATOM 3621 C CA . LEU B 1 214 ? 11.805 -19.359 4.203 1 98.31 214 LEU B CA 1
ATOM 3622 C C . LEU B 1 214 ? 11.781 -20.797 3.729 1 98.31 214 LEU B C 1
ATOM 3624 O O . LEU B 1 214 ? 11.273 -21.672 4.426 1 98.31 214 LEU B O 1
ATOM 3628 N N . TYR B 1 215 ? 12.312 -21.016 2.551 1 98.19 215 TYR B N 1
ATOM 3629 C CA . TYR B 1 215 ? 12.406 -22.359 2.023 1 98.19 215 TYR B CA 1
ATOM 3630 C C . TYR B 1 215 ? 13.266 -23.25 2.926 1 98.19 215 TYR B C 1
ATOM 3632 O O . TYR B 1 215 ? 12.859 -24.344 3.295 1 98.19 215 TYR B O 1
ATOM 3640 N N . ASN B 1 216 ? 14.414 -22.703 3.289 1 97.69 216 ASN B N 1
ATOM 3641 C CA . ASN B 1 216 ? 15.359 -23.453 4.121 1 97.69 216 ASN B CA 1
ATOM 3642 C C . ASN B 1 216 ? 14.773 -23.734 5.504 1 97.69 216 ASN B C 1
ATOM 3644 O O . ASN B 1 216 ? 15.109 -24.75 6.117 1 97.69 216 ASN B O 1
ATOM 3648 N N . GLN B 1 217 ? 13.867 -22.906 5.945 1 97.69 217 GLN B N 1
ATOM 3649 C CA . GLN B 1 217 ? 13.211 -23.078 7.238 1 97.69 217 GLN B CA 1
ATOM 3650 C C . GLN B 1 217 ? 12.008 -24 7.129 1 97.69 217 GLN B C 1
ATOM 3652 O O . GLN B 1 217 ? 11.398 -24.359 8.141 1 97.69 217 GLN B O 1
ATOM 3657 N N . GLY B 1 218 ? 11.609 -24.328 5.906 1 96.88 218 GLY B N 1
ATOM 3658 C CA . GLY B 1 218 ? 10.508 -25.25 5.68 1 96.88 218 GLY B CA 1
ATOM 3659 C C . GLY B 1 218 ? 9.156 -24.578 5.656 1 96.88 218 GLY B C 1
ATOM 3660 O O . GLY B 1 218 ? 8.117 -25.25 5.715 1 96.88 218 GLY B O 1
ATOM 3661 N N . HIS B 1 219 ? 9.18 -23.297 5.516 1 97.5 219 HIS B N 1
ATOM 3662 C CA . HIS B 1 219 ? 7.926 -22.547 5.555 1 97.5 219 HIS B CA 1
ATOM 3663 C C . HIS B 1 219 ? 7.262 -22.516 4.184 1 97.5 219 HIS B C 1
ATOM 3665 O O . HIS B 1 219 ? 6.047 -22.312 4.082 1 97.5 219 HIS B O 1
ATOM 3671 N N . ILE B 1 220 ? 8.094 -22.688 3.111 1 97.56 220 ILE B N 1
ATOM 3672 C CA . ILE B 1 220 ? 7.516 -22.734 1.775 1 97.56 220 ILE B CA 1
ATOM 3673 C C . ILE B 1 220 ? 8.156 -23.875 0.977 1 97.56 220 ILE B C 1
ATOM 3675 O O . ILE B 1 220 ? 9.305 -24.234 1.219 1 97.56 220 ILE B O 1
ATOM 3679 N N . LYS B 1 221 ? 7.391 -24.375 0.119 1 96.81 221 LYS B N 1
ATOM 3680 C CA . LYS B 1 221 ? 7.801 -25.438 -0.791 1 96.81 221 LYS B CA 1
ATOM 3681 C C . LYS B 1 221 ? 6.945 -25.453 -2.053 1 96.81 221 LYS B C 1
ATOM 3683 O O . LYS B 1 221 ? 5.746 -25.734 -1.995 1 96.81 221 LYS B O 1
ATOM 3688 N N . PRO B 1 222 ? 7.594 -25.141 -3.162 1 96.81 222 PRO B N 1
ATOM 3689 C CA . PRO B 1 222 ? 6.812 -25.125 -4.402 1 96.81 222 PRO B CA 1
ATOM 3690 C C . PRO B 1 222 ? 6.09 -26.438 -4.672 1 96.81 222 PRO B C 1
ATOM 3692 O O . PRO B 1 222 ? 6.668 -27.516 -4.48 1 96.81 222 PRO B O 1
ATOM 3695 N N . ARG B 1 223 ? 4.875 -26.328 -4.992 1 95.75 223 ARG B N 1
ATOM 3696 C CA . ARG B 1 223 ? 4.082 -27.5 -5.371 1 95.75 223 ARG B CA 1
ATOM 3697 C C . ARG B 1 223 ? 4.156 -27.75 -6.875 1 95.75 223 ARG B C 1
ATOM 3699 O O . ARG B 1 223 ? 3.771 -26.891 -7.668 1 95.75 223 ARG B O 1
ATOM 3706 N N . ILE B 1 224 ? 4.645 -28.875 -7.211 1 96.5 224 ILE B N 1
ATOM 3707 C CA . ILE B 1 224 ? 4.754 -29.25 -8.617 1 96.5 224 ILE B CA 1
ATOM 3708 C C . ILE B 1 224 ? 3.561 -30.125 -9.016 1 96.5 224 ILE B C 1
ATOM 3710 O O . ILE B 1 224 ? 3.326 -31.172 -8.414 1 96.5 224 ILE B O 1
ATOM 3714 N N . ASP B 1 225 ? 2.814 -29.578 -9.945 1 96.12 225 ASP B N 1
ATOM 3715 C CA . ASP B 1 225 ? 1.688 -30.375 -10.438 1 96.12 225 ASP B CA 1
ATOM 3716 C C . ASP B 1 225 ? 2.164 -31.531 -11.305 1 96.12 225 ASP B C 1
ATOM 3718 O O . ASP B 1 225 ? 1.793 -32.688 -11.062 1 96.12 225 ASP B O 1
ATOM 3722 N N . SER B 1 226 ? 2.955 -31.234 -12.32 1 95.69 226 SER B N 1
ATOM 3723 C CA . SER B 1 226 ? 3.418 -32.219 -13.289 1 95.69 226 SER B CA 1
ATOM 3724 C C . SER B 1 226 ? 4.672 -31.75 -14.008 1 95.69 226 SER B C 1
ATOM 3726 O O . SER B 1 226 ? 4.953 -30.547 -14.055 1 95.69 226 SER B O 1
ATOM 3728 N N . VAL B 1 227 ? 5.402 -32.75 -14.445 1 95.88 227 VAL B N 1
ATOM 3729 C CA . VAL B 1 227 ? 6.605 -32.5 -15.227 1 95.88 227 VAL B CA 1
ATOM 3730 C C . VAL B 1 227 ? 6.465 -33.156 -16.609 1 95.88 227 VAL B C 1
ATOM 3732 O O . VAL B 1 227 ? 6.148 -34.344 -16.703 1 95.88 227 VAL B O 1
ATOM 3735 N N . TRP B 1 228 ? 6.652 -32.312 -17.688 1 94.56 228 TRP B N 1
ATOM 3736 C CA . TRP B 1 228 ? 6.477 -32.781 -19.062 1 94.56 228 TRP B CA 1
ATOM 3737 C C . TRP B 1 228 ? 7.742 -32.562 -19.891 1 94.56 228 TRP B C 1
ATOM 3739 O O . TRP B 1 228 ? 8.43 -31.531 -19.703 1 94.56 228 TRP B O 1
ATOM 3749 N N . PRO B 1 229 ? 8.047 -33.5 -20.797 1 93.56 229 PRO B N 1
ATOM 3750 C CA . PRO B 1 229 ? 9.125 -33.188 -21.734 1 93.56 229 PRO B CA 1
ATOM 3751 C C . PRO B 1 229 ? 8.75 -32.094 -22.734 1 93.56 229 PRO B C 1
ATOM 3753 O O . PRO B 1 229 ? 7.562 -31.906 -23.016 1 93.56 229 PRO B O 1
ATOM 3756 N N . PHE B 1 230 ? 9.711 -31.453 -23.312 1 91.56 230 PHE B N 1
ATOM 3757 C CA . PHE B 1 230 ? 9.516 -30.359 -24.266 1 91.56 230 PHE B CA 1
ATOM 3758 C C . PHE B 1 230 ? 8.602 -30.797 -25.406 1 91.56 230 PHE B C 1
ATOM 3760 O O . PHE B 1 230 ? 7.789 -30.016 -25.891 1 91.56 230 PHE B O 1
ATOM 3767 N N . GLU B 1 231 ? 8.758 -32.062 -25.781 1 91.44 231 GLU B N 1
ATOM 3768 C CA . GLU B 1 231 ? 8.016 -32.594 -26.922 1 91.44 231 GLU B CA 1
ATOM 3769 C C . GLU B 1 231 ? 6.516 -32.656 -26.625 1 91.44 231 GLU B C 1
ATOM 3771 O O . GLU B 1 231 ? 5.699 -32.719 -27.547 1 91.44 231 GLU B O 1
ATOM 3776 N N . LYS B 1 232 ? 6.207 -32.562 -25.391 1 92.94 232 LYS B N 1
ATOM 3777 C CA . LYS B 1 232 ? 4.801 -32.656 -25 1 92.94 232 LYS B CA 1
ATOM 3778 C C . LYS B 1 232 ? 4.277 -31.312 -24.5 1 92.94 232 LYS B C 1
ATOM 3780 O O . LYS B 1 232 ? 3.404 -31.266 -23.641 1 92.94 232 LYS B O 1
ATOM 3785 N N . VAL B 1 233 ? 4.824 -30.328 -25 1 91.38 233 VAL B N 1
ATOM 3786 C CA . VAL B 1 233 ? 4.465 -28.969 -24.578 1 91.38 233 VAL B CA 1
ATOM 3787 C C . VAL B 1 233 ? 2.979 -28.734 -24.828 1 91.38 233 VAL B C 1
ATOM 3789 O O . VAL B 1 233 ? 2.316 -28.047 -24.047 1 91.38 233 VAL B O 1
ATOM 3792 N N . ALA B 1 234 ? 2.439 -29.219 -25.859 1 92.94 234 ALA B N 1
ATOM 3793 C CA . ALA B 1 234 ? 1.024 -29.031 -26.156 1 92.94 234 ALA B CA 1
ATOM 3794 C C . ALA B 1 234 ? 0.138 -29.656 -25.078 1 92.94 234 ALA B C 1
ATOM 3796 O O . ALA B 1 234 ? -0.857 -29.047 -24.672 1 92.94 234 ALA B O 1
ATOM 3797 N N . ASP B 1 235 ? 0.535 -30.812 -24.688 1 92.75 235 ASP B N 1
ATOM 3798 C CA . ASP B 1 235 ? -0.21 -31.5 -23.625 1 92.75 235 ASP B CA 1
ATOM 3799 C C . ASP B 1 235 ? -0.113 -30.719 -22.312 1 92.75 235 ASP B C 1
ATOM 3801 O O . ASP B 1 235 ? -1.107 -30.578 -21.594 1 92.75 235 ASP B O 1
ATOM 3805 N N . ALA B 1 236 ? 1.059 -30.266 -22.016 1 91.75 236 ALA B N 1
ATOM 3806 C CA . ALA B 1 236 ? 1.278 -29.484 -20.812 1 91.75 236 ALA B CA 1
ATOM 3807 C C . ALA B 1 236 ? 0.417 -28.219 -20.812 1 91.75 236 ALA B C 1
ATOM 3809 O O . ALA B 1 236 ? -0.207 -27.891 -19.797 1 91.75 236 ALA B O 1
ATOM 3810 N N . MET B 1 237 ? 0.354 -27.562 -21.922 1 91 237 MET B N 1
ATOM 3811 C CA . MET B 1 237 ? -0.429 -26.344 -22.062 1 91 237 MET B CA 1
ATOM 3812 C C . MET B 1 237 ? -1.92 -26.625 -21.922 1 91 237 MET B C 1
ATOM 3814 O O . MET B 1 237 ? -2.662 -25.828 -21.344 1 91 237 MET B O 1
ATOM 3818 N N . ARG B 1 238 ? -2.33 -27.734 -22.484 1 90.31 238 ARG B N 1
ATOM 3819 C CA . ARG B 1 238 ? -3.727 -28.141 -22.359 1 90.31 238 ARG B CA 1
ATOM 3820 C C . ARG B 1 238 ? -4.098 -28.359 -20.891 1 90.31 238 ARG B C 1
ATOM 3822 O O . ARG B 1 238 ? -5.191 -27.984 -20.469 1 90.31 238 ARG B O 1
ATOM 3829 N N . GLN B 1 239 ? -3.164 -29 -20.219 1 87.69 239 GLN B N 1
ATOM 3830 C CA . GLN B 1 239 ? -3.363 -29.219 -18.781 1 87.69 239 GLN B CA 1
ATOM 3831 C C . GLN B 1 239 ? -3.607 -27.891 -18.062 1 87.69 239 GLN B C 1
ATOM 3833 O O . GLN B 1 239 ? -4.484 -27.812 -17.188 1 87.69 239 GLN B O 1
ATOM 3838 N N . MET B 1 240 ? -2.93 -26.828 -18.359 1 86.88 240 MET B N 1
ATOM 3839 C CA . MET B 1 240 ? -3.041 -25.516 -17.734 1 86.88 240 MET B CA 1
ATOM 3840 C C . MET B 1 240 ? -4.312 -24.812 -18.188 1 86.88 240 MET B C 1
ATOM 3842 O O . MET B 1 240 ? -5.02 -24.203 -17.375 1 86.88 240 MET B O 1
ATOM 3846 N N . GLN B 1 241 ? -4.605 -24.953 -19.453 1 84.62 241 GLN B N 1
ATOM 3847 C CA . GLN B 1 241 ? -5.762 -24.266 -20.031 1 84.62 241 GLN B CA 1
ATOM 3848 C C . GLN B 1 241 ? -7.062 -24.812 -19.453 1 84.62 241 GLN B C 1
ATOM 3850 O O . GLN B 1 241 ? -8.039 -24.078 -19.297 1 84.62 241 GLN B O 1
ATOM 3855 N N . GLU B 1 242 ? -7.012 -26.094 -19.203 1 85.94 242 GLU B N 1
ATOM 3856 C CA . GLU B 1 242 ? -8.203 -26.734 -18.656 1 85.94 242 GLU B CA 1
ATOM 3857 C C . GLU B 1 242 ? -8.281 -26.547 -17.141 1 85.94 242 GLU B C 1
ATOM 3859 O O . GLU B 1 242 ? -9.211 -27.031 -16.5 1 85.94 242 GLU B O 1
ATOM 3864 N N . LYS B 1 243 ? -7.348 -25.922 -16.594 1 85.12 243 LYS B N 1
ATOM 3865 C CA . LYS B 1 243 ? -7.289 -25.562 -15.18 1 85.12 243 LYS B CA 1
ATOM 3866 C C . LYS B 1 243 ? -7.359 -26.797 -14.289 1 85.12 243 LYS B C 1
ATOM 3868 O O . LYS B 1 243 ? -8.031 -26.797 -13.258 1 85.12 243 LYS B O 1
ATOM 3873 N N . LYS B 1 244 ? -6.684 -27.797 -14.719 1 86.75 244 LYS B N 1
ATOM 3874 C CA . LYS B 1 244 ? -6.684 -29.062 -13.977 1 86.75 244 LYS B CA 1
ATOM 3875 C C . LYS B 1 244 ? -5.5 -29.125 -13.016 1 86.75 244 LYS B C 1
ATOM 3877 O O . LYS B 1 244 ? -5.488 -29.953 -12.102 1 86.75 244 LYS B O 1
ATOM 3882 N N . ASN B 1 245 ? -4.652 -28.281 -13.18 1 91.25 245 ASN B N 1
ATOM 3883 C CA . ASN B 1 245 ? -3.404 -28.391 -12.438 1 91.25 245 ASN B CA 1
ATOM 3884 C C . ASN B 1 245 ? -3.533 -27.812 -11.031 1 91.25 245 ASN B C 1
ATOM 3886 O O . ASN B 1 245 ? -4.328 -26.906 -10.805 1 91.25 245 ASN B O 1
ATOM 3890 N N . VAL B 1 246 ? -2.861 -28.375 -10.094 1 94.44 246 VAL B N 1
ATOM 3891 C CA . VAL B 1 246 ? -2.586 -27.828 -8.766 1 94.44 246 VAL B CA 1
ATOM 3892 C C . VAL B 1 246 ? -1.093 -27.562 -8.617 1 94.44 246 VAL B C 1
ATOM 3894 O O . VAL B 1 246 ? -0.28 -28.484 -8.609 1 94.44 246 VAL B O 1
ATOM 3897 N N . GLY B 1 247 ? -0.777 -26.297 -8.523 1 94.81 247 GLY B N 1
ATOM 3898 C CA . GLY B 1 247 ? 0.625 -25.906 -8.516 1 94.81 247 GLY B CA 1
ATOM 3899 C C . GLY B 1 247 ? 1.197 -25.734 -9.914 1 94.81 247 GLY B C 1
ATOM 3900 O O . GLY B 1 247 ? 0.46 -25.469 -10.867 1 94.81 247 GLY B O 1
ATOM 3901 N N . LYS B 1 248 ? 2.5 -25.844 -10 1 95.38 248 LYS B N 1
ATOM 3902 C CA . LYS B 1 248 ? 3.229 -25.469 -11.211 1 95.38 248 LYS B CA 1
ATOM 3903 C C . LYS B 1 248 ? 3.359 -26.656 -12.156 1 95.38 248 LYS B C 1
ATOM 3905 O O . LYS B 1 248 ? 3.635 -27.781 -11.719 1 95.38 248 LYS B O 1
ATOM 3910 N N . VAL B 1 249 ? 3.127 -26.422 -13.477 1 94.81 249 VAL B N 1
ATOM 3911 C CA . VAL B 1 249 ? 3.424 -27.359 -14.555 1 94.81 249 VAL B CA 1
ATOM 3912 C C . VAL B 1 249 ? 4.781 -27.031 -15.172 1 94.81 249 VAL B C 1
ATOM 3914 O O . VAL B 1 249 ? 5.047 -25.875 -15.523 1 94.81 249 VAL B O 1
ATOM 3917 N N . LEU B 1 250 ? 5.66 -28.047 -15.273 1 95.31 250 LEU B N 1
ATOM 3918 C CA . LEU B 1 250 ? 7.035 -27.797 -15.703 1 95.31 250 LEU B CA 1
ATOM 3919 C C . LEU B 1 250 ? 7.332 -28.516 -17.016 1 95.31 250 LEU B C 1
ATOM 3921 O O . LEU B 1 250 ? 6.762 -29.578 -17.281 1 95.31 250 LEU B O 1
ATOM 3925 N N . LEU B 1 251 ? 8.172 -27.906 -17.766 1 93.81 251 LEU B N 1
ATOM 3926 C CA . LEU B 1 251 ? 8.773 -28.562 -18.938 1 93.81 251 LEU B CA 1
ATOM 3927 C C . LEU B 1 251 ? 10.242 -28.891 -18.688 1 93.81 251 LEU B C 1
ATOM 3929 O O . LEU B 1 251 ? 10.961 -28.094 -18.078 1 93.81 251 LEU B O 1
ATOM 3933 N N . VAL B 1 252 ? 10.641 -30.031 -19.125 1 92.75 252 VAL B N 1
ATOM 3934 C CA . VAL B 1 252 ? 12.039 -30.422 -18.984 1 92.75 252 VAL B CA 1
ATOM 3935 C C . VAL B 1 252 ? 12.586 -30.859 -20.359 1 92.75 252 VAL B C 1
ATOM 3937 O O . VAL B 1 252 ? 11.867 -31.453 -21.156 1 92.75 252 VAL B O 1
ATOM 3940 N N . PRO B 1 253 ? 13.844 -30.422 -20.594 1 87.19 253 PRO B N 1
ATOM 3941 C CA . PRO B 1 253 ? 14.445 -30.859 -21.844 1 87.19 253 PRO B CA 1
ATOM 3942 C C . PRO B 1 253 ? 14.656 -32.375 -21.891 1 87.19 253 PRO B C 1
ATOM 3944 O O . PRO B 1 253 ? 14.797 -33.031 -20.844 1 87.19 253 PRO B O 1
ATOM 3947 N N . GLY B 1 254 ? 14.477 -33 -23.109 1 76.62 254 GLY B N 1
ATOM 3948 C CA . GLY B 1 254 ? 14.75 -34.438 -23.297 1 76.62 254 GLY B CA 1
ATOM 3949 C C . GLY B 1 254 ? 16.203 -34.781 -23.047 1 76.62 254 GLY B C 1
ATOM 3950 O O . GLY B 1 254 ? 17.047 -33.906 -22.891 1 76.62 254 GLY B O 1
ATOM 3951 N N . PRO B 1 255 ? 16.312 -36.188 -22.766 1 70.88 255 PRO B N 1
ATOM 3952 C CA . PRO B 1 255 ? 17.688 -36.656 -22.578 1 70.88 255 PRO B CA 1
ATOM 3953 C C . PRO B 1 255 ? 18.641 -36.188 -23.672 1 70.88 255 PRO B C 1
ATOM 3955 O O . PRO B 1 255 ? 18.203 -35.938 -24.812 1 70.88 255 PRO B O 1
ATOM 3958 N N . GLU B 1 256 ? 19.828 -35.5 -23.25 1 60.19 256 GLU B N 1
ATOM 3959 C CA . GLU B 1 256 ? 20.859 -35.062 -24.188 1 60.19 256 GLU B CA 1
ATOM 3960 C C . GLU B 1 256 ? 21.109 -36.125 -25.281 1 60.19 256 GLU B C 1
ATOM 3962 O O . GLU B 1 256 ? 21.172 -37.312 -24.984 1 60.19 256 GLU B O 1
ATOM 3967 N N . LYS B 1 257 ? 20.672 -35.906 -26.547 1 56.34 257 LYS B N 1
ATOM 3968 C CA . LYS B 1 257 ? 21.094 -36.844 -27.609 1 56.34 257 LYS B CA 1
ATOM 3969 C C . LYS B 1 257 ? 22.609 -37 -27.609 1 56.34 257 LYS B C 1
ATOM 3971 O O . LYS B 1 257 ? 23.344 -36 -27.578 1 56.34 257 LYS B O 1
ATOM 3976 N N . GLU B 1 258 ? 23.094 -38.094 -27 1 48.22 258 GLU B N 1
ATOM 3977 C CA . GLU B 1 258 ? 24.5 -38.406 -27.219 1 48.22 258 GLU B CA 1
ATOM 3978 C C . GLU B 1 258 ? 24.906 -38.156 -28.656 1 48.22 258 GLU B C 1
ATOM 3980 O O . GLU B 1 258 ? 24.281 -38.688 -29.594 1 48.22 258 GLU B O 1
ATOM 3985 N N . ASN B 1 259 ? 25.219 -36.906 -28.969 1 42.09 259 ASN B N 1
ATOM 3986 C CA . ASN B 1 259 ? 25.969 -36.938 -30.219 1 42.09 259 ASN B CA 1
ATOM 3987 C C . ASN B 1 259 ? 27.125 -37.906 -30.172 1 42.09 259 ASN B C 1
ATOM 3989 O O . ASN B 1 259 ? 27.812 -38.031 -29.156 1 42.09 259 ASN B O 1
#

Radius of gyration: 25.46 Å; Cα contacts (8 Å, |Δi|>4): 984; chains: 2; bounding box: 48×74×68 Å

InterPro domains:
  IPR002364 Quinone oxidoreductase/zeta-crystallin, conserved site [PS01162] (55-76)
  IPR020843 Enoylreductase domain [SM00829] (1-251)
  IPR036291 NAD(P)-binding domain superfamily [SSF51735] (27-218)
  IPR052100 NADPH-dependent quinone oxidoreductase VAT1 [PTHR44054] (1-258)

Organism: Bos indicus x Bos taurus (NCBI:txid30522)

Nearest PDB structures (foldseek):
  6lii-assembly2_D  TM=9.705E-01  e=4.076E-42  Homo sapiens
  6lii-assembly2_C  TM=9.661E-01  e=6.221E-42  Homo sapiens
  4dup-assembly1_A  TM=8.701E-01  e=1.835E-18  Rhizobium etli CFN 42
  5dp1-assembly1_A  TM=8.677E-01  e=3.357E-18  Moorena producens 3L
  2x1h-assembly2_B  TM=8.131E-01  e=9.714E-15  Homo sapiens

pLDDT: mean 91.5, std 11.07, range [42.09, 98.94]

Secondary structure (DSSP, 8-state):
-B--SS--SSSS----GGGB-PPPTT--HHHHHHHHHHHHHHHIIIIIIS---TT-EEEETTTTSHHHHHHHHHHTTSTT-EEEEE--GGGHHHHHHTT-SEEE-TTTS-HHHHHHHH-TT-EEEEEESS-THHHHHHHHTEEEEEEEEE---HHHHSSSS--HHHHHHHHHT--EEEHHHHHHHT-EEEE--GGG-TT-HHHHHHHHHHHHHHHHTTS--PPEEEEEEGGGHHHHHHHHHTT--SSEEEEE-------/-B--SS--SSS-----GGGB-PPPTT--HHHHHHHHHHHHHHHIIIIIIS---TT-EEEETTTTSHHHHHHHHHHTTSTT-EEEEE--GGGHHHHHHTT-SEEE-TTTS-HHHHHHHH-TT-EEEEEESS-THHHHHHHHTEEEEEEEEE---HHHHSSSS--HHHHHHHHHT--EEEHHHHHHHT-EEEE--GGG-TT-HHHHHHHHHHHHHHHHTTS--PPEEEEEEGGGHHHHHHHHHTT--SSEEEEEPPP----